Protein AF-A0A0F9G688-F1 (afdb_monomer_lite)

Structure (mmCIF, N/CA/C/O backbone):
data_AF-A0A0F9G688-F1
#
_entry.id   AF-A0A0F9G688-F1
#
loop_
_atom_site.group_PDB
_atom_site.id
_atom_site.type_symbol
_atom_site.label_atom_id
_atom_site.label_alt_id
_atom_site.label_comp_id
_atom_site.label_asym_id
_atom_site.label_entity_id
_atom_site.label_seq_id
_atom_site.pdbx_PDB_ins_code
_atom_site.Cartn_x
_atom_site.Cartn_y
_atom_site.Cartn_z
_atom_site.occupancy
_atom_site.B_iso_or_equiv
_atom_site.auth_seq_id
_atom_site.auth_comp_id
_atom_site.auth_asym_id
_atom_site.auth_atom_id
_atom_site.pdbx_PDB_model_num
ATOM 1 N N . MET A 1 1 ? 3.412 13.055 13.952 1.00 65.25 1 MET A N 1
ATOM 2 C CA . MET A 1 1 ? 3.641 11.614 14.042 1.00 65.25 1 MET A CA 1
ATOM 3 C C . MET A 1 1 ? 4.123 11.412 15.448 1.00 65.25 1 MET A C 1
ATOM 5 O O . MET A 1 1 ? 4.686 12.331 16.032 1.00 65.25 1 MET A O 1
ATOM 9 N N . ALA A 1 2 ? 3.732 10.293 16.026 1.00 78.25 2 ALA A N 1
ATOM 10 C CA . ALA A 1 2 ? 3.802 10.092 17.452 1.00 78.25 2 ALA A CA 1
ATOM 11 C C . ALA A 1 2 ? 4.754 8.945 17.740 1.00 78.25 2 ALA A C 1
ATOM 13 O O . ALA A 1 2 ? 4.549 7.833 17.261 1.00 78.25 2 ALA A O 1
ATOM 14 N N . ILE A 1 3 ? 5.749 9.188 18.586 1.00 88.88 3 ILE A N 1
ATOM 15 C CA . ILE A 1 3 ? 6.490 8.092 19.193 1.00 88.88 3 ILE A CA 1
ATOM 16 C C . ILE A 1 3 ? 5.594 7.548 20.292 1.00 88.88 3 ILE A C 1
ATOM 18 O O . ILE A 1 3 ? 5.407 8.182 21.325 1.00 88.88 3 ILE A O 1
ATOM 22 N N . ILE A 1 4 ? 4.985 6.396 20.063 1.00 91.12 4 ILE A N 1
ATOM 23 C CA . ILE A 1 4 ? 4.009 5.833 20.988 1.00 91.12 4 ILE A CA 1
ATOM 24 C C . ILE A 1 4 ? 4.718 5.512 22.310 1.00 91.12 4 ILE A C 1
ATOM 26 O O . ILE A 1 4 ? 5.752 4.830 22.342 1.00 91.12 4 ILE A O 1
ATOM 30 N N . HIS A 1 5 ? 4.172 6.020 23.413 1.00 93.19 5 HIS A N 1
ATOM 31 C CA . HIS A 1 5 ? 4.695 5.763 24.750 1.00 93.19 5 HIS A CA 1
ATOM 32 C C . HIS A 1 5 ? 4.563 4.261 25.082 1.00 93.19 5 HIS A C 1
ATOM 34 O O . HIS A 1 5 ? 3.568 3.622 24.743 1.00 93.19 5 HIS A O 1
ATOM 40 N N . GLU A 1 6 ? 5.544 3.672 25.777 1.00 88.44 6 GLU A N 1
ATOM 41 C CA . GLU A 1 6 ? 5.566 2.228 26.084 1.00 88.44 6 GLU A CA 1
ATOM 42 C C . GLU A 1 6 ? 4.294 1.753 26.815 1.00 88.44 6 GLU A C 1
ATOM 44 O O . GLU A 1 6 ? 3.725 0.715 26.484 1.00 88.44 6 GLU A O 1
ATOM 49 N N . GLY A 1 7 ? 3.812 2.546 27.777 1.00 88.12 7 GLY A N 1
ATOM 50 C CA . GLY A 1 7 ? 2.533 2.326 28.463 1.00 88.12 7 GLY A CA 1
ATOM 51 C C . GLY A 1 7 ? 1.334 2.212 27.512 1.00 88.12 7 GLY A C 1
ATOM 52 O O . GLY A 1 7 ? 0.555 1.269 27.631 1.00 88.12 7 GLY A O 1
ATOM 53 N N . PHE A 1 8 ? 1.227 3.097 26.516 1.00 92.81 8 PHE A N 1
ATOM 54 C CA . PHE A 1 8 ? 0.173 3.013 25.505 1.00 92.81 8 PHE A CA 1
ATOM 55 C C . PHE A 1 8 ? 0.357 1.802 24.584 1.00 92.81 8 PHE A C 1
ATOM 57 O O . PHE A 1 8 ? -0.611 1.154 24.194 1.00 92.81 8 PHE A O 1
ATOM 64 N N . PHE A 1 9 ? 1.600 1.423 24.283 1.00 90.25 9 PHE A N 1
ATOM 65 C CA . PHE A 1 9 ? 1.879 0.203 23.528 1.00 90.25 9 PHE A CA 1
ATOM 66 C C . PHE A 1 9 ? 1.431 -1.069 24.257 1.00 90.25 9 PHE A C 1
ATOM 68 O O . PHE A 1 9 ? 0.858 -1.961 23.629 1.00 90.25 9 PHE A O 1
ATOM 75 N N . LYS A 1 10 ? 1.642 -1.141 25.578 1.00 90.50 10 LYS A N 1
ATOM 76 C CA . LYS A 1 10 ? 1.158 -2.248 26.422 1.00 90.50 10 LYS A CA 1
ATOM 77 C C . LYS A 1 10 ? -0.367 -2.360 26.416 1.00 90.50 10 LYS A C 1
ATOM 79 O O . LYS A 1 10 ? -0.885 -3.463 26.541 1.00 90.50 10 LYS A O 1
ATOM 84 N N . TYR A 1 11 ? -1.067 -1.245 26.222 1.00 92.62 11 TYR A N 1
ATOM 85 C CA . TYR A 1 11 ? -2.509 -1.212 25.991 1.00 92.62 11 TYR A CA 1
ATOM 86 C C . TYR A 1 11 ? -2.883 -1.668 24.568 1.00 92.62 11 TYR A C 1
ATOM 88 O O . TYR A 1 11 ? -3.734 -2.538 24.396 1.00 92.62 11 TYR A O 1
ATOM 96 N N . LEU A 1 12 ? -2.222 -1.122 23.544 1.00 92.56 12 LEU A N 1
ATOM 97 C CA . LEU A 1 12 ? -2.627 -1.279 22.147 1.00 92.56 12 LEU A CA 1
ATOM 98 C C . LEU A 1 12 ? -2.328 -2.670 21.565 1.00 92.56 12 LEU A C 1
ATOM 100 O O . LEU A 1 12 ? -3.164 -3.240 20.865 1.00 92.56 12 LEU A O 1
ATOM 104 N N . ILE A 1 13 ? -1.138 -3.228 21.816 1.00 91.81 13 ILE A N 1
ATOM 105 C CA . ILE A 1 13 ? -0.713 -4.488 21.181 1.00 91.81 13 ILE A CA 1
ATOM 106 C C . ILE A 1 13 ? -1.645 -5.662 21.515 1.00 91.81 13 ILE A C 1
ATOM 108 O O . ILE A 1 13 ? -2.059 -6.345 20.574 1.00 91.81 13 ILE A O 1
ATOM 112 N N . PRO A 1 14 ? -2.041 -5.893 22.783 1.00 91.31 14 PRO A N 1
ATOM 113 C CA . PRO A 1 14 ? -2.973 -6.969 23.109 1.00 91.31 14 PRO A CA 1
ATOM 114 C C . PRO A 1 14 ? -4.311 -6.848 22.373 1.00 91.31 14 PRO A C 1
ATOM 116 O O . PRO A 1 14 ? -4.836 -7.858 21.912 1.00 91.31 14 PRO A O 1
ATOM 119 N N . ILE A 1 15 ? -4.835 -5.628 22.208 1.00 92.12 15 ILE A N 1
ATOM 120 C CA . ILE A 1 15 ? -6.090 -5.373 21.483 1.00 92.12 15 ILE A CA 1
ATOM 121 C C . ILE A 1 15 ? -5.952 -5.791 20.016 1.00 92.12 15 ILE A C 1
AT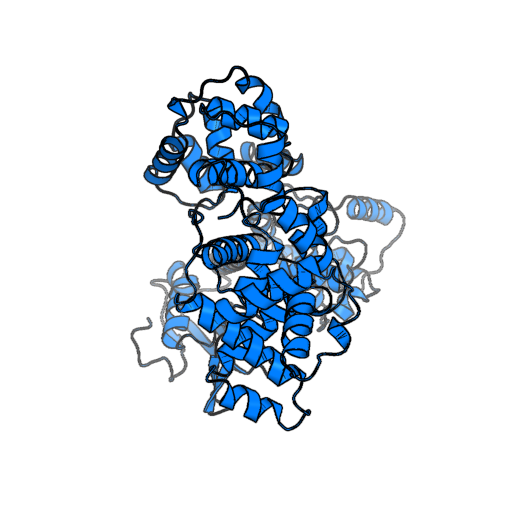OM 123 O O . ILE A 1 15 ? -6.807 -6.498 19.486 1.00 92.12 15 ILE A O 1
ATOM 127 N N . LEU A 1 16 ? -4.851 -5.406 19.365 1.00 90.69 16 LEU A N 1
ATOM 128 C CA . LEU A 1 16 ? -4.623 -5.694 17.946 1.00 90.69 16 LEU A CA 1
ATOM 129 C C . LEU A 1 16 ? -4.318 -7.173 17.660 1.00 90.69 16 LEU A C 1
ATOM 131 O O . LEU A 1 16 ? -4.560 -7.633 16.537 1.00 90.69 16 LEU A O 1
ATOM 135 N N . GLN A 1 17 ? -3.782 -7.905 18.643 1.00 90.06 17 GLN A N 1
ATOM 136 C CA . GLN A 1 17 ? -3.435 -9.327 18.532 1.00 90.06 17 GLN A CA 1
ATOM 137 C C . GLN A 1 17 ? -4.631 -10.269 18.706 1.00 90.06 17 GLN A C 1
ATOM 139 O O . GLN A 1 17 ? -4.600 -11.384 18.181 1.00 90.06 17 GLN A O 1
ATOM 144 N N . LYS A 1 18 ? -5.670 -9.864 19.445 1.00 86.25 18 LYS A N 1
ATOM 145 C CA . LYS A 1 18 ? -6.821 -10.732 19.720 1.00 86.25 18 LYS A CA 1
ATOM 146 C C . LYS A 1 18 ? -7.665 -10.963 18.451 1.00 86.25 18 LYS A C 1
ATOM 148 O O . LYS A 1 18 ? -7.836 -10.050 17.640 1.00 86.25 18 LYS A O 1
ATOM 153 N N . PRO A 1 19 ? -8.191 -12.184 18.243 1.00 80.19 19 PRO A N 1
ATOM 154 C CA . PRO A 1 19 ? -9.116 -12.456 17.148 1.00 80.19 19 PRO A CA 1
ATOM 155 C C . PRO A 1 19 ? -10.477 -11.801 17.426 1.00 80.19 19 PRO A C 1
ATOM 157 O O . PRO A 1 19 ? -10.942 -11.819 18.557 1.00 80.19 19 PRO A O 1
ATOM 160 N N . GLY A 1 20 ? -11.140 -11.260 16.401 1.00 85.94 20 GLY A N 1
ATOM 161 C CA . GLY A 1 20 ? -12.455 -10.619 16.537 1.00 85.94 20 GLY A CA 1
ATOM 162 C C . GLY A 1 20 ? -12.404 -9.092 16.454 1.00 85.94 20 GLY A C 1
ATOM 163 O O . GLY A 1 20 ? -11.527 -8.534 15.793 1.00 85.94 20 GLY A O 1
ATOM 164 N N . PHE A 1 21 ? -13.387 -8.420 17.061 1.00 91.38 21 PHE A N 1
ATOM 165 C CA . PHE A 1 21 ? -13.469 -6.958 17.062 1.00 91.38 21 PHE A CA 1
ATOM 166 C C . PHE A 1 21 ? -12.671 -6.363 18.224 1.00 91.38 21 PHE A C 1
ATOM 168 O O . PHE A 1 21 ? -12.852 -6.761 19.371 1.00 91.38 21 PHE A O 1
ATOM 175 N N . ALA A 1 22 ? -11.830 -5.375 17.926 1.00 92.31 22 ALA A N 1
ATOM 176 C CA . ALA A 1 22 ? -10.923 -4.738 18.876 1.00 92.31 22 ALA A CA 1
ATOM 177 C C . ALA A 1 22 ? -11.641 -4.160 20.106 1.00 92.31 22 ALA A C 1
ATOM 179 O O . ALA A 1 22 ? -11.153 -4.316 21.222 1.00 92.31 22 ALA A O 1
ATOM 180 N N . PHE A 1 23 ? -12.824 -3.562 19.920 1.00 92.38 23 PHE A N 1
ATOM 181 C CA . PHE A 1 23 ? -13.580 -2.955 21.018 1.00 92.38 23 PHE A CA 1
ATOM 182 C C . PHE A 1 23 ? -13.962 -3.948 22.128 1.00 92.38 23 PHE A C 1
ATOM 184 O O . PHE A 1 23 ? -14.080 -3.532 23.272 1.00 92.38 23 PHE A O 1
ATOM 191 N N . LEU A 1 24 ? -14.092 -5.249 21.826 1.00 90.38 24 LEU A N 1
ATOM 192 C CA . LEU A 1 24 ? -14.385 -6.293 22.823 1.00 90.38 24 LEU A CA 1
ATOM 193 C C . LEU A 1 24 ? -13.247 -6.475 23.836 1.00 90.38 24 LEU A C 1
ATOM 195 O O . LEU A 1 24 ? -13.454 -6.968 24.939 1.00 90.38 24 LEU A O 1
ATOM 199 N N . TYR A 1 25 ? -12.026 -6.104 23.454 1.00 91.06 25 TYR A N 1
ATOM 200 C CA . TYR A 1 25 ? -10.821 -6.305 24.254 1.00 91.06 25 TYR A CA 1
ATOM 201 C C . TYR A 1 25 ? -10.244 -4.996 24.792 1.00 91.06 25 TYR A C 1
ATOM 203 O O . TYR A 1 25 ? -9.143 -5.002 25.348 1.00 91.06 25 TYR A O 1
ATOM 211 N N . ASP A 1 26 ? -10.966 -3.889 24.643 1.00 93.81 26 ASP A N 1
ATOM 212 C CA . ASP A 1 26 ? -10.487 -2.558 24.981 1.00 93.81 26 ASP A CA 1
ATOM 213 C C . ASP A 1 26 ? -10.799 -2.208 26.453 1.00 93.81 26 ASP A C 1
ATOM 215 O O . ASP A 1 26 ? -11.964 -1.987 26.796 1.00 93.81 26 ASP A O 1
ATOM 219 N N . PRO A 1 27 ? -9.794 -2.157 27.355 1.00 92.56 27 PRO A N 1
ATOM 220 C CA . PRO A 1 27 ? -10.019 -1.825 28.763 1.00 92.56 27 PRO A CA 1
ATOM 221 C C . PRO A 1 27 ? -10.592 -0.428 28.979 1.00 92.56 27 PRO A C 1
ATOM 223 O O . PRO A 1 27 ? -11.272 -0.226 29.977 1.00 92.56 27 PRO A O 1
ATOM 226 N N . VAL A 1 28 ? -10.310 0.530 28.092 1.00 94.00 28 VAL A N 1
ATOM 227 C CA . VAL A 1 28 ? -10.783 1.908 28.268 1.00 94.00 28 VAL A CA 1
ATOM 228 C C . VAL A 1 28 ? -12.279 1.979 27.976 1.00 94.00 28 VAL A C 1
ATOM 230 O O . VAL A 1 28 ? -13.015 2.637 28.705 1.00 94.00 28 VAL A O 1
ATOM 233 N N . LEU A 1 29 ? -12.748 1.234 26.969 1.00 94.38 29 LEU A N 1
ATOM 234 C CA . LEU A 1 29 ? -14.180 1.107 26.690 1.00 94.38 29 LEU A CA 1
ATOM 235 C C . LEU A 1 29 ? -14.905 0.357 27.813 1.00 94.38 29 LEU A C 1
ATOM 237 O O . LEU A 1 29 ? -15.956 0.805 28.251 1.00 94.38 29 LEU A O 1
ATOM 241 N N . ALA A 1 30 ? -14.325 -0.731 28.327 1.00 92.69 30 ALA A N 1
ATOM 242 C CA . ALA A 1 30 ? -14.884 -1.446 29.477 1.00 92.69 30 ALA A CA 1
ATOM 243 C C . ALA A 1 30 ? -14.995 -0.550 30.726 1.00 92.69 30 ALA A C 1
ATOM 245 O O . ALA A 1 30 ? -16.002 -0.586 31.431 1.00 92.69 30 ALA A O 1
ATOM 246 N N . LEU A 1 31 ? -13.983 0.285 30.986 1.00 92.94 31 LEU A N 1
ATOM 247 C CA . LEU A 1 31 ? -14.006 1.255 32.080 1.00 92.94 31 LEU A CA 1
ATOM 248 C C . LEU A 1 31 ? -15.105 2.309 31.873 1.00 92.94 31 LEU A C 1
ATOM 250 O O . LEU A 1 31 ? -15.851 2.601 32.803 1.00 92.94 31 LEU A O 1
ATOM 254 N N . ALA A 1 32 ? -15.257 2.819 30.648 1.00 93.25 32 ALA A N 1
ATOM 255 C CA . ALA A 1 32 ? -16.307 3.777 30.312 1.00 93.25 32 ALA A CA 1
ATOM 256 C C . ALA A 1 32 ? -17.723 3.199 30.488 1.00 93.25 32 ALA A C 1
ATOM 258 O O . ALA A 1 32 ? -18.569 3.864 31.081 1.00 93.25 32 ALA A O 1
ATOM 259 N N . GLU A 1 33 ? -17.976 1.951 30.074 1.00 92.50 33 GLU A N 1
ATOM 260 C CA . GLU A 1 33 ? -19.273 1.294 30.312 1.00 92.50 33 GLU A CA 1
ATOM 261 C C . GLU A 1 33 ? -19.572 1.146 31.810 1.00 92.50 33 GLU A C 1
ATOM 263 O O . GLU A 1 33 ? -20.691 1.412 32.248 1.00 92.50 33 GLU A O 1
ATOM 268 N N . ASN A 1 34 ? -18.572 0.793 32.626 1.00 89.94 34 ASN A N 1
ATOM 269 C CA . ASN A 1 34 ? -18.746 0.733 34.080 1.00 89.94 34 ASN A CA 1
ATOM 270 C C . ASN A 1 34 ? -19.078 2.116 34.678 1.00 89.94 34 ASN A C 1
ATOM 272 O O . ASN A 1 34 ? -19.881 2.210 35.610 1.00 89.94 34 ASN A O 1
ATOM 276 N N . CYS A 1 35 ? -18.504 3.200 34.142 1.00 89.62 35 CYS A N 1
ATOM 277 C CA . CYS A 1 35 ? -18.865 4.564 34.536 1.00 89.62 35 CYS A CA 1
ATOM 278 C C . CYS A 1 35 ? -20.320 4.905 34.169 1.00 89.62 35 CYS A C 1
ATOM 280 O O . CYS A 1 35 ? -21.011 5.506 34.991 1.00 89.62 35 CYS A O 1
ATOM 282 N N . MET A 1 36 ? -20.802 4.495 32.990 1.00 87.88 36 MET A N 1
ATOM 283 C CA . MET A 1 36 ? -22.190 4.730 32.558 1.00 87.88 36 MET A CA 1
ATOM 284 C C . MET A 1 36 ? -23.210 3.951 33.401 1.00 87.88 36 MET A C 1
ATOM 286 O O . MET A 1 36 ? -24.248 4.494 33.773 1.00 87.88 36 MET A O 1
ATOM 290 N N . ILE A 1 37 ? -22.902 2.711 33.789 1.00 86.31 37 ILE A N 1
ATOM 291 C CA . ILE A 1 37 ? -23.779 1.910 34.663 1.00 86.31 37 ILE A CA 1
ATOM 292 C C . ILE A 1 37 ? -23.954 2.576 36.033 1.00 86.31 37 ILE A C 1
ATOM 294 O O . ILE A 1 37 ? -25.067 2.640 36.550 1.00 86.31 37 ILE A O 1
ATOM 298 N N . ARG A 1 38 ? -22.886 3.151 36.609 1.00 83.19 38 ARG A N 1
ATOM 299 C CA . ARG A 1 38 ? -22.985 3.933 37.860 1.00 83.19 38 ARG A CA 1
ATOM 300 C C . ARG A 1 38 ? -23.862 5.184 37.720 1.00 83.19 38 ARG A C 1
ATOM 302 O O . ARG A 1 38 ? -24.323 5.707 38.730 1.00 83.19 38 ARG A O 1
ATOM 309 N N . GLN A 1 39 ? -24.091 5.658 36.496 1.00 83.75 39 GLN A N 1
ATOM 310 C CA . GLN A 1 39 ? -25.009 6.759 36.186 1.00 83.75 39 GLN A CA 1
ATOM 311 C C . GLN A 1 39 ? -26.437 6.279 35.862 1.00 83.75 39 GLN A C 1
ATOM 313 O O . GLN A 1 39 ? -27.303 7.105 35.591 1.00 83.75 39 GLN A O 1
ATOM 318 N N . GLY A 1 40 ? -26.705 4.970 35.936 1.00 81.38 40 GLY A N 1
ATOM 319 C CA . GLY A 1 40 ? -28.029 4.380 35.725 1.00 81.38 40 GLY A CA 1
ATOM 320 C C . GLY A 1 40 ? -28.332 3.967 34.282 1.00 81.38 40 GLY A C 1
ATOM 321 O O . GLY A 1 40 ? -29.493 3.721 33.962 1.00 81.38 40 GLY A O 1
ATOM 322 N N . GLU A 1 41 ? -27.329 3.891 33.402 1.00 84.00 41 GLU A N 1
ATOM 323 C CA . GLU A 1 41 ? -27.537 3.465 32.015 1.00 84.00 41 GLU A CA 1
ATOM 324 C C . GLU A 1 41 ? -27.468 1.940 31.805 1.00 84.00 41 GLU A C 1
ATOM 326 O O . GLU A 1 41 ? -26.843 1.207 32.570 1.00 84.00 41 GLU A O 1
ATOM 331 N N . ASN A 1 42 ? -28.074 1.466 30.707 1.00 82.56 42 ASN A N 1
ATOM 332 C CA . ASN A 1 42 ? -28.057 0.056 30.304 1.00 82.56 42 ASN A CA 1
ATOM 333 C C . ASN A 1 42 ? -26.635 -0.455 30.010 1.00 82.56 42 ASN A C 1
ATOM 335 O O . ASN A 1 42 ? -25.817 0.242 29.413 1.00 82.56 42 ASN A O 1
ATOM 339 N N . ALA A 1 43 ? -26.354 -1.706 30.363 1.00 76.06 43 ALA A N 1
ATOM 340 C CA . ALA A 1 43 ? -25.042 -2.311 30.169 1.00 76.06 43 ALA A CA 1
ATOM 341 C C . ALA A 1 43 ? -24.829 -2.886 28.757 1.00 76.06 43 ALA A C 1
ATOM 343 O O . ALA A 1 43 ? -25.736 -3.464 28.155 1.00 76.06 43 ALA A O 1
ATOM 344 N N . LEU A 1 44 ? -23.591 -2.804 28.258 1.00 82.81 44 LEU A N 1
ATOM 345 C CA . LEU A 1 44 ? -23.081 -3.709 27.225 1.00 82.81 44 LEU A CA 1
ATOM 346 C C . LEU A 1 44 ? -22.408 -4.914 27.899 1.00 82.81 44 LEU A C 1
ATOM 348 O O . LEU A 1 44 ? -21.206 -4.887 28.160 1.00 82.81 44 LEU A O 1
ATOM 352 N N . ASP A 1 45 ? -23.178 -5.975 28.152 1.00 74.44 45 ASP A N 1
ATOM 353 C CA . ASP A 1 45 ? -22.766 -7.130 28.973 1.00 74.44 45 ASP A CA 1
ATOM 354 C C . ASP A 1 45 ? -21.405 -7.733 28.585 1.00 74.44 45 ASP A C 1
ATOM 356 O O . ASP A 1 45 ? -20.610 -8.103 29.443 1.00 74.44 45 ASP A O 1
ATOM 360 N N . PHE A 1 46 ? -21.078 -7.771 27.291 1.00 78.88 46 PHE A N 1
ATOM 361 C CA . PHE A 1 46 ? -19.829 -8.359 26.789 1.00 78.88 46 PHE A CA 1
ATOM 362 C C . PHE A 1 46 ? -18.564 -7.519 27.061 1.00 78.88 46 PHE A C 1
ATOM 364 O O . PHE A 1 46 ? -17.463 -7.978 26.758 1.00 78.88 46 PHE A O 1
ATOM 371 N N . LEU A 1 47 ? -18.691 -6.287 27.570 1.00 79.94 47 LEU A N 1
ATOM 372 C CA . LEU A 1 47 ? -17.556 -5.444 27.979 1.00 79.94 47 LEU A CA 1
ATOM 373 C C . LEU A 1 47 ? -17.296 -5.486 29.492 1.00 79.94 47 LEU A C 1
ATOM 375 O O . LEU A 1 47 ? -16.309 -4.906 29.945 1.00 79.94 47 LEU A O 1
ATOM 379 N N . LEU A 1 48 ? -18.141 -6.174 30.268 1.00 73.06 48 LEU A N 1
ATOM 380 C CA . LEU A 1 48 ? -18.116 -6.140 31.734 1.00 73.06 48 LEU A CA 1
ATOM 381 C C . LEU A 1 48 ? -17.221 -7.189 32.398 1.00 73.06 48 LEU A C 1
ATOM 383 O O . LEU A 1 48 ? -17.038 -7.140 33.610 1.00 73.06 48 LEU A O 1
ATOM 387 N N . ASP A 1 49 ? -16.581 -8.076 31.637 1.00 72.94 49 ASP A N 1
ATOM 388 C CA . ASP A 1 49 ? -15.710 -9.135 32.179 1.00 72.94 49 ASP A CA 1
ATOM 389 C C . ASP A 1 49 ? -14.411 -8.609 32.842 1.00 72.94 49 ASP A C 1
ATOM 391 O O . ASP A 1 49 ? -13.494 -9.378 33.142 1.00 72.94 49 ASP A O 1
ATOM 395 N N . ARG A 1 50 ? -14.280 -7.292 33.061 1.00 80.44 50 ARG A N 1
ATOM 396 C CA . ARG A 1 50 ? -13.107 -6.652 33.669 1.00 80.44 50 ARG A CA 1
ATOM 397 C C . ARG A 1 50 ? -13.454 -5.961 34.978 1.00 80.44 50 ARG A C 1
ATOM 399 O O . ARG A 1 50 ? -14.323 -5.100 35.032 1.00 80.44 50 ARG A O 1
ATOM 406 N N . THR A 1 51 ? -12.677 -6.279 36.005 1.00 80.31 51 THR A N 1
ATOM 407 C CA . THR A 1 51 ? -12.720 -5.624 37.313 1.00 80.31 51 THR A CA 1
ATOM 408 C C . THR A 1 51 ? -11.710 -4.478 37.375 1.00 80.31 51 THR A C 1
ATOM 410 O O . THR A 1 51 ? -10.546 -4.661 37.010 1.00 80.31 51 THR A O 1
ATOM 413 N N . PHE A 1 52 ? -12.136 -3.327 37.888 1.00 87.62 52 PHE A N 1
ATOM 414 C CA . PHE A 1 52 ? -11.302 -2.143 38.123 1.00 87.62 52 PHE A CA 1
ATOM 415 C C . PHE A 1 52 ? -11.284 -1.816 39.620 1.00 87.62 52 PHE A C 1
ATOM 417 O O . PHE A 1 52 ? -12.235 -2.153 40.325 1.00 87.62 52 PHE A O 1
ATOM 424 N N . SER A 1 53 ? -10.216 -1.185 40.120 1.00 88.94 53 SER A N 1
ATOM 425 C CA . SER A 1 53 ? -10.188 -0.749 41.524 1.00 88.94 53 SER A CA 1
ATOM 426 C C . SER A 1 53 ? -11.150 0.419 41.762 1.00 88.94 53 SER A C 1
ATOM 428 O O . SER A 1 53 ? -11.444 1.184 40.840 1.00 88.94 53 SER A O 1
ATOM 430 N N . ASP A 1 54 ? -11.608 0.600 43.003 1.00 86.75 54 ASP A N 1
ATOM 431 C CA . ASP A 1 54 ? -12.511 1.706 43.346 1.00 86.75 54 ASP A CA 1
ATOM 432 C C . ASP A 1 54 ? -11.900 3.078 43.035 1.00 86.75 54 ASP A C 1
ATOM 434 O O . ASP A 1 54 ? -12.575 3.931 42.465 1.00 86.75 54 ASP A O 1
ATOM 438 N N . GLU A 1 55 ? -10.599 3.248 43.287 1.00 89.19 55 GLU A N 1
ATOM 439 C CA . GLU A 1 55 ? -9.852 4.466 42.948 1.00 89.19 55 GLU A CA 1
ATOM 440 C C . GLU A 1 55 ? -9.841 4.736 41.430 1.00 89.19 55 GLU A C 1
ATOM 442 O O . GLU A 1 55 ? -10.046 5.868 40.986 1.00 89.19 55 GLU A O 1
ATOM 447 N N . GLN A 1 56 ? -9.645 3.695 40.608 1.00 87.50 56 GLN A N 1
ATOM 448 C CA . GLN A 1 56 ? -9.703 3.817 39.146 1.00 87.50 56 GLN A CA 1
ATOM 449 C C . GLN A 1 56 ? -11.109 4.191 38.677 1.00 87.50 56 GLN A C 1
ATOM 451 O O . GLN A 1 56 ? -11.260 5.037 37.798 1.00 87.50 56 GLN A O 1
ATOM 456 N N . MET A 1 57 ? -12.130 3.578 39.273 1.00 90.19 57 MET A N 1
ATOM 457 C CA . MET A 1 57 ? -13.530 3.824 38.946 1.00 90.19 57 MET A CA 1
ATOM 458 C C . MET A 1 57 ? -13.990 5.232 39.330 1.00 90.19 57 MET A C 1
ATOM 460 O O . MET A 1 57 ? -14.744 5.851 38.581 1.00 90.19 57 MET A O 1
ATOM 464 N N . GLU A 1 58 ? -13.555 5.746 40.479 1.00 90.06 58 GLU A N 1
ATOM 465 C CA . GLU A 1 58 ? -13.882 7.097 40.936 1.00 90.06 58 GLU A CA 1
ATOM 466 C C . GLU A 1 58 ? -13.200 8.155 40.061 1.00 90.06 58 GLU A C 1
ATOM 468 O O . GLU A 1 58 ? -13.871 9.043 39.527 1.00 90.06 58 GLU A O 1
ATOM 473 N N . SER A 1 59 ? -11.894 7.999 39.812 1.00 92.25 59 SER A N 1
ATOM 474 C CA . SER A 1 59 ? -11.139 8.903 38.938 1.00 92.25 59 SER A CA 1
ATOM 475 C C . SER A 1 59 ? -11.696 8.924 37.511 1.00 92.25 59 SER A C 1
ATOM 477 O O . SER A 1 59 ? -11.920 10.000 36.951 1.00 92.25 59 SER A O 1
ATOM 479 N N . ALA A 1 60 ? -11.968 7.753 36.927 1.00 92.38 60 ALA A N 1
ATOM 480 C CA . ALA A 1 60 ? -12.531 7.660 35.585 1.00 92.38 60 ALA A CA 1
ATOM 481 C C . ALA A 1 60 ? -13.978 8.161 35.527 1.00 92.38 60 ALA A C 1
ATOM 483 O O . ALA A 1 60 ? -14.352 8.808 34.556 1.00 92.38 60 ALA A O 1
ATOM 484 N N . GLY A 1 61 ? -14.782 7.919 36.567 1.00 92.12 61 GLY A N 1
ATOM 485 C CA . GLY A 1 61 ? -16.163 8.394 36.645 1.00 92.12 61 GLY A CA 1
ATOM 486 C C . GLY A 1 61 ? -16.264 9.918 36.667 1.00 92.12 61 GLY A C 1
ATOM 487 O O . GLY A 1 61 ? -17.120 10.479 35.982 1.00 92.12 61 GLY A O 1
ATOM 488 N N . GLN A 1 62 ? -15.371 10.591 37.399 1.00 91.69 62 GLN A N 1
ATOM 489 C CA . GLN A 1 62 ? -15.301 12.052 37.394 1.00 91.69 62 GLN A CA 1
ATOM 490 C C . GLN A 1 62 ? -14.839 12.584 36.030 1.00 91.69 62 GLN A C 1
ATOM 492 O O . GLN A 1 62 ? -15.471 13.484 35.481 1.00 91.69 62 GLN A O 1
ATOM 497 N N . ALA A 1 63 ? -13.799 11.985 35.444 1.00 92.19 63 ALA A N 1
ATOM 498 C CA . ALA A 1 63 ? -13.297 12.386 34.130 1.00 92.19 63 ALA A CA 1
ATOM 499 C C . ALA A 1 63 ? -14.314 12.126 33.000 1.00 92.19 63 ALA A C 1
ATOM 501 O O . ALA A 1 63 ? -14.401 12.901 32.050 1.00 92.19 63 ALA A O 1
ATOM 502 N N . PHE A 1 64 ? -15.119 11.064 33.109 1.00 93.19 64 PHE A N 1
ATOM 503 C CA . PHE A 1 64 ? -16.187 10.758 32.159 1.00 93.19 64 PHE A CA 1
ATOM 504 C C . PHE A 1 64 ? -17.295 11.813 32.173 1.00 93.19 64 PHE A C 1
ATOM 506 O O . PHE A 1 64 ? -17.787 12.183 31.114 1.00 93.19 64 PHE A O 1
ATOM 513 N N . LYS A 1 65 ? -17.680 12.319 33.352 1.00 90.00 65 LYS A N 1
ATOM 514 C CA . LYS A 1 65 ? -18.686 13.391 33.458 1.00 90.00 65 LYS A CA 1
ATOM 515 C C . LYS A 1 65 ? -18.223 14.692 32.810 1.00 90.00 65 LYS A C 1
ATOM 517 O O . LYS A 1 65 ? -19.042 15.405 32.251 1.00 90.00 65 LYS A O 1
ATOM 522 N N . ASP A 1 66 ? -16.932 14.978 32.912 1.00 89.44 66 ASP A N 1
ATOM 523 C CA . ASP A 1 66 ? -16.338 16.211 32.403 1.00 89.44 66 ASP A CA 1
ATOM 524 C C . ASP A 1 66 ? -16.085 16.146 30.885 1.00 89.44 66 ASP A C 1
ATOM 526 O O . ASP A 1 66 ? -16.419 17.060 30.141 1.00 89.44 66 ASP A O 1
ATOM 530 N N . ARG A 1 67 ? -15.506 15.037 30.397 1.00 90.81 67 ARG A N 1
ATOM 531 C CA . ARG A 1 67 ? -14.952 14.945 29.027 1.00 90.81 67 ARG A CA 1
ATOM 532 C C . ARG A 1 67 ? -15.334 13.663 28.284 1.00 90.81 67 ARG A C 1
ATOM 534 O O . ARG A 1 67 ? -14.688 13.278 27.301 1.00 90.81 67 ARG A O 1
ATOM 541 N N . GLY A 1 68 ? -16.348 12.952 28.770 1.00 92.50 68 GLY A N 1
ATOM 542 C CA . GLY A 1 68 ? -16.846 11.717 28.176 1.00 92.50 68 GLY A CA 1
ATOM 543 C C . GLY A 1 68 ? -15.762 10.649 28.025 1.00 92.50 68 GLY A C 1
ATOM 544 O O . GLY A 1 68 ? -14.917 10.426 28.895 1.00 92.50 68 GLY A O 1
ATOM 545 N N . ILE A 1 69 ? -15.759 9.983 26.869 1.00 94.44 69 ILE A N 1
ATOM 546 C CA . ILE A 1 69 ? -14.829 8.877 26.595 1.00 94.44 69 ILE A CA 1
ATOM 547 C C . ILE A 1 69 ? -13.357 9.324 26.550 1.00 94.44 69 ILE A C 1
ATOM 549 O O . ILE A 1 69 ? -12.465 8.547 26.892 1.00 94.44 69 ILE A O 1
ATOM 553 N N . ILE A 1 70 ? -13.092 10.578 26.166 1.00 94.94 70 ILE A N 1
ATOM 554 C CA . ILE A 1 70 ? -11.735 11.138 26.160 1.00 94.94 70 ILE A CA 1
ATOM 555 C C . ILE A 1 70 ? -11.242 11.369 27.588 1.00 94.94 70 ILE A C 1
ATOM 557 O O . ILE A 1 70 ? -10.080 11.086 27.862 1.00 94.94 70 ILE A O 1
ATOM 561 N N . GLY A 1 71 ? -12.114 11.793 28.506 1.00 93.75 71 GLY A N 1
ATOM 562 C CA . GLY A 1 71 ? -11.770 11.912 29.925 1.00 93.75 71 GLY A CA 1
ATOM 563 C C . GLY A 1 71 ? -11.372 10.574 30.547 1.00 93.75 71 GLY A C 1
ATOM 564 O O . GLY A 1 71 ? -10.380 10.491 31.268 1.00 93.75 71 GLY A O 1
ATOM 565 N N . VAL A 1 72 ? -12.078 9.492 30.204 1.00 94.56 72 VAL A N 1
ATOM 566 C CA . VAL A 1 72 ? -11.708 8.139 30.660 1.00 94.56 72 VAL A CA 1
ATOM 567 C C . VAL A 1 72 ? -10.362 7.713 30.080 1.00 94.56 72 VAL A C 1
ATOM 569 O O . VAL A 1 72 ? -9.534 7.160 30.803 1.00 94.56 72 VAL A O 1
ATOM 572 N N . ALA A 1 73 ? -10.104 8.006 28.803 1.00 94.25 73 ALA A N 1
ATOM 573 C CA . ALA A 1 73 ? -8.802 7.756 28.194 1.00 94.25 73 ALA A CA 1
ATOM 574 C C . ALA A 1 73 ? -7.681 8.555 28.885 1.00 94.25 73 ALA A C 1
ATOM 576 O O . ALA A 1 73 ? -6.635 7.987 29.198 1.00 94.25 73 ALA A O 1
ATOM 577 N N . ASP A 1 74 ? -7.898 9.840 29.168 1.00 92.94 74 ASP A N 1
ATOM 578 C CA . ASP A 1 74 ? -6.926 10.691 29.856 1.00 92.94 74 ASP A CA 1
ATOM 579 C C . ASP A 1 74 ? -6.628 10.185 31.277 1.00 92.94 74 ASP A C 1
ATOM 581 O O . ASP A 1 74 ? -5.467 9.961 31.623 1.00 92.94 74 ASP A O 1
ATOM 585 N N . SER A 1 75 ? -7.663 9.865 32.062 1.00 92.75 75 SER A N 1
ATOM 586 C CA . SER A 1 75 ? -7.513 9.265 33.398 1.00 92.75 75 SER A CA 1
ATOM 587 C C . SER A 1 75 ? -6.753 7.931 33.352 1.00 92.75 75 SER A C 1
ATOM 589 O O . SER A 1 75 ? -5.881 7.671 34.191 1.00 92.75 75 SER A O 1
ATOM 591 N N . TYR A 1 76 ? -7.021 7.100 32.338 1.00 92.56 76 TYR A N 1
ATOM 592 C CA . TYR A 1 76 ? -6.381 5.795 32.179 1.00 92.56 76 TYR A CA 1
ATOM 593 C C . TYR A 1 76 ? -4.899 5.905 31.788 1.00 92.56 76 TYR A C 1
ATOM 595 O O . TYR A 1 76 ? -4.057 5.183 32.328 1.00 92.56 76 TYR A O 1
ATOM 603 N N . PHE A 1 77 ? -4.554 6.804 30.860 1.00 91.38 77 PHE A N 1
ATOM 604 C CA . PHE A 1 77 ? -3.184 6.935 30.353 1.00 91.38 77 PHE A CA 1
ATOM 605 C C . PHE A 1 77 ? -2.330 7.946 31.126 1.00 91.38 77 PHE A C 1
ATOM 607 O O . PHE A 1 77 ? -1.105 7.827 31.094 1.00 91.38 77 PHE A O 1
ATOM 614 N N . LYS A 1 78 ? -2.919 8.919 31.830 1.00 87.38 78 LYS A N 1
ATOM 615 C CA . LYS A 1 78 ? -2.230 9.958 32.620 1.00 87.38 78 LYS A CA 1
ATOM 616 C C . LYS A 1 78 ? -1.093 10.634 31.838 1.00 87.38 78 LYS A C 1
ATOM 618 O O . LYS A 1 78 ? 0.058 10.618 32.279 1.00 87.38 78 LYS A O 1
ATOM 623 N N . ASN A 1 79 ? -1.394 11.166 30.649 1.00 78.75 79 ASN A N 1
ATOM 624 C CA . ASN A 1 79 ? -0.429 11.760 29.704 1.00 78.75 79 ASN A CA 1
ATOM 625 C C . ASN A 1 79 ? 0.640 10.809 29.123 1.00 78.75 79 ASN A C 1
ATOM 627 O O . ASN A 1 79 ? 1.630 11.260 28.549 1.00 78.75 79 ASN A O 1
ATOM 631 N N . LYS A 1 80 ? 0.461 9.486 29.226 1.00 88.06 80 LYS A N 1
ATOM 632 C CA . LYS A 1 80 ? 1.402 8.481 28.696 1.00 88.06 80 LYS A CA 1
ATOM 633 C C . LYS A 1 80 ? 0.935 7.877 27.371 1.00 88.06 80 LYS A C 1
ATOM 635 O O . LYS A 1 80 ? 0.959 6.654 27.214 1.00 88.06 80 LYS A O 1
ATOM 640 N N . VAL A 1 81 ? 0.507 8.721 26.429 1.00 90.12 81 VAL A N 1
ATOM 641 C CA . VAL A 1 81 ? 0.075 8.304 25.081 1.00 90.12 81 VAL A CA 1
ATOM 642 C C . VAL A 1 81 ? 1.232 8.424 24.081 1.00 90.12 81 VAL A C 1
ATOM 644 O O . VAL A 1 81 ? 1.581 7.442 23.420 1.00 90.12 81 VAL A O 1
ATOM 647 N N . VAL A 1 82 ? 1.890 9.587 24.025 1.00 91.12 82 VAL A N 1
ATOM 648 C CA . VAL A 1 82 ? 3.015 9.872 23.113 1.00 91.12 82 VAL A CA 1
ATOM 649 C C . VAL A 1 82 ? 4.246 10.369 23.871 1.00 91.12 82 VAL A C 1
ATOM 651 O O . VAL A 1 82 ? 4.146 11.061 24.878 1.00 91.12 82 VAL A O 1
ATOM 654 N N . ASN A 1 83 ? 5.423 10.026 23.355 1.00 88.75 83 ASN A N 1
ATOM 655 C CA . ASN A 1 83 ? 6.726 10.527 23.762 1.00 88.75 83 ASN A CA 1
ATOM 656 C C . ASN A 1 83 ? 7.237 11.574 22.762 1.00 88.75 83 ASN A C 1
ATOM 658 O O . ASN A 1 83 ? 7.320 11.302 21.570 1.00 88.75 83 ASN A O 1
ATOM 662 N N . ASN A 1 84 ? 7.685 12.730 23.254 1.00 84.69 84 ASN A N 1
ATOM 663 C CA . ASN A 1 84 ? 8.211 13.823 22.422 1.00 84.69 84 ASN A CA 1
ATOM 664 C C . ASN A 1 84 ? 9.697 14.101 22.707 1.00 84.69 84 ASN A C 1
ATOM 666 O O . ASN A 1 84 ? 10.098 15.244 22.893 1.00 84.69 84 ASN A O 1
ATOM 670 N N . PHE A 1 85 ? 10.526 13.054 22.789 1.00 88.12 85 PHE A N 1
ATOM 671 C CA . PHE A 1 85 ? 11.965 13.214 23.059 1.00 88.12 85 PHE A CA 1
ATOM 672 C C . PHE A 1 85 ? 12.797 13.551 21.807 1.00 88.12 85 PHE A C 1
ATOM 674 O O . PHE A 1 85 ? 13.989 13.822 21.926 1.00 88.12 85 PHE A O 1
ATOM 681 N N . VAL A 1 86 ? 12.193 13.528 20.614 1.00 86.94 86 VAL A N 1
ATOM 682 C CA . VAL A 1 86 ? 12.791 14.034 19.370 1.00 86.94 86 VAL A CA 1
ATOM 683 C C . VAL A 1 86 ? 11.789 14.866 18.590 1.00 86.94 86 VAL A C 1
ATOM 685 O O . VAL A 1 86 ? 10.580 14.677 18.712 1.00 86.94 86 VAL A O 1
ATOM 688 N N . ASP A 1 87 ? 12.309 15.757 17.752 1.00 87.44 87 ASP A N 1
ATOM 689 C CA . ASP A 1 87 ? 11.503 16.453 16.762 1.00 87.44 87 ASP A CA 1
ATOM 690 C C . ASP A 1 87 ? 11.109 15.542 15.578 1.00 87.44 87 ASP A C 1
ATOM 692 O O . ASP A 1 87 ? 11.651 14.453 15.347 1.00 87.44 87 ASP A O 1
ATOM 696 N N . ILE A 1 88 ? 10.165 16.041 14.780 1.00 86.19 88 ILE A N 1
ATOM 697 C CA . ILE A 1 88 ? 9.625 15.363 13.593 1.00 86.19 88 ILE A CA 1
ATOM 698 C C . ILE A 1 88 ? 10.708 15.133 12.519 1.00 86.19 88 ILE A C 1
ATOM 700 O O . ILE A 1 88 ? 10.614 14.192 11.727 1.00 86.19 88 ILE A O 1
ATOM 704 N N . SER A 1 89 ? 11.738 15.983 12.455 1.00 87.81 89 SER A N 1
ATOM 705 C CA . SER A 1 89 ? 12.825 15.862 11.476 1.00 87.81 89 SER A CA 1
ATOM 706 C C . SER A 1 89 ? 13.673 14.624 11.764 1.00 87.81 89 SER A C 1
ATOM 708 O O . SER A 1 89 ? 13.921 13.813 10.867 1.00 87.81 89 SER A O 1
ATOM 710 N N . VAL A 1 90 ? 14.054 14.427 13.025 1.00 90.06 90 VAL A N 1
ATOM 711 C CA . VAL A 1 90 ? 14.836 13.276 13.488 1.00 90.06 90 VAL A CA 1
ATOM 712 C C . VAL A 1 90 ? 14.031 11.985 13.383 1.00 90.06 90 VAL A C 1
ATOM 714 O O . VAL A 1 90 ? 14.536 10.989 12.854 1.00 90.06 90 VAL A O 1
ATOM 717 N N . GLU A 1 91 ? 12.762 12.009 13.803 1.00 90.25 91 GLU A N 1
ATOM 718 C CA . GLU A 1 91 ? 11.829 10.888 13.643 1.00 90.25 91 GLU A CA 1
ATOM 719 C C . GLU A 1 91 ? 11.749 10.453 12.168 1.00 90.25 91 GLU A C 1
ATOM 721 O O . GLU A 1 91 ? 11.933 9.275 11.837 1.00 90.25 91 GLU A O 1
ATOM 726 N N . ARG A 1 92 ? 11.593 11.418 11.251 1.00 90.00 92 ARG A N 1
ATOM 727 C CA . ARG A 1 92 ? 11.583 11.169 9.806 1.00 90.00 92 ARG A CA 1
ATOM 728 C C . ARG A 1 92 ? 12.901 10.582 9.313 1.00 90.00 92 ARG A C 1
ATOM 730 O O . ARG A 1 92 ? 12.864 9.643 8.514 1.00 90.00 92 ARG A O 1
ATOM 737 N N . LYS A 1 93 ? 14.056 11.125 9.720 1.00 91.69 93 LYS A N 1
ATOM 738 C CA . LYS A 1 93 ? 15.378 10.613 9.307 1.00 91.69 93 LYS A CA 1
ATOM 739 C C . LYS A 1 93 ? 15.511 9.136 9.708 1.00 91.69 93 LYS A C 1
ATOM 741 O O . LYS A 1 93 ? 15.825 8.301 8.860 1.00 91.69 93 LYS A O 1
ATOM 746 N N . LEU A 1 94 ? 15.155 8.777 10.942 1.00 92.12 94 LEU A N 1
ATOM 747 C CA . LEU A 1 94 ? 15.172 7.388 11.424 1.00 92.12 94 LEU A CA 1
ATOM 748 C C . LEU A 1 94 ? 14.210 6.466 10.671 1.00 92.12 94 LEU A C 1
ATOM 750 O O . LEU A 1 94 ? 14.606 5.374 10.253 1.00 92.12 94 LEU A O 1
ATOM 754 N N . TYR A 1 95 ? 12.971 6.911 10.462 1.00 90.75 95 TYR A N 1
ATOM 755 C CA . TYR A 1 95 ? 11.987 6.168 9.679 1.00 90.75 95 TYR A CA 1
ATOM 756 C C . TYR A 1 95 ? 12.486 5.926 8.245 1.00 90.75 95 TYR A C 1
ATOM 758 O O . TYR A 1 95 ? 12.430 4.807 7.735 1.00 90.75 95 TYR A O 1
ATOM 766 N N . THR A 1 96 ? 13.072 6.953 7.624 1.00 91.38 96 THR A N 1
ATOM 767 C CA . THR A 1 96 ? 13.649 6.890 6.274 1.00 91.38 96 THR A CA 1
ATOM 768 C C . THR A 1 96 ? 14.804 5.888 6.213 1.00 91.38 96 THR A C 1
ATOM 770 O O . THR A 1 96 ? 14.790 5.013 5.349 1.00 91.38 96 THR A O 1
ATOM 773 N N . LEU A 1 97 ? 15.751 5.926 7.164 1.00 91.69 97 LEU A N 1
ATOM 774 C CA . LEU A 1 97 ? 16.854 4.953 7.241 1.00 91.69 97 LEU A CA 1
ATOM 775 C C . LEU A 1 97 ? 16.346 3.513 7.337 1.00 91.69 97 LEU A C 1
ATOM 777 O O . LEU A 1 97 ? 16.842 2.632 6.637 1.00 91.69 97 LEU A O 1
ATOM 781 N N . LYS A 1 98 ? 15.351 3.263 8.191 1.00 90.75 98 LYS A N 1
ATOM 782 C CA . LYS A 1 98 ? 14.810 1.917 8.398 1.00 90.75 98 LYS A CA 1
ATOM 783 C C . LYS A 1 98 ? 14.053 1.395 7.177 1.00 90.75 98 LYS A C 1
ATOM 785 O O . LYS A 1 98 ? 14.125 0.203 6.904 1.00 90.75 98 LYS A O 1
ATOM 790 N N . ARG A 1 99 ? 13.383 2.277 6.425 1.00 88.25 99 ARG A N 1
ATOM 791 C CA . ARG A 1 99 ? 12.743 1.953 5.137 1.00 88.25 99 ARG A CA 1
ATOM 792 C C . ARG A 1 99 ? 13.767 1.702 4.027 1.00 88.25 99 ARG A C 1
ATOM 794 O O . ARG A 1 99 ? 13.555 0.818 3.211 1.00 88.25 99 ARG A O 1
ATOM 801 N N . GLY A 1 100 ? 14.878 2.442 4.020 1.00 86.19 100 GLY A N 1
ATOM 802 C CA . GLY A 1 100 ? 16.025 2.211 3.133 1.00 86.19 100 GLY A CA 1
ATOM 803 C C . GLY A 1 100 ? 16.730 0.883 3.372 1.00 86.19 100 GLY A C 1
ATOM 804 O O . GLY A 1 100 ? 17.176 0.224 2.437 1.00 86.19 100 GLY A O 1
ATOM 805 N N . PHE A 1 101 ? 16.826 0.500 4.643 1.00 86.88 101 PHE A N 1
ATOM 806 C CA . PHE A 1 101 ? 17.588 -0.647 5.105 1.00 86.88 101 PHE A CA 1
ATOM 807 C C . PHE A 1 101 ? 16.752 -1.435 6.119 1.00 86.88 101 PHE A C 1
ATOM 809 O O . PHE A 1 101 ? 16.910 -1.284 7.331 1.00 86.88 101 PHE A O 1
ATOM 816 N N . ASN A 1 102 ? 15.876 -2.319 5.631 1.00 81.88 102 ASN A N 1
ATOM 817 C CA . ASN A 1 102 ? 14.936 -3.080 6.471 1.00 81.88 102 ASN A CA 1
ATOM 818 C C . ASN A 1 102 ? 15.622 -3.819 7.639 1.00 81.88 102 ASN A C 1
ATOM 820 O O . ASN A 1 102 ? 15.106 -3.863 8.758 1.00 81.88 102 ASN A O 1
ATOM 824 N N . ASN A 1 103 ? 16.837 -4.327 7.418 1.00 82.75 103 ASN A N 1
ATOM 825 C CA . ASN A 1 103 ? 17.628 -5.041 8.424 1.00 82.75 103 ASN A CA 1
ATOM 826 C C . ASN A 1 103 ? 18.519 -4.133 9.291 1.00 82.75 103 ASN A C 1
ATOM 828 O O . ASN A 1 103 ? 19.353 -4.642 10.036 1.00 82.75 103 ASN A O 1
ATOM 832 N N . LEU A 1 104 ? 18.365 -2.805 9.226 1.00 86.69 104 LEU A N 1
ATOM 833 C CA . LEU A 1 104 ? 19.151 -1.862 10.022 1.00 86.69 104 LEU A CA 1
ATOM 834 C C . LEU A 1 104 ? 18.844 -2.030 11.522 1.00 86.69 104 LEU A C 1
ATOM 836 O O . LEU A 1 104 ? 17.699 -1.805 11.938 1.00 86.69 104 LEU A O 1
ATOM 840 N N . PRO A 1 105 ? 19.832 -2.420 12.352 1.00 88.12 105 PRO A N 1
ATOM 841 C CA . PRO A 1 105 ? 19.653 -2.514 13.797 1.00 88.12 105 PRO A CA 1
ATOM 842 C C . PRO A 1 105 ? 19.563 -1.126 14.441 1.00 88.12 105 PRO A C 1
ATOM 844 O O . PRO A 1 105 ? 20.268 -0.205 14.020 1.00 88.12 105 PRO A O 1
ATOM 847 N N . ALA A 1 106 ? 18.779 -0.997 15.517 1.00 90.06 106 ALA A N 1
ATOM 848 C CA . ALA A 1 106 ? 18.624 0.258 16.263 1.00 90.06 106 ALA A CA 1
ATOM 849 C C . ALA A 1 106 ? 19.967 0.829 16.758 1.00 90.06 106 ALA A C 1
ATOM 851 O O . ALA A 1 106 ? 20.194 2.030 16.679 1.00 90.06 106 ALA A O 1
ATOM 852 N N . THR A 1 107 ? 20.906 -0.034 17.166 1.00 89.00 107 THR A N 1
ATOM 853 C CA . THR A 1 107 ? 22.265 0.370 17.577 1.00 89.00 107 THR A CA 1
ATOM 854 C C . THR A 1 107 ? 23.033 1.091 16.474 1.00 89.00 107 THR A C 1
ATOM 856 O O . THR A 1 107 ? 23.767 2.035 16.749 1.00 89.00 107 THR A O 1
ATOM 859 N N . LYS A 1 108 ? 22.888 0.652 15.220 1.00 87.81 108 LYS A N 1
ATOM 860 C CA . LYS A 1 108 ? 23.548 1.290 14.077 1.00 87.81 108 LYS A CA 1
ATOM 861 C C . LYS A 1 108 ? 22.818 2.552 13.648 1.00 87.81 108 LYS A C 1
ATOM 863 O O . LYS A 1 108 ? 23.473 3.545 13.367 1.00 87.81 108 LYS A O 1
ATOM 868 N N . ALA A 1 109 ? 21.488 2.519 13.625 1.00 90.75 109 ALA A N 1
ATOM 869 C CA . ALA A 1 109 ? 20.681 3.696 13.328 1.00 90.75 109 ALA A CA 1
ATOM 870 C C . ALA 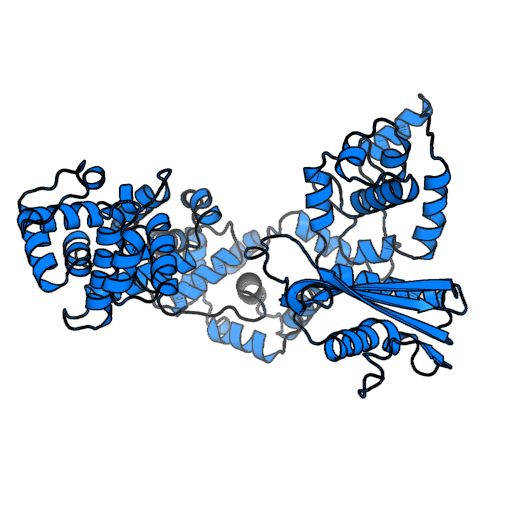A 1 109 ? 20.968 4.844 14.313 1.00 90.75 109 ALA A C 1
ATOM 872 O O . ALA A 1 109 ? 21.170 5.967 13.865 1.00 90.75 109 ALA A O 1
ATOM 873 N N . ALA A 1 110 ? 21.107 4.549 15.613 1.00 91.25 110 ALA A N 1
ATOM 874 C CA . ALA A 1 110 ? 21.551 5.518 16.617 1.00 91.25 110 ALA A CA 1
ATOM 875 C C . ALA A 1 110 ? 22.929 6.101 16.270 1.00 91.25 110 ALA A C 1
ATOM 877 O O . ALA A 1 110 ? 23.077 7.309 16.182 1.00 91.25 110 ALA A O 1
ATOM 878 N N . LYS A 1 111 ? 23.926 5.259 15.959 1.00 88.38 111 LYS A N 1
ATOM 879 C CA . LYS A 1 111 ? 25.265 5.735 15.556 1.00 88.38 111 LYS A CA 1
ATOM 880 C C . LYS A 1 111 ? 25.251 6.628 14.310 1.00 88.38 111 LYS A C 1
ATOM 882 O O . LYS A 1 111 ? 26.003 7.595 14.268 1.00 88.38 111 LYS A O 1
ATOM 887 N N . ILE A 1 112 ? 24.433 6.298 13.306 1.00 89.69 112 ILE A N 1
ATOM 888 C CA . ILE A 1 112 ? 24.293 7.101 12.080 1.00 89.69 112 ILE A CA 1
ATOM 889 C C . ILE A 1 112 ? 23.683 8.456 12.421 1.00 89.69 112 ILE A C 1
ATOM 891 O O . ILE A 1 112 ? 24.236 9.488 12.070 1.00 89.69 112 ILE A O 1
ATOM 895 N N . ILE A 1 113 ? 22.559 8.462 13.134 1.00 90.94 113 ILE A N 1
ATOM 896 C CA . ILE A 1 113 ? 21.874 9.700 13.507 1.00 90.94 113 ILE A CA 1
ATOM 897 C C . ILE A 1 113 ? 22.751 10.564 14.413 1.00 90.94 113 ILE A C 1
ATOM 899 O O . ILE A 1 113 ? 22.816 11.771 14.208 1.00 90.94 113 ILE A O 1
ATOM 903 N N . ASN A 1 114 ? 23.546 9.959 15.294 1.00 89.88 114 ASN A N 1
ATOM 904 C CA . ASN A 1 114 ? 24.490 10.709 16.113 1.00 89.88 114 ASN A CA 1
ATOM 905 C C . ASN A 1 114 ? 25.648 11.320 15.313 1.00 89.88 114 ASN A C 1
ATOM 907 O O . ASN A 1 114 ? 26.196 12.343 15.712 1.00 89.88 114 ASN A O 1
ATOM 911 N N . GLY A 1 115 ? 25.965 10.770 14.137 1.00 87.94 115 GLY A N 1
ATOM 912 C CA . GLY A 1 115 ? 26.879 11.402 13.185 1.00 87.94 115 GLY A CA 1
ATOM 913 C C . GLY A 1 115 ? 26.358 12.724 12.613 1.00 87.94 115 GLY A C 1
ATOM 914 O O . GLY A 1 115 ? 27.157 13.544 12.178 1.00 87.94 115 GLY A O 1
ATOM 915 N N . PHE A 1 116 ? 25.048 12.970 12.660 1.00 88.81 116 PHE A N 1
ATOM 916 C CA . PHE A 1 116 ? 24.436 14.260 12.320 1.00 88.81 116 PHE A CA 1
ATOM 917 C C . PHE A 1 116 ? 24.285 15.194 13.536 1.00 88.81 116 PHE A C 1
ATOM 919 O O . PHE A 1 116 ? 23.546 16.168 13.470 1.00 88.81 116 PHE A O 1
ATOM 926 N N . GLY A 1 117 ? 24.940 14.896 14.665 1.00 86.88 117 GLY A N 1
ATOM 927 C CA . GLY A 1 117 ? 24.905 15.739 15.866 1.00 86.88 117 GLY A CA 1
ATOM 928 C C . GLY A 1 117 ? 23.701 15.519 16.787 1.00 86.88 117 GLY A C 1
ATOM 929 O O . GLY A 1 117 ? 23.543 16.243 17.766 1.00 86.88 117 GLY A O 1
ATOM 930 N N . TYR A 1 118 ? 22.863 14.516 16.518 1.00 88.00 118 TYR A N 1
ATOM 931 C CA . TYR A 1 118 ? 21.777 14.133 17.424 1.00 88.00 118 TYR A CA 1
ATOM 932 C C . TYR A 1 118 ? 22.305 13.210 18.540 1.00 88.00 118 TYR A C 1
ATOM 934 O O . TYR A 1 118 ? 23.195 12.408 18.312 1.00 88.00 118 TYR A O 1
ATOM 942 N N . ASN A 1 119 ? 21.775 13.281 19.760 1.00 89.00 119 ASN A N 1
ATOM 943 C CA . ASN A 1 119 ? 22.231 12.428 20.868 1.00 89.00 119 ASN A CA 1
ATOM 944 C C . ASN A 1 119 ? 21.159 11.396 21.225 1.00 89.00 119 ASN A C 1
ATOM 946 O O . ASN A 1 119 ? 20.437 11.568 22.204 1.00 89.00 119 ASN A O 1
ATOM 950 N N . LEU A 1 120 ? 21.042 10.334 20.420 1.00 92.06 120 LEU A N 1
ATOM 951 C CA . LEU A 1 120 ? 20.067 9.266 20.649 1.00 92.06 120 LEU A CA 1
ATOM 952 C C . LEU A 1 120 ? 20.696 7.970 21.143 1.00 92.06 120 LEU A C 1
ATOM 954 O O . LEU A 1 120 ? 21.723 7.505 20.635 1.00 92.06 120 LEU A O 1
ATOM 958 N N . THR A 1 121 ? 20.019 7.349 22.106 1.00 93.12 121 THR A N 1
ATOM 959 C CA . THR A 1 121 ? 20.333 6.005 22.591 1.00 93.12 121 THR A CA 1
ATOM 960 C C . THR A 1 121 ? 19.711 4.930 21.697 1.00 93.12 121 THR A C 1
ATOM 962 O O . THR A 1 121 ? 18.818 5.176 20.880 1.00 93.12 121 THR A O 1
ATOM 965 N N . LYS A 1 122 ? 20.175 3.686 21.856 1.00 92.69 122 LYS A N 1
ATOM 966 C CA . LYS A 1 122 ? 19.604 2.522 21.162 1.00 92.69 122 LYS A CA 1
ATOM 967 C C . LYS A 1 122 ? 18.124 2.346 21.517 1.00 92.69 122 LYS A C 1
ATOM 969 O O . LYS A 1 122 ? 17.333 1.995 20.645 1.00 92.69 122 LYS A O 1
ATOM 974 N N . GLU A 1 123 ? 17.773 2.558 22.778 1.00 92.00 123 GLU A N 1
ATOM 975 C CA . GLU A 1 123 ? 16.437 2.365 23.339 1.00 92.00 123 GLU A CA 1
ATOM 976 C C . GLU A 1 123 ? 15.451 3.372 22.736 1.00 92.00 123 GLU A C 1
ATOM 978 O O . GLU A 1 123 ? 14.380 2.982 22.276 1.00 92.00 123 GLU A O 1
ATOM 983 N N . GLN A 1 124 ? 15.862 4.638 22.621 1.00 92.75 124 GLN A N 1
ATOM 984 C CA . GLN A 1 124 ? 15.088 5.694 21.963 1.00 92.75 124 GLN A CA 1
ATOM 985 C C . GLN A 1 124 ? 14.822 5.377 20.484 1.00 92.75 124 GLN A C 1
ATOM 987 O O . GLN A 1 124 ? 13.691 5.480 20.007 1.00 92.75 124 GLN A O 1
ATOM 992 N N . VAL A 1 125 ? 15.841 4.915 19.752 1.00 93.19 125 VAL A N 1
ATOM 993 C CA . VAL A 1 125 ? 15.674 4.507 18.347 1.00 93.19 125 VAL A CA 1
ATOM 994 C C . VAL A 1 125 ? 14.775 3.278 18.215 1.00 93.19 125 VAL A C 1
ATOM 996 O O . VAL A 1 125 ? 13.951 3.207 17.300 1.00 93.19 125 VAL A O 1
ATOM 999 N N . LEU A 1 126 ? 14.910 2.307 19.121 1.00 91.62 126 LEU A N 1
ATOM 1000 C CA . LEU A 1 126 ? 14.047 1.132 19.136 1.00 91.62 126 LEU A CA 1
ATOM 1001 C C . LEU A 1 126 ? 12.589 1.532 19.370 1.00 91.62 126 LEU A C 1
ATOM 1003 O O . LEU A 1 126 ? 11.723 1.025 18.668 1.00 91.62 126 LEU A O 1
ATOM 1007 N N . GLN A 1 127 ? 12.320 2.471 20.280 1.00 90.62 127 GLN A N 1
ATOM 1008 C CA . GLN A 1 127 ? 10.969 2.968 20.528 1.00 90.62 127 GLN A CA 1
ATOM 1009 C C . GLN A 1 127 ? 10.348 3.607 19.277 1.00 90.62 127 GLN A C 1
ATOM 1011 O O . GLN A 1 127 ? 9.185 3.343 18.963 1.00 90.62 127 GLN A O 1
ATOM 1016 N N . ILE A 1 128 ? 11.128 4.379 18.516 1.00 92.38 128 ILE A N 1
ATOM 1017 C CA . ILE A 1 128 ? 10.689 4.936 17.229 1.00 92.38 128 ILE A CA 1
ATOM 1018 C C . ILE A 1 128 ? 10.365 3.800 16.256 1.00 92.38 128 ILE A C 1
ATOM 1020 O O . ILE A 1 128 ? 9.272 3.753 15.701 1.00 92.38 128 ILE A O 1
ATOM 1024 N N . PHE A 1 129 ? 11.257 2.821 16.085 1.00 92.56 129 PHE A N 1
ATOM 1025 C CA . PHE A 1 129 ? 10.988 1.685 15.195 1.00 92.56 129 PHE A CA 1
ATOM 1026 C C . PHE A 1 129 ? 9.741 0.896 15.602 1.00 92.56 129 PHE A C 1
ATOM 1028 O O . PHE A 1 129 ? 8.958 0.519 14.731 1.00 92.56 129 PHE A O 1
ATOM 1035 N N . THR A 1 130 ? 9.536 0.675 16.901 1.00 91.06 130 THR A N 1
ATOM 1036 C CA . THR A 1 130 ? 8.349 0.001 17.436 1.00 91.06 130 THR A CA 1
ATOM 1037 C C . THR A 1 130 ? 7.089 0.799 17.114 1.00 91.06 130 THR A C 1
ATOM 1039 O O . THR A 1 130 ? 6.140 0.215 16.601 1.00 91.06 130 THR A O 1
ATOM 1042 N N . SER A 1 131 ? 7.111 2.127 17.301 1.00 91.19 131 SER A N 1
ATOM 1043 C CA . SER A 1 131 ? 5.999 3.048 16.980 1.00 91.19 131 SER A CA 1
ATOM 1044 C C . SER A 1 131 ? 5.497 2.873 15.551 1.00 91.19 131 SER A C 1
ATOM 1046 O O . SER A 1 131 ? 4.299 2.915 15.300 1.00 91.19 131 SER A O 1
ATOM 1048 N N . TYR A 1 132 ? 6.395 2.568 14.618 1.00 89.44 132 TYR A N 1
ATOM 1049 C CA . TYR A 1 132 ? 6.072 2.354 13.209 1.00 89.44 132 TYR A CA 1
ATOM 1050 C C . TYR A 1 132 ? 5.890 0.887 12.791 1.00 89.44 132 TYR A C 1
ATOM 1052 O O . TYR A 1 132 ? 5.803 0.610 11.595 1.00 89.44 132 TYR A O 1
ATOM 1060 N N . GLY A 1 133 ? 5.865 -0.061 13.731 1.00 89.25 133 GLY A N 1
ATOM 1061 C CA . GLY A 1 133 ? 5.748 -1.488 13.414 1.00 89.25 133 GLY A CA 1
ATOM 1062 C C . GLY A 1 133 ? 6.960 -2.052 12.658 1.00 89.25 133 GLY A C 1
ATOM 1063 O O . GLY A 1 133 ? 6.845 -3.054 11.959 1.00 89.25 133 GLY A O 1
ATOM 1064 N N . LEU A 1 134 ? 8.129 -1.407 12.765 1.00 88.50 134 LEU A N 1
ATOM 1065 C CA . LEU A 1 134 ? 9.358 -1.767 12.036 1.00 88.50 134 LEU A CA 1
ATOM 1066 C C . LEU A 1 134 ? 10.273 -2.723 12.819 1.00 88.50 134 LEU A C 1
ATOM 1068 O O . LEU A 1 134 ? 11.384 -3.039 12.372 1.00 88.50 134 LEU A O 1
ATOM 1072 N N . THR A 1 135 ? 9.845 -3.163 14.001 1.00 86.44 135 THR A N 1
ATOM 1073 C CA . THR A 1 135 ? 10.527 -4.190 14.794 1.00 86.44 135 THR A CA 1
ATOM 1074 C C . THR A 1 135 ? 10.079 -5.588 14.382 1.00 86.44 135 THR A C 1
ATOM 1076 O O . THR A 1 135 ? 8.985 -5.793 13.862 1.00 86.44 135 THR A O 1
ATOM 1079 N N . ARG A 1 136 ? 10.950 -6.580 14.603 1.00 82.81 136 ARG A N 1
ATOM 1080 C CA . ARG A 1 136 ? 10.703 -7.969 14.189 1.00 82.81 136 ARG A CA 1
ATOM 1081 C C . ARG A 1 136 ? 9.435 -8.544 14.828 1.00 82.81 136 ARG A C 1
ATOM 1083 O O . ARG A 1 136 ? 8.684 -9.228 14.141 1.00 82.81 136 ARG A O 1
ATOM 1090 N N . ASP A 1 137 ? 9.194 -8.220 16.094 1.00 83.50 137 ASP A N 1
ATOM 1091 C CA . ASP A 1 137 ? 8.080 -8.763 16.881 1.00 83.50 137 ASP A CA 1
ATOM 1092 C C . ASP A 1 137 ? 6.719 -8.212 16.433 1.00 83.50 137 ASP A C 1
ATOM 1094 O O . ASP A 1 137 ? 5.694 -8.868 16.589 1.00 83.50 137 ASP A O 1
ATOM 1098 N N . LEU A 1 138 ? 6.708 -7.027 15.812 1.00 87.50 138 LEU A N 1
ATOM 1099 C CA . LEU A 1 138 ? 5.499 -6.395 15.287 1.00 87.50 138 LEU A CA 1
ATOM 1100 C C . LEU A 1 138 ? 5.240 -6.709 13.813 1.00 87.50 138 LEU A C 1
ATOM 1102 O O . LEU A 1 138 ? 4.201 -6.312 13.295 1.00 87.50 138 LEU A O 1
ATOM 1106 N N . LYS A 1 139 ? 6.125 -7.453 13.137 1.00 84.44 139 LYS A N 1
ATOM 1107 C CA . LYS A 1 139 ? 5.975 -7.772 11.711 1.00 84.44 139 LYS A CA 1
ATOM 1108 C C . LYS A 1 139 ? 4.622 -8.428 11.366 1.00 84.44 139 LYS A C 1
ATOM 1110 O O . LYS A 1 139 ? 3.995 -7.950 10.424 1.00 84.44 139 LYS A O 1
ATOM 1115 N N . PRO A 1 140 ? 4.107 -9.419 12.128 1.00 86.62 140 PRO A N 1
ATOM 1116 C CA . PRO A 1 140 ? 2.788 -9.999 11.846 1.00 86.62 140 PRO A CA 1
ATOM 1117 C C . PRO A 1 140 ? 1.647 -8.978 11.958 1.00 86.62 140 PRO A C 1
ATOM 1119 O O . PRO A 1 140 ? 0.674 -9.033 11.212 1.00 86.62 140 PRO A O 1
ATOM 1122 N N . LEU A 1 141 ? 1.768 -8.016 12.879 1.00 87.06 141 LEU A N 1
ATOM 1123 C CA . LEU A 1 141 ? 0.788 -6.942 13.030 1.00 87.06 141 LEU A CA 1
ATOM 1124 C C . LEU A 1 141 ? 0.923 -5.902 11.918 1.00 87.06 141 LEU A C 1
ATOM 1126 O O . LEU A 1 141 ? -0.091 -5.417 11.434 1.00 87.06 141 LEU A O 1
ATOM 1130 N N . ALA A 1 142 ? 2.143 -5.581 11.487 1.00 86.25 142 ALA A N 1
ATOM 1131 C CA . ALA A 1 142 ? 2.403 -4.628 10.409 1.00 86.25 142 ALA A CA 1
ATOM 1132 C C . ALA A 1 142 ? 1.955 -5.141 9.028 1.00 86.25 142 ALA A C 1
ATOM 1134 O O . ALA A 1 142 ? 1.694 -4.343 8.133 1.00 86.25 142 ALA A O 1
ATOM 1135 N N . GLU A 1 143 ? 1.828 -6.461 8.852 1.00 86.12 143 GLU A N 1
ATOM 1136 C CA . GLU A 1 143 ? 1.208 -7.068 7.665 1.00 86.12 143 GLU A CA 1
ATOM 1137 C C . GLU A 1 143 ? -0.323 -6.896 7.655 1.00 86.12 143 GLU A C 1
ATOM 1139 O O . GLU A 1 143 ? -0.932 -6.842 6.586 1.00 86.12 143 GLU A O 1
ATOM 1144 N N . LYS A 1 144 ? -0.948 -6.773 8.835 1.00 87.94 144 LYS A N 1
ATOM 1145 C CA . LYS A 1 144 ? -2.405 -6.639 8.996 1.00 87.94 144 LYS A CA 1
ATOM 1146 C C . LYS A 1 144 ? -2.874 -5.187 9.140 1.00 87.94 144 LYS A C 1
ATOM 1148 O O . LYS A 1 144 ? -3.949 -4.847 8.650 1.00 87.94 144 LYS A O 1
ATOM 1153 N N . TYR A 1 145 ? -2.104 -4.343 9.821 1.00 89.31 145 TYR A N 1
ATOM 1154 C CA . TYR A 1 145 ? -2.496 -2.986 10.197 1.00 89.31 145 TYR A CA 1
ATOM 1155 C C . TYR A 1 145 ? -1.528 -1.936 9.653 1.00 89.31 145 TYR A C 1
ATOM 1157 O O . TYR A 1 145 ? -0.310 -2.100 9.678 1.00 89.31 145 TYR A O 1
ATOM 1165 N N . ASP A 1 146 ? -2.083 -0.799 9.236 1.00 89.19 146 ASP A N 1
ATOM 1166 C CA . ASP A 1 146 ? -1.306 0.372 8.839 1.00 89.19 146 ASP A CA 1
ATOM 1167 C C . ASP A 1 146 ? -0.824 1.149 10.077 1.00 89.19 146 ASP A C 1
ATOM 1169 O O . ASP A 1 146 ? -1.559 1.949 10.662 1.00 89.19 146 ASP A O 1
ATOM 1173 N N . PHE A 1 147 ? 0.432 0.931 10.475 1.00 90.56 147 PHE A N 1
ATOM 1174 C CA . PHE A 1 147 ? 1.045 1.645 11.600 1.00 90.56 147 PHE A CA 1
ATOM 1175 C C . PHE A 1 147 ? 1.199 3.154 11.354 1.00 90.56 147 PHE A C 1
ATOM 1177 O O . PHE A 1 147 ? 1.288 3.917 12.314 1.00 90.56 147 PHE A O 1
ATOM 1184 N N . ILE A 1 148 ? 1.190 3.629 10.103 1.00 88.31 148 ILE A N 1
ATOM 1185 C CA . ILE A 1 148 ? 1.147 5.072 9.826 1.00 88.31 148 ILE A CA 1
ATOM 1186 C C . ILE A 1 148 ? -0.221 5.622 10.234 1.00 88.31 148 ILE A C 1
ATOM 1188 O O . ILE A 1 148 ? -0.297 6.686 10.849 1.00 88.31 148 ILE A O 1
ATOM 1192 N N . ASP A 1 149 ? -1.298 4.895 9.928 1.00 88.38 149 ASP A N 1
ATOM 1193 C CA . ASP A 1 149 ? -2.650 5.269 10.346 1.00 88.38 149 ASP A CA 1
ATOM 1194 C C . ASP A 1 149 ? -2.802 5.249 11.867 1.00 88.38 149 ASP A C 1
ATOM 1196 O O . ASP A 1 149 ? -3.333 6.201 12.440 1.00 88.38 149 ASP A O 1
ATOM 1200 N N . ILE A 1 150 ? -2.275 4.205 12.517 1.00 91.88 150 ILE A N 1
ATOM 1201 C CA . ILE A 1 150 ? -2.259 4.082 13.980 1.00 91.88 150 ILE A CA 1
ATOM 1202 C C . ILE A 1 150 ? -1.557 5.293 14.594 1.00 91.88 150 ILE A C 1
ATOM 1204 O O . ILE A 1 150 ? -2.164 5.983 15.405 1.00 91.88 150 ILE A O 1
ATOM 1208 N N . ASN A 1 151 ? -0.335 5.622 14.164 1.00 90.75 151 ASN A N 1
ATOM 1209 C CA . ASN A 1 151 ? 0.399 6.770 14.708 1.00 90.75 151 ASN A CA 1
ATOM 1210 C C . ASN A 1 151 ? -0.367 8.087 14.567 1.00 90.75 151 ASN A C 1
ATOM 1212 O O . ASN A 1 151 ? -0.364 8.900 15.485 1.00 90.75 151 ASN A O 1
ATOM 1216 N N . ARG A 1 152 ? -1.056 8.299 13.440 1.00 90.00 152 ARG A N 1
ATOM 1217 C CA . ARG A 1 152 ? -1.866 9.508 13.220 1.00 90.00 152 ARG A CA 1
ATOM 1218 C C . ARG A 1 152 ? -3.070 9.589 14.155 1.00 90.00 152 ARG A C 1
ATOM 1220 O O . ARG A 1 152 ? -3.477 10.688 14.516 1.00 90.00 152 ARG A O 1
ATOM 1227 N N . ARG A 1 153 ? -3.669 8.451 14.505 1.00 92.56 153 ARG A N 1
ATOM 1228 C CA . ARG A 1 153 ? -4.778 8.383 15.469 1.00 92.56 153 ARG A CA 1
ATOM 1229 C C . ARG A 1 153 ? -4.278 8.539 16.901 1.00 92.56 153 ARG A C 1
ATOM 1231 O O . ARG A 1 153 ? -4.922 9.230 17.675 1.00 92.56 153 ARG A O 1
ATOM 1238 N N . VAL A 1 154 ? -3.124 7.957 17.229 1.00 93.06 154 VAL A N 1
ATOM 1239 C CA . VAL A 1 154 ? -2.487 8.085 18.549 1.00 93.06 154 VAL A CA 1
ATOM 1240 C C . VAL A 1 154 ? -2.055 9.528 18.816 1.00 93.06 154 VAL A C 1
ATOM 1242 O O . VAL A 1 154 ? -2.346 10.054 19.881 1.00 93.06 154 VAL A O 1
ATOM 1245 N N . GLU A 1 155 ? -1.438 10.197 17.840 1.00 90.44 155 GLU A N 1
ATOM 1246 C CA . GLU A 1 155 ? -1.100 11.625 17.927 1.00 90.44 155 GLU A CA 1
ATOM 1247 C C . GLU A 1 155 ? -2.340 12.491 18.168 1.00 90.44 155 GLU A C 1
ATOM 1249 O O . GLU A 1 155 ? -2.329 13.390 19.004 1.00 90.44 155 GLU A O 1
ATOM 1254 N N . GLN A 1 156 ? -3.429 12.204 17.450 1.00 91.50 156 GLN A N 1
ATOM 1255 C CA . GLN A 1 156 ? -4.676 12.931 17.643 1.00 91.50 156 GLN A CA 1
ATOM 1256 C C . GLN A 1 156 ? -5.299 12.630 19.012 1.00 91.50 156 GLN A C 1
ATOM 1258 O O . GLN A 1 156 ? -5.807 13.550 19.640 1.00 91.50 156 GLN A O 1
ATOM 1263 N N . LEU A 1 157 ? -5.247 11.383 19.489 1.00 93.31 157 LEU A N 1
ATOM 1264 C CA . LEU A 1 157 ? -5.735 11.016 20.817 1.00 93.31 157 LEU A CA 1
ATOM 1265 C C . LEU A 1 157 ? -4.953 11.745 21.915 1.00 93.31 157 LEU A C 1
ATOM 1267 O O . LEU A 1 157 ? -5.575 12.323 22.793 1.00 93.31 157 LEU A O 1
ATOM 1271 N N . ASP A 1 158 ? -3.621 11.772 21.835 1.00 92.12 158 ASP A N 1
ATOM 1272 C CA . ASP A 1 158 ? -2.758 12.486 22.789 1.00 92.12 158 ASP A CA 1
ATOM 1273 C C . ASP A 1 158 ? -3.056 13.985 22.832 1.00 92.12 158 ASP A C 1
ATOM 1275 O O . ASP A 1 158 ? -3.102 14.590 23.905 1.00 92.12 158 ASP A O 1
ATOM 1279 N N . ARG A 1 159 ? -3.321 14.580 21.665 1.00 89.88 159 ARG A N 1
ATOM 1280 C CA . ARG A 1 159 ? -3.796 15.957 21.594 1.00 89.88 159 ARG A CA 1
ATOM 1281 C C . ARG A 1 159 ? -5.144 16.099 22.293 1.00 89.88 159 ARG A C 1
ATOM 1283 O O . ARG A 1 159 ? -5.266 16.940 23.171 1.00 89.88 159 ARG A O 1
ATOM 1290 N N . LEU A 1 160 ? -6.127 15.266 21.947 1.00 91.06 160 LEU A N 1
ATOM 1291 C CA . LEU A 1 160 ? -7.457 15.326 22.554 1.00 91.06 160 LEU A CA 1
ATOM 1292 C C . LEU A 1 160 ? -7.392 15.169 24.072 1.00 91.06 160 LEU A C 1
ATOM 1294 O O . LEU A 1 160 ? -8.069 15.916 24.754 1.00 91.06 160 LEU A O 1
ATOM 1298 N N . THR A 1 161 ? -6.548 14.292 24.622 1.00 90.69 161 THR A N 1
ATOM 1299 C CA . THR A 1 161 ? -6.413 14.144 26.082 1.00 90.69 161 THR A CA 1
ATOM 1300 C C . THR A 1 161 ? -5.899 15.410 26.776 1.00 90.69 161 THR A C 1
ATOM 1302 O O . THR A 1 161 ? -6.228 15.622 27.935 1.00 90.69 161 THR A O 1
ATOM 1305 N N . LYS A 1 162 ? -5.181 16.294 26.069 1.00 88.25 162 LYS A N 1
ATOM 1306 C CA . LYS A 1 162 ? -4.579 17.523 26.622 1.00 88.25 162 LYS A CA 1
ATOM 1307 C C . LYS A 1 162 ? -5.395 18.800 26.396 1.00 88.25 162 LYS A C 1
ATOM 1309 O O . LYS A 1 162 ? -5.108 19.802 27.039 1.00 88.25 162 LYS A O 1
ATOM 1314 N N . GLU A 1 163 ? -6.338 18.787 25.458 1.00 85.38 163 GLU A N 1
ATOM 1315 C CA . GLU A 1 163 ? -7.226 19.929 25.182 1.00 85.38 163 GLU A CA 1
ATOM 1316 C C . GLU A 1 163 ? -8.314 20.050 26.270 1.00 85.38 163 GLU A C 1
ATOM 1318 O O . GLU A 1 163 ? -8.516 19.130 27.060 1.00 85.38 163 GLU A O 1
ATOM 1323 N N . GLU A 1 164 ? -9.035 21.169 26.318 1.00 76.62 164 GLU A N 1
ATOM 1324 C CA . GLU A 1 164 ? -10.136 21.383 27.273 1.00 76.62 164 GLU A CA 1
ATOM 1325 C C . GLU A 1 164 ? -11.410 20.590 26.896 1.00 76.62 164 GLU A C 1
ATOM 1327 O O . GLU A 1 164 ? -11.505 20.013 25.807 1.00 76.62 164 GLU A O 1
ATOM 1332 N N . SER A 1 165 ? -12.385 20.516 27.812 1.00 67.50 165 SER A N 1
ATOM 1333 C CA . SER A 1 165 ? -13.686 19.845 27.611 1.00 67.50 165 SER A CA 1
ATOM 1334 C C . SER A 1 165 ? -14.468 20.414 26.425 1.00 67.50 165 SER A C 1
ATOM 1336 O O . SER A 1 165 ? -15.030 19.650 25.644 1.00 67.50 165 SER A O 1
ATOM 1338 N N . ASP A 1 166 ? -14.414 21.734 26.243 1.00 69.44 166 ASP A N 1
ATOM 1339 C CA . ASP A 1 166 ? -15.184 22.482 25.239 1.00 69.44 166 ASP A CA 1
ATOM 1340 C C . ASP A 1 166 ? -14.568 22.409 23.830 1.00 69.44 166 ASP A C 1
ATOM 1342 O O . ASP A 1 166 ? -15.046 23.030 22.876 1.00 69.44 166 ASP A O 1
ATOM 1346 N N . TYR A 1 167 ? -13.477 21.654 23.665 1.00 81.88 167 TYR A N 1
ATOM 1347 C CA . TYR A 1 167 ? -12.897 21.421 22.354 1.00 81.88 167 TYR A CA 1
ATOM 1348 C C . TYR A 1 167 ? -13.836 20.541 21.520 1.00 81.88 167 TYR A C 1
ATOM 1350 O O . TYR A 1 167 ? -14.011 19.361 21.809 1.00 81.88 167 TYR A O 1
ATOM 1358 N N . GLU A 1 168 ? -14.380 21.092 20.434 1.00 87.19 168 GLU A N 1
ATOM 1359 C CA . GLU A 1 168 ? -15.400 20.473 19.565 1.00 87.19 168 GLU A CA 1
ATOM 1360 C C . GLU A 1 168 ? -15.124 18.996 19.199 1.00 87.19 168 GLU A C 1
ATOM 1362 O O . GLU A 1 168 ? -16.036 18.177 19.095 1.00 87.19 168 GLU A O 1
ATOM 1367 N N . GLU A 1 169 ? -13.860 18.603 19.004 1.00 89.50 169 GLU A N 1
ATOM 1368 C CA . GLU A 1 169 ? -13.526 17.210 18.677 1.00 89.50 169 GLU A CA 1
ATOM 1369 C C . GLU A 1 169 ? -13.535 16.250 19.879 1.00 89.50 169 GLU A C 1
ATOM 1371 O O . GLU A 1 169 ? -13.673 15.041 19.669 1.00 89.50 169 GLU A O 1
ATOM 1376 N N . VAL A 1 170 ? -13.404 16.741 21.116 1.00 90.50 170 VAL A N 1
ATOM 1377 C CA . VAL A 1 170 ? -13.612 15.943 22.340 1.00 90.50 170 VAL A CA 1
ATOM 1378 C C . VAL A 1 170 ? -15.079 15.528 22.415 1.00 90.50 170 VAL A C 1
ATOM 1380 O O . VAL A 1 170 ? -15.366 14.328 22.467 1.00 90.50 170 VAL A O 1
ATOM 1383 N N . GLU A 1 171 ? -15.988 16.498 22.297 1.00 90.25 171 GLU A N 1
ATOM 1384 C CA . GLU A 1 171 ? -17.437 16.279 22.287 1.00 90.25 171 GLU A CA 1
ATOM 1385 C C . GLU A 1 171 ? -17.843 15.338 21.148 1.00 90.25 171 GLU A C 1
ATOM 1387 O O . GLU A 1 171 ? -18.389 14.262 21.393 1.00 90.25 171 GLU A O 1
ATOM 1392 N N . LYS A 1 172 ? -17.438 15.634 19.907 1.00 92.31 172 LYS A N 1
ATOM 1393 C CA . LYS A 1 172 ? -17.720 14.762 18.754 1.00 92.31 172 LYS A CA 1
ATOM 1394 C C . LYS A 1 172 ? -17.190 13.344 18.925 1.00 92.31 172 LYS A C 1
ATOM 1396 O O . LYS A 1 172 ? -17.780 12.395 18.409 1.00 92.31 172 LYS A O 1
ATOM 1401 N N . THR A 1 173 ? -16.048 13.156 19.590 1.00 93.94 173 THR A N 1
ATOM 1402 C CA . THR A 1 173 ? -15.520 11.804 19.836 1.00 93.94 173 THR A CA 1
ATOM 1403 C C . THR A 1 173 ? -16.382 11.047 20.840 1.00 93.94 173 THR A C 1
ATOM 1405 O O . THR A 1 173 ? -16.620 9.849 20.661 1.00 93.94 173 THR A O 1
ATOM 1408 N N . HIS A 1 174 ? -16.912 11.743 21.843 1.00 93.62 174 HIS A N 1
ATOM 1409 C CA . HIS A 1 174 ? -17.891 11.181 22.760 1.00 93.62 174 HIS A CA 1
ATOM 1410 C C . HIS A 1 174 ? -19.228 10.873 22.067 1.00 93.62 174 HIS A C 1
ATOM 1412 O O . HIS A 1 174 ? -19.723 9.754 22.192 1.00 93.62 174 HIS A O 1
ATOM 1418 N N . GLU A 1 175 ? -19.754 11.772 21.236 1.00 93.19 175 GLU A N 1
ATOM 1419 C CA . GLU A 1 175 ? -20.961 11.523 20.433 1.00 93.19 175 GLU A CA 1
ATOM 1420 C C . GLU A 1 175 ? -20.804 10.301 19.515 1.00 93.19 175 GLU A C 1
ATOM 1422 O O . GLU A 1 175 ? -21.711 9.475 19.402 1.00 93.19 175 GLU A O 1
ATOM 1427 N N . ARG A 1 176 ? -19.626 10.126 18.892 1.00 95.12 176 ARG A N 1
ATOM 1428 C CA . ARG A 1 176 ? -19.315 8.933 18.080 1.00 95.12 176 ARG A CA 1
ATOM 1429 C C . ARG A 1 176 ? -19.403 7.651 18.899 1.00 95.12 176 ARG A C 1
ATOM 1431 O O . ARG A 1 176 ? -19.932 6.652 18.407 1.00 95.12 176 ARG A O 1
ATOM 1438 N N . TYR A 1 177 ? -18.882 7.674 20.124 1.00 95.31 177 TYR A N 1
ATOM 1439 C CA . TYR A 1 177 ? -18.981 6.551 21.048 1.00 95.31 177 TYR A CA 1
ATOM 1440 C C . TYR A 1 177 ? -20.443 6.249 21.396 1.00 95.31 177 TYR A C 1
ATOM 1442 O O . TYR A 1 177 ? -20.877 5.112 21.210 1.00 95.31 177 TYR A O 1
ATOM 1450 N N . LEU A 1 178 ? -21.224 7.261 21.792 1.00 93.94 178 LEU A N 1
ATOM 1451 C CA . LEU A 1 178 ? -22.641 7.101 22.131 1.00 93.94 178 LEU A CA 1
ATOM 1452 C C . LEU A 1 178 ? -23.465 6.568 20.951 1.00 93.94 178 LEU A C 1
ATOM 1454 O O . LEU A 1 178 ? -24.273 5.656 21.121 1.00 93.94 178 LEU A O 1
ATOM 1458 N N . ALA A 1 179 ? -23.225 7.068 19.737 1.00 94.19 179 ALA A N 1
ATOM 1459 C CA . ALA A 1 179 ? -23.901 6.600 18.529 1.00 94.19 179 ALA A CA 1
ATOM 1460 C C . ALA A 1 179 ? -23.650 5.104 18.274 1.00 94.19 179 ALA A C 1
ATOM 1462 O O . ALA A 1 179 ? -24.580 4.343 17.994 1.00 94.19 179 ALA A O 1
ATOM 1463 N N . ILE A 1 180 ? -22.392 4.664 18.386 1.00 94.75 180 ILE A N 1
ATOM 1464 C CA . ILE A 1 180 ? -22.014 3.258 18.196 1.00 94.75 180 ILE A CA 1
ATOM 1465 C C . ILE A 1 180 ? -22.556 2.386 19.332 1.00 94.75 180 ILE A C 1
ATOM 1467 O O . ILE A 1 180 ? -23.060 1.293 19.069 1.00 94.75 180 ILE A O 1
ATOM 1471 N N . ARG A 1 181 ? -22.510 2.867 20.577 1.00 92.69 181 ARG A N 1
ATOM 1472 C CA . ARG A 1 181 ? -23.077 2.173 21.736 1.00 92.69 181 ARG A CA 1
ATOM 1473 C C . ARG A 1 181 ? -24.580 1.956 21.579 1.00 92.69 181 ARG A C 1
ATOM 1475 O O . ARG A 1 181 ? -25.052 0.826 21.679 1.00 92.69 181 ARG A O 1
ATOM 1482 N N . ASN A 1 182 ? -25.324 3.000 21.226 1.00 91.88 182 ASN A N 1
ATOM 1483 C CA . ASN A 1 182 ? -26.761 2.897 20.989 1.00 91.88 182 ASN A CA 1
ATOM 1484 C C . ASN A 1 182 ? -27.069 1.934 19.834 1.00 91.88 182 ASN A C 1
ATOM 1486 O O . ASN A 1 182 ? -28.026 1.169 19.904 1.00 91.88 182 ASN A O 1
ATOM 1490 N N . TYR A 1 183 ? -26.244 1.919 18.781 1.00 92.75 183 TYR A N 1
ATOM 1491 C CA . TYR A 1 183 ? -26.378 0.957 17.684 1.00 92.75 183 TYR A CA 1
ATOM 1492 C C . TYR A 1 183 ? -26.167 -0.498 18.139 1.00 92.75 183 TYR A C 1
ATOM 1494 O O . TYR A 1 183 ? -26.836 -1.407 17.635 1.00 92.75 183 TYR A O 1
ATOM 1502 N N . LEU A 1 184 ? -25.251 -0.730 19.085 1.00 91.62 184 LEU A N 1
ATOM 1503 C CA . LEU A 1 184 ? -24.997 -2.047 19.673 1.00 91.62 184 LEU A CA 1
ATOM 1504 C C . LEU A 1 184 ? -26.154 -2.512 20.568 1.00 91.62 184 LEU A C 1
ATOM 1506 O O . LEU A 1 184 ? -26.528 -3.681 20.486 1.00 91.62 184 LEU A O 1
ATOM 1510 N N . LEU A 1 185 ? -26.747 -1.601 21.346 1.00 90.31 185 LEU A N 1
ATOM 1511 C CA . LEU A 1 185 ? -27.909 -1.864 22.208 1.00 90.31 185 LEU A CA 1
ATOM 1512 C C . LEU A 1 185 ? -29.226 -2.008 21.425 1.00 90.31 185 LEU A C 1
ATOM 1514 O O . LEU A 1 185 ? -30.173 -2.642 21.890 1.00 90.31 185 LEU A O 1
ATOM 1518 N N . ALA A 1 186 ? -29.306 -1.429 20.228 1.00 88.62 186 ALA A N 1
ATOM 1519 C CA . ALA A 1 186 ? -30.510 -1.451 19.413 1.00 88.62 186 ALA A CA 1
ATOM 1520 C C . ALA A 1 186 ? -30.874 -2.861 18.919 1.00 88.62 186 ALA A C 1
ATOM 1522 O O . ALA A 1 186 ? -30.048 -3.597 18.359 1.00 88.62 186 ALA A O 1
ATOM 1523 N N . GLN A 1 187 ? -32.165 -3.189 19.015 1.00 85.75 187 GLN A N 1
ATOM 1524 C CA . GLN A 1 187 ? -32.743 -4.365 18.368 1.00 85.75 187 GLN A CA 1
ATOM 1525 C C . GLN A 1 187 ? -32.516 -4.315 16.846 1.00 85.75 187 GLN A C 1
ATOM 1527 O O . GLN A 1 187 ? -32.442 -3.243 16.242 1.00 85.75 187 GLN A O 1
ATOM 1532 N N . ARG A 1 188 ? -32.425 -5.484 16.190 1.00 74.06 188 ARG A N 1
ATOM 1533 C CA . ARG A 1 188 ? -32.047 -5.601 14.762 1.00 74.06 188 ARG A CA 1
ATOM 1534 C C . ARG A 1 188 ? -32.871 -4.722 13.800 1.00 74.06 188 ARG A C 1
ATOM 1536 O O . ARG A 1 188 ? -32.342 -4.375 12.751 1.00 74.06 188 ARG A O 1
ATOM 1543 N N . GLY A 1 189 ? -34.101 -4.334 14.153 1.00 77.81 189 GLY A N 1
ATOM 1544 C CA . GLY A 1 189 ? -34.963 -3.457 13.346 1.00 77.81 189 GLY A CA 1
ATOM 1545 C C . GLY A 1 189 ? -34.879 -1.951 13.647 1.00 77.81 189 GLY A C 1
ATOM 1546 O O . GLY A 1 189 ? -35.310 -1.160 12.816 1.00 77.81 189 GLY A O 1
ATOM 1547 N N . SER A 1 190 ? -34.318 -1.525 14.786 1.00 85.44 190 SER A N 1
ATOM 1548 C CA . SER A 1 190 ? -34.289 -0.106 15.202 1.00 85.44 190 SER A CA 1
ATOM 1549 C C . SER A 1 190 ? -32.949 0.595 14.958 1.00 85.44 190 SER A C 1
ATOM 1551 O O . SER A 1 190 ? -32.829 1.803 15.156 1.00 85.44 190 SER A O 1
ATOM 1553 N N . ARG A 1 191 ? -31.940 -0.142 14.482 1.00 87.94 191 ARG A N 1
ATOM 1554 C CA . ARG A 1 191 ? -30.577 0.361 14.242 1.00 87.94 191 ARG A CA 1
ATOM 1555 C C . ARG A 1 191 ? -30.514 1.554 13.292 1.00 87.94 191 ARG A C 1
ATOM 1557 O O . ARG A 1 191 ? -29.738 2.471 13.530 1.00 87.94 191 ARG A O 1
ATOM 1564 N N . GLU A 1 192 ? -31.343 1.559 12.254 1.00 86.38 192 GLU A N 1
ATOM 1565 C CA . GLU A 1 192 ? -31.395 2.662 11.288 1.00 86.38 192 GLU A CA 1
ATOM 1566 C C . GLU A 1 192 ? -31.919 3.953 11.934 1.00 86.38 192 GLU A C 1
ATOM 1568 O O . GLU A 1 192 ? -31.375 5.036 11.723 1.00 86.38 192 GLU A O 1
ATOM 1573 N N . THR A 1 193 ? -32.943 3.833 12.781 1.00 88.44 193 THR A N 1
ATOM 1574 C CA . THR A 1 193 ? -33.495 4.951 13.555 1.00 88.44 193 THR A CA 1
ATOM 1575 C C . THR A 1 193 ? -32.466 5.496 14.538 1.00 88.44 193 THR A C 1
ATOM 1577 O O . THR A 1 193 ? -32.322 6.706 14.664 1.00 88.44 193 THR A O 1
ATOM 1580 N N . VAL A 1 194 ? -31.694 4.619 15.185 1.00 90.06 194 VAL A N 1
ATOM 1581 C CA . VAL A 1 194 ? -30.627 5.028 16.107 1.00 90.06 194 VAL A CA 1
ATOM 1582 C C . VAL A 1 194 ? -29.518 5.803 15.396 1.00 90.06 194 VAL A C 1
ATOM 1584 O O . VAL A 1 194 ? -29.076 6.828 15.911 1.00 90.06 194 VAL A O 1
ATOM 1587 N N . ILE A 1 195 ? -29.106 5.375 14.198 1.00 89.69 195 ILE A N 1
ATOM 1588 C CA . ILE A 1 195 ? -28.119 6.124 13.405 1.00 89.69 195 ILE A CA 1
ATOM 1589 C C . ILE A 1 195 ? -28.674 7.510 13.058 1.00 89.69 195 ILE A C 1
ATOM 1591 O O . ILE A 1 195 ? -27.989 8.506 13.275 1.00 89.69 195 ILE A O 1
ATOM 1595 N N . LYS A 1 196 ? -29.926 7.602 12.590 1.00 87.50 196 LYS A N 1
ATOM 1596 C CA . LYS A 1 196 ? -30.563 8.892 12.265 1.00 87.50 196 LYS A CA 1
ATOM 1597 C C . LYS A 1 196 ? -30.667 9.822 13.477 1.00 87.50 196 LYS A C 1
ATOM 1599 O O . LYS A 1 196 ? -30.363 11.004 13.355 1.00 87.50 196 LYS A O 1
ATOM 1604 N N . ASN A 1 197 ? -31.038 9.285 14.638 1.00 89.44 197 ASN A N 1
ATOM 1605 C CA . ASN A 1 197 ? -31.197 10.058 15.870 1.00 89.44 197 ASN A CA 1
ATOM 1606 C C . ASN A 1 197 ? -29.861 10.516 16.473 1.00 89.44 197 ASN A C 1
ATOM 1608 O O . ASN A 1 197 ? -29.853 11.438 17.278 1.00 89.44 197 ASN A O 1
ATOM 1612 N N . SER A 1 198 ? -28.737 9.908 16.082 1.00 88.06 198 SER A N 1
ATOM 1613 C CA . SER A 1 198 ? -27.407 10.308 16.560 1.00 88.06 198 SER A CA 1
ATOM 1614 C C . SER A 1 198 ? -26.893 11.629 15.974 1.00 88.06 198 SER A C 1
ATOM 1616 O O . SER A 1 198 ? -25.823 12.080 16.362 1.00 88.06 198 SER A O 1
ATOM 1618 N N . GLY A 1 199 ? -27.576 12.208 14.977 1.00 85.19 199 GLY A N 1
ATOM 1619 C CA . GLY A 1 199 ? -27.098 13.394 14.252 1.00 85.19 199 GLY A CA 1
ATOM 1620 C C . GLY A 1 199 ? -25.926 13.123 13.294 1.00 85.19 199 GLY A C 1
ATOM 1621 O O . GLY A 1 199 ? -25.545 13.996 12.514 1.00 85.19 199 GLY A O 1
ATOM 1622 N N . MET A 1 200 ? -25.374 11.903 13.281 1.00 90.06 200 MET A N 1
ATOM 1623 C CA . MET A 1 200 ? -24.264 11.527 12.413 1.00 90.06 200 MET A CA 1
ATOM 1624 C C . MET A 1 200 ? -24.743 11.061 11.034 1.00 90.06 200 MET A C 1
ATOM 1626 O O . MET A 1 200 ? -25.603 10.191 10.902 1.00 90.06 200 MET A O 1
ATOM 1630 N N . GLY A 1 201 ? -24.118 11.575 9.972 1.00 87.56 201 GLY A N 1
ATOM 1631 C CA . GLY A 1 201 ? -24.380 11.100 8.613 1.00 87.56 201 GLY A CA 1
ATOM 1632 C C . GLY A 1 201 ? -24.081 9.602 8.457 1.00 87.56 201 GLY A C 1
ATOM 1633 O O . GLY A 1 201 ? -23.027 9.126 8.879 1.00 87.56 201 GLY A O 1
ATOM 1634 N N . HIS A 1 202 ? -24.966 8.864 7.780 1.00 87.19 202 HIS A N 1
ATOM 1635 C CA . HIS A 1 202 ? -24.888 7.402 7.630 1.00 87.19 202 HIS A CA 1
ATOM 1636 C C . HIS A 1 202 ? -23.508 6.905 7.145 1.00 87.19 202 HIS A C 1
ATOM 1638 O O . HIS A 1 202 ? -22.933 5.974 7.706 1.00 87.19 202 HIS A O 1
ATOM 1644 N N . GLY A 1 203 ? -22.919 7.551 6.132 1.00 89.12 203 GLY A N 1
ATOM 1645 C CA . GLY A 1 203 ? -21.583 7.184 5.641 1.00 89.12 203 GLY A CA 1
ATOM 1646 C C . GLY A 1 203 ? -20.465 7.399 6.671 1.00 89.12 203 GLY A C 1
ATOM 1647 O O . GLY A 1 203 ? -19.541 6.590 6.758 1.00 89.12 203 GLY A O 1
ATOM 1648 N N . LEU A 1 204 ? -20.568 8.461 7.475 1.00 89.25 204 LEU A N 1
ATOM 1649 C CA . LEU A 1 204 ? -19.604 8.780 8.526 1.00 89.25 204 LEU A CA 1
ATOM 1650 C C . LEU A 1 204 ? -19.710 7.788 9.693 1.00 89.25 204 LEU A C 1
ATOM 1652 O O . LEU A 1 204 ? -18.685 7.323 10.191 1.00 89.25 204 LEU A O 1
ATOM 1656 N N . PHE A 1 205 ? -20.931 7.378 10.048 1.00 93.88 205 PHE A N 1
ATOM 1657 C CA . PHE A 1 205 ? -21.162 6.328 11.038 1.00 93.88 205 PHE A CA 1
ATOM 1658 C C . PHE A 1 205 ? -20.463 5.026 10.644 1.00 93.88 205 PHE A C 1
ATOM 1660 O O . PHE A 1 205 ? -19.656 4.500 11.408 1.00 93.88 205 PHE A O 1
ATOM 1667 N N . PHE A 1 206 ? -20.686 4.528 9.423 1.00 93.12 206 PHE A N 1
ATOM 1668 C CA . PHE A 1 206 ? -20.064 3.273 8.986 1.00 93.12 206 PHE A CA 1
ATOM 1669 C C . PHE A 1 206 ? -18.540 3.367 8.827 1.00 93.12 206 PHE A C 1
ATOM 1671 O O . PHE A 1 206 ? -17.841 2.364 9.009 1.00 93.12 206 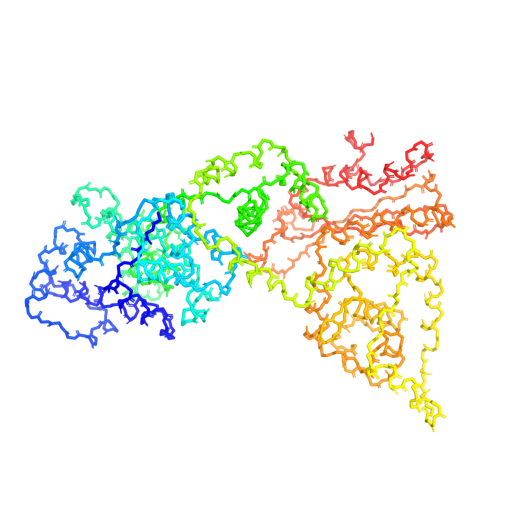PHE A O 1
ATOM 1678 N N . TYR A 1 207 ? -18.007 4.560 8.551 1.00 91.81 207 TYR A N 1
ATOM 1679 C CA . TYR A 1 207 ? -16.568 4.822 8.581 1.00 91.81 207 TYR A CA 1
ATOM 1680 C C 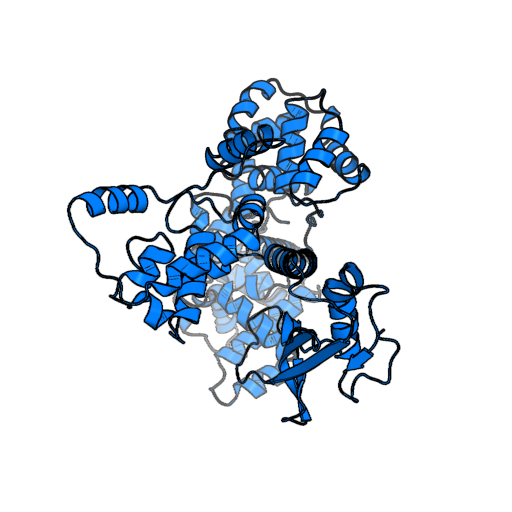. TYR A 1 207 ? -15.975 4.630 9.988 1.00 91.81 207 TYR A C 1
ATOM 1682 O O . TYR A 1 207 ? -14.969 3.924 10.148 1.00 91.81 207 TYR A O 1
ATOM 1690 N N . PHE A 1 208 ? -16.605 5.211 11.013 1.00 93.06 208 PHE A N 1
ATOM 1691 C CA . PHE A 1 208 ? -16.159 5.062 12.398 1.00 93.06 208 PHE A CA 1
ATOM 1692 C C . PHE A 1 208 ? -16.453 3.670 12.946 1.00 93.06 208 PHE A C 1
ATOM 1694 O O . PHE A 1 208 ? -15.577 3.087 13.566 1.00 93.06 208 PHE A O 1
ATOM 1701 N N . TRP A 1 209 ? -17.600 3.069 12.627 1.00 93.38 209 TRP A N 1
ATOM 1702 C CA . TRP A 1 209 ? -17.928 1.691 13.002 1.00 93.38 209 TRP A CA 1
ATOM 1703 C C . TRP A 1 209 ? -16.888 0.689 12.494 1.00 93.38 209 TRP A C 1
ATOM 1705 O O . TRP A 1 209 ? -16.445 -0.195 13.229 1.00 93.38 209 TRP A O 1
ATOM 1715 N N . LYS A 1 210 ? -16.452 0.828 11.235 1.00 93.25 210 LYS A N 1
ATOM 1716 C CA . LYS A 1 210 ? -15.371 -0.002 10.695 1.00 93.25 210 LYS A CA 1
ATOM 1717 C C . LYS A 1 210 ? -14.072 0.205 11.478 1.00 93.25 210 LYS A C 1
ATOM 1719 O O . LYS A 1 210 ? -13.466 -0.774 11.901 1.00 93.25 210 LYS A O 1
ATOM 1724 N N . SER A 1 211 ? -13.685 1.461 11.694 1.00 91.94 211 SER A N 1
ATOM 1725 C CA . SER A 1 211 ? -12.460 1.802 12.427 1.00 91.94 211 SER A CA 1
ATOM 1726 C C . SER A 1 211 ? -12.506 1.310 13.881 1.00 91.94 211 SER A C 1
ATOM 1728 O O . SER A 1 211 ? -11.512 0.814 14.391 1.00 91.94 211 SER A O 1
ATOM 1730 N N . PHE A 1 212 ? -13.659 1.400 14.540 1.00 94.25 212 PHE A N 1
ATOM 1731 C CA . PHE A 1 212 ? -13.902 0.965 15.916 1.00 94.25 212 PHE A CA 1
ATOM 1732 C C . PHE A 1 212 ? -13.788 -0.554 16.070 1.00 94.25 212 PHE A C 1
ATOM 1734 O O . PHE A 1 212 ? -13.158 -1.049 17.001 1.00 94.25 212 PHE A O 1
ATOM 1741 N N . LYS A 1 213 ? -14.312 -1.313 15.099 1.00 93.19 213 LYS A N 1
ATOM 1742 C CA . LYS A 1 213 ? -14.102 -2.766 15.023 1.00 93.19 213 LYS A CA 1
ATOM 1743 C C . LYS A 1 213 ? -12.633 -3.152 14.884 1.00 93.19 213 LYS A C 1
ATOM 1745 O O . LYS A 1 213 ? -12.247 -4.199 15.393 1.00 93.19 213 LYS A O 1
ATOM 1750 N N . GLU A 1 214 ? -11.842 -2.354 14.175 1.00 91.31 214 GLU A N 1
ATOM 1751 C CA . GLU A 1 214 ? -10.435 -2.654 13.885 1.00 91.31 214 GLU A CA 1
ATOM 1752 C C . GLU A 1 214 ? -9.476 -2.160 14.981 1.00 91.31 214 GLU A C 1
ATOM 1754 O O . GLU A 1 214 ? -8.478 -2.826 15.243 1.00 91.31 214 GLU A O 1
ATOM 1759 N N . TYR A 1 215 ? -9.776 -1.030 15.631 1.00 92.88 215 TYR A N 1
ATOM 1760 C CA . TYR A 1 215 ? -8.844 -0.320 16.517 1.00 92.88 215 TYR A CA 1
ATOM 1761 C C . TYR A 1 215 ? -9.388 0.009 17.919 1.00 92.88 215 TYR A C 1
ATOM 1763 O O . TYR A 1 215 ? -8.669 0.627 18.701 1.00 92.88 215 TYR A O 1
ATOM 1771 N N . GLY A 1 216 ? -10.633 -0.350 18.252 1.00 93.75 216 GLY A N 1
ATOM 1772 C CA . GLY A 1 216 ? -11.248 -0.002 19.540 1.00 93.75 216 GLY A CA 1
ATOM 1773 C C . GLY A 1 216 ? -11.429 1.510 19.683 1.00 93.75 216 GLY A C 1
ATOM 1774 O O . GLY A 1 216 ? -11.831 2.174 18.723 1.00 93.75 216 GLY A O 1
ATOM 1775 N N . LEU A 1 217 ? -11.084 2.066 20.845 1.00 95.06 217 LEU A N 1
ATOM 1776 C CA . LEU A 1 217 ? -11.108 3.500 21.155 1.00 95.06 217 LEU A CA 1
ATOM 1777 C C . LEU A 1 217 ? -10.435 4.353 20.068 1.00 95.06 217 LEU A C 1
ATOM 1779 O O . LEU A 1 217 ? -11.000 5.352 19.623 1.00 95.06 217 LEU A O 1
ATOM 1783 N N . LEU A 1 218 ? -9.262 3.936 19.573 1.00 94.50 218 LEU A N 1
ATOM 1784 C CA . LEU A 1 218 ? -8.541 4.654 18.508 1.00 94.50 218 LEU A CA 1
ATOM 1785 C C . LEU A 1 218 ? -9.353 4.766 17.211 1.00 94.50 218 LEU A C 1
ATOM 1787 O O . LEU A 1 218 ? -9.127 5.665 16.396 1.00 94.50 218 LEU A O 1
ATOM 1791 N N . GLY A 1 219 ? -10.305 3.857 17.010 1.00 94.06 219 GLY A N 1
ATOM 1792 C CA . GLY A 1 219 ? -11.213 3.869 15.879 1.00 94.06 219 GLY A CA 1
ATOM 1793 C C . GLY A 1 219 ? -12.174 5.057 15.875 1.00 94.06 219 GLY A C 1
ATOM 1794 O O . GLY A 1 219 ? -12.582 5.463 14.789 1.00 94.06 219 GLY A O 1
ATOM 1795 N N . LEU A 1 220 ? -12.481 5.637 17.042 1.00 94.38 220 LEU A N 1
ATOM 1796 C CA . LEU A 1 220 ? -13.369 6.800 17.210 1.00 94.38 220 LEU A CA 1
ATOM 1797 C C . LEU A 1 220 ? -12.678 8.136 16.911 1.00 94.38 220 LEU A C 1
ATOM 1799 O O . LEU A 1 220 ? -13.331 9.140 16.615 1.00 94.38 220 LEU A O 1
ATOM 1803 N N . VAL A 1 221 ? -11.349 8.142 16.984 1.00 93.25 221 VAL A N 1
ATOM 1804 C CA . VAL A 1 221 ? -10.523 9.333 16.804 1.00 93.25 221 VAL A CA 1
ATOM 1805 C C . VAL A 1 221 ? -10.281 9.568 15.315 1.00 93.25 221 VAL A C 1
ATOM 1807 O O . VAL A 1 221 ? -9.916 8.647 14.576 1.00 93.25 221 VAL A O 1
ATOM 1810 N N . ILE A 1 222 ? -10.469 10.805 14.849 1.00 89.75 222 ILE A N 1
ATOM 1811 C CA . ILE A 1 222 ? -10.129 11.175 13.470 1.00 89.75 222 ILE A CA 1
ATOM 1812 C C . ILE A 1 222 ? -8.628 11.031 13.212 1.00 89.75 222 ILE A C 1
ATOM 1814 O O . ILE A 1 222 ? -7.785 11.148 14.097 1.00 89.75 222 ILE A O 1
ATOM 1818 N N . LYS A 1 223 ? -8.271 10.790 11.953 1.00 86.31 223 LYS A N 1
ATOM 1819 C CA . LYS A 1 223 ? -6.867 10.667 11.560 1.00 86.31 223 LYS A CA 1
ATOM 1820 C C . LYS A 1 223 ? -6.188 12.036 11.643 1.00 86.31 223 LYS A C 1
ATOM 1822 O O . LYS A 1 223 ? -6.556 12.932 10.883 1.00 86.31 223 LYS A O 1
ATOM 1827 N N . GLY A 1 224 ? -5.148 12.164 12.468 1.00 78.38 224 GLY A N 1
ATOM 1828 C CA . GLY A 1 224 ? -4.296 13.356 12.525 1.00 78.38 224 GLY A CA 1
ATOM 1829 C C . GLY A 1 224 ? -3.617 13.680 11.186 1.00 78.38 224 GLY A C 1
ATOM 1830 O O . GLY A 1 224 ? -3.677 12.907 10.222 1.00 78.38 224 GLY A O 1
ATOM 1831 N N . LYS A 1 225 ? -2.951 14.834 11.078 1.00 77.44 225 LYS A N 1
ATOM 1832 C CA . LYS A 1 225 ? -2.224 15.213 9.851 1.00 77.44 225 LYS A CA 1
ATOM 1833 C C . LYS A 1 225 ? -1.025 14.285 9.628 1.00 77.44 225 LYS A C 1
ATOM 1835 O O . LYS A 1 225 ? -0.336 13.902 10.562 1.00 77.44 225 LYS A O 1
ATOM 1840 N N . GLN A 1 226 ? -0.749 13.929 8.374 1.00 75.12 226 GLN A N 1
ATOM 1841 C CA . GLN A 1 226 ? 0.483 13.207 8.050 1.00 75.12 226 GLN A CA 1
ATOM 1842 C C . GLN A 1 226 ? 1.670 14.175 8.145 1.00 75.12 226 GLN A C 1
ATOM 1844 O O . GLN A 1 226 ? 1.727 15.147 7.393 1.00 75.12 226 GLN A O 1
ATOM 1849 N N . SER A 1 227 ? 2.605 13.911 9.057 1.00 64.94 227 SER A N 1
ATOM 1850 C CA . SER A 1 227 ? 3.677 14.860 9.402 1.00 64.94 227 SER A CA 1
ATOM 1851 C C . SER A 1 227 ? 4.757 15.006 8.343 1.00 64.94 227 SER A C 1
ATOM 1853 O O . SER A 1 227 ? 5.356 16.069 8.226 1.00 64.94 227 SER A O 1
ATOM 1855 N N . PHE A 1 228 ? 4.981 13.981 7.521 1.00 73.75 228 PHE A N 1
ATOM 1856 C CA . PHE A 1 228 ? 5.855 14.096 6.360 1.00 73.75 228 PHE A CA 1
ATOM 1857 C C . PHE A 1 228 ? 5.309 13.308 5.168 1.00 73.75 228 PHE A C 1
ATOM 1859 O O . PHE A 1 228 ? 4.860 12.169 5.296 1.00 73.75 228 PHE A O 1
ATOM 1866 N N . ARG A 1 229 ? 5.338 13.942 3.988 1.00 67.75 229 ARG A N 1
ATOM 1867 C CA . ARG A 1 229 ? 4.957 13.330 2.708 1.00 67.75 229 ARG A CA 1
ATOM 1868 C C . ARG A 1 229 ? 6.159 12.651 2.066 1.00 67.75 229 ARG A C 1
ATOM 1870 O O . ARG A 1 229 ? 7.277 13.170 2.115 1.00 67.75 229 ARG A O 1
ATOM 1877 N N . GLU A 1 230 ? 5.912 11.520 1.419 1.00 73.06 230 GLU A N 1
ATOM 1878 C CA . GLU A 1 230 ? 6.916 10.874 0.581 1.00 73.06 230 GLU A CA 1
ATOM 1879 C C . GLU A 1 230 ? 7.162 11.711 -0.681 1.00 73.06 230 GLU A C 1
ATOM 1881 O O . GLU A 1 230 ? 6.243 12.255 -1.298 1.00 73.06 230 GLU A O 1
ATOM 1886 N N . SER A 1 231 ? 8.431 11.854 -1.047 1.00 72.94 231 SER A N 1
ATOM 1887 C CA . SER A 1 231 ? 8.848 12.481 -2.299 1.00 72.94 231 SER A CA 1
ATOM 1888 C C . SER A 1 231 ? 8.710 11.482 -3.459 1.00 72.94 231 SER A C 1
ATOM 1890 O O . SER A 1 231 ? 8.615 10.277 -3.241 1.00 72.94 231 SER A O 1
ATOM 1892 N N . LYS A 1 232 ? 8.753 11.957 -4.715 1.00 73.88 232 LYS A N 1
ATOM 1893 C CA . LYS A 1 232 ? 8.652 11.096 -5.920 1.00 73.88 232 LYS A CA 1
ATOM 1894 C C . LYS A 1 232 ? 9.697 9.970 -5.989 1.00 73.88 232 LYS A C 1
ATOM 1896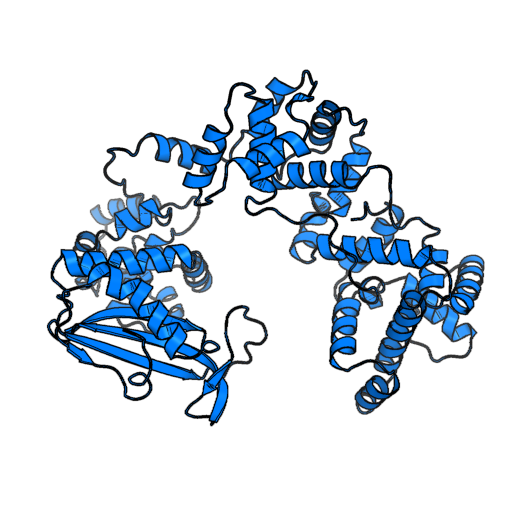 O O . LYS A 1 232 ? 9.502 9.007 -6.717 1.00 73.88 232 LYS A O 1
ATOM 1901 N N . ILE A 1 233 ? 10.807 10.114 -5.273 1.00 80.44 233 ILE A N 1
ATOM 1902 C CA . ILE A 1 233 ? 11.883 9.117 -5.184 1.00 80.44 233 ILE A CA 1
ATOM 1903 C C . ILE A 1 233 ? 11.587 8.000 -4.175 1.00 80.44 233 ILE A C 1
ATOM 1905 O O . ILE A 1 233 ? 12.208 6.945 -4.260 1.00 80.44 233 ILE A O 1
ATOM 1909 N N . GLY A 1 234 ? 10.655 8.213 -3.242 1.00 85.50 234 GLY A N 1
ATOM 1910 C CA . GLY A 1 234 ? 10.405 7.316 -2.117 1.00 85.50 234 GLY A CA 1
ATOM 1911 C C . GLY A 1 234 ? 11.473 7.405 -1.019 1.00 85.50 234 GLY A C 1
ATOM 1912 O O . GLY A 1 234 ? 12.627 7.768 -1.258 1.00 85.50 234 GLY A O 1
ATOM 1913 N N . LEU A 1 235 ? 11.079 7.052 0.207 1.00 87.50 235 LEU A N 1
ATOM 1914 C CA . LEU A 1 235 ? 11.954 7.096 1.388 1.00 87.50 235 LEU A CA 1
ATOM 1915 C C . LEU A 1 235 ? 13.121 6.103 1.299 1.00 87.50 235 LEU A C 1
ATOM 1917 O O . LEU A 1 235 ? 14.210 6.378 1.792 1.00 87.50 235 LEU A O 1
ATOM 1921 N N . GLU A 1 236 ? 12.916 4.970 0.629 1.00 87.56 236 GLU A N 1
ATOM 1922 C CA . GLU A 1 236 ? 13.954 3.954 0.462 1.00 87.56 236 GLU A CA 1
ATOM 1923 C C . GLU A 1 236 ? 15.144 4.487 -0.349 1.00 87.56 236 GLU A C 1
ATOM 1925 O O . GLU A 1 236 ? 16.288 4.434 0.104 1.00 87.56 236 GLU A O 1
ATOM 1930 N N . ASN A 1 237 ? 14.877 5.068 -1.523 1.00 87.12 237 ASN A N 1
ATOM 1931 C CA . ASN A 1 237 ? 15.931 5.657 -2.345 1.00 87.12 237 ASN A CA 1
ATOM 1932 C C . ASN A 1 237 ? 16.541 6.891 -1.676 1.00 87.12 237 ASN A C 1
ATOM 1934 O O . ASN A 1 237 ? 17.739 7.115 -1.819 1.00 87.12 237 ASN A O 1
ATOM 1938 N N . GLU A 1 238 ? 15.751 7.671 -0.929 1.00 90.69 238 GLU A N 1
ATOM 1939 C CA . GLU A 1 238 ? 16.270 8.800 -0.152 1.00 90.69 238 GLU A CA 1
ATOM 1940 C C . GLU A 1 238 ? 17.345 8.343 0.845 1.00 90.69 238 GLU A C 1
ATOM 1942 O O . GLU A 1 238 ? 18.453 8.876 0.832 1.00 90.69 238 GLU A O 1
ATOM 1947 N N . ALA A 1 239 ? 17.064 7.308 1.643 1.00 90.94 239 ALA A N 1
ATOM 1948 C CA . ALA A 1 239 ? 18.036 6.739 2.575 1.00 90.94 239 ALA A CA 1
ATOM 1949 C C . ALA A 1 239 ? 19.275 6.180 1.866 1.00 90.94 239 ALA A C 1
ATOM 1951 O O . ALA A 1 239 ? 20.393 6.425 2.317 1.00 90.94 239 ALA A O 1
ATOM 1952 N N . ARG A 1 240 ? 19.092 5.455 0.753 1.00 88.88 240 ARG A N 1
ATOM 1953 C CA . ARG A 1 240 ? 20.215 4.902 -0.018 1.00 88.88 240 ARG A CA 1
ATOM 1954 C C . ARG A 1 240 ? 21.127 6.012 -0.550 1.00 88.88 240 ARG A C 1
ATOM 1956 O O . ARG A 1 240 ? 22.335 5.888 -0.428 1.00 88.88 240 ARG A O 1
ATOM 1963 N N . ILE A 1 241 ? 20.571 7.104 -1.084 1.00 90.06 241 ILE A N 1
ATOM 1964 C CA . ILE A 1 241 ? 21.348 8.255 -1.583 1.00 90.06 241 ILE A CA 1
ATOM 1965 C C . ILE A 1 241 ? 22.129 8.926 -0.455 1.00 90.06 241 ILE A C 1
ATOM 1967 O O . ILE A 1 241 ? 23.300 9.240 -0.634 1.00 90.06 241 ILE A O 1
ATOM 1971 N N . VAL A 1 242 ? 21.491 9.144 0.697 1.00 91.06 242 VAL A N 1
ATOM 1972 C CA . VAL A 1 242 ? 22.136 9.799 1.840 1.00 91.06 242 VAL A CA 1
ATOM 1973 C C . VAL A 1 242 ? 23.298 8.961 2.366 1.00 91.06 242 VAL A C 1
ATOM 1975 O O . VAL A 1 242 ? 24.394 9.488 2.522 1.00 91.06 242 VAL A O 1
ATOM 1978 N N . ILE A 1 243 ? 23.086 7.662 2.595 1.00 89.81 243 ILE A N 1
ATOM 1979 C CA . ILE A 1 243 ? 24.146 6.769 3.083 1.00 89.81 243 ILE A CA 1
ATOM 1980 C C . ILE A 1 243 ? 25.292 6.665 2.071 1.00 89.81 243 ILE A C 1
ATOM 1982 O O . ILE A 1 243 ? 26.448 6.830 2.448 1.00 89.81 243 ILE A O 1
ATOM 1986 N N . ASP A 1 244 ? 24.973 6.503 0.789 1.00 87.31 244 ASP A N 1
ATOM 1987 C CA . ASP A 1 244 ? 25.959 6.440 -0.292 1.00 87.31 244 ASP A CA 1
ATOM 1988 C C . ASP A 1 244 ? 26.795 7.728 -0.386 1.00 87.31 244 ASP A C 1
ATOM 1990 O O . ASP A 1 244 ? 28.010 7.667 -0.543 1.00 87.31 244 ASP A O 1
ATOM 1994 N N . LYS A 1 245 ? 26.169 8.900 -0.214 1.00 89.81 245 LYS A N 1
ATOM 1995 C CA . LYS A 1 245 ? 26.861 10.197 -0.232 1.00 89.81 245 LYS A CA 1
ATOM 1996 C C . LYS A 1 245 ? 27.766 10.410 0.985 1.00 89.81 245 LYS A C 1
ATOM 1998 O O . LYS A 1 245 ? 28.800 11.056 0.848 1.00 89.81 245 LYS A O 1
ATOM 2003 N N . ILE A 1 246 ? 27.398 9.872 2.149 1.00 88.81 246 ILE A N 1
ATOM 2004 C CA . ILE A 1 246 ? 28.245 9.878 3.354 1.00 88.81 246 ILE A CA 1
ATOM 2005 C C . ILE A 1 246 ? 29.474 8.984 3.157 1.00 88.81 246 ILE A C 1
ATOM 2007 O O . ILE A 1 246 ? 30.567 9.341 3.587 1.00 88.81 246 ILE A O 1
ATOM 2011 N N . GLN A 1 247 ? 29.297 7.824 2.519 1.00 84.50 247 GLN A N 1
ATOM 2012 C CA . GLN A 1 247 ? 30.383 6.882 2.233 1.00 84.50 247 GLN A CA 1
ATOM 2013 C C . GLN A 1 247 ? 31.318 7.373 1.128 1.00 84.50 247 GLN A C 1
ATOM 2015 O O . GLN A 1 247 ? 32.521 7.141 1.196 1.00 84.50 247 GLN A O 1
ATOM 2020 N N . HIS A 1 248 ? 30.763 8.078 0.143 1.00 86.06 248 HIS A N 1
ATOM 2021 C CA . HIS A 1 248 ? 31.467 8.559 -1.040 1.00 86.06 248 HIS A CA 1
ATOM 2022 C C . HIS A 1 248 ? 31.239 10.066 -1.253 1.00 86.06 248 HIS A C 1
ATOM 2024 O O . HIS A 1 248 ? 30.481 10.469 -2.152 1.00 86.06 248 HIS A O 1
ATOM 2030 N N . PRO A 1 249 ? 31.875 10.933 -0.438 1.00 85.12 249 PRO A N 1
ATOM 2031 C CA . PRO A 1 249 ? 31.696 12.383 -0.510 1.00 85.12 249 PRO A CA 1
ATOM 2032 C C . PRO A 1 249 ? 32.016 12.985 -1.886 1.00 85.12 249 PRO A C 1
ATOM 2034 O O . PRO A 1 249 ? 31.455 14.019 -2.254 1.00 85.12 249 PRO A O 1
ATOM 2037 N N . GLU A 1 250 ? 32.852 12.332 -2.690 1.00 83.81 250 GLU A N 1
ATOM 2038 C CA . GLU A 1 250 ? 33.241 12.735 -4.041 1.00 83.81 250 GLU A CA 1
ATOM 2039 C C . GLU A 1 250 ? 32.114 12.610 -5.084 1.00 83.81 250 GLU A C 1
ATOM 2041 O O . GLU A 1 250 ? 32.137 13.292 -6.115 1.00 83.81 250 GLU A O 1
ATOM 2046 N N . ARG A 1 251 ? 31.090 11.776 -4.836 1.00 85.00 251 ARG A N 1
ATOM 2047 C CA . ARG A 1 251 ? 30.019 11.515 -5.812 1.00 85.00 251 ARG A CA 1
ATOM 2048 C C . ARG A 1 251 ? 29.151 12.751 -6.033 1.00 85.00 251 ARG A C 1
ATOM 2050 O O . ARG A 1 251 ? 28.528 13.285 -5.114 1.00 85.00 251 ARG A O 1
ATOM 2057 N N . LYS A 1 252 ? 29.084 13.224 -7.279 1.00 86.44 252 LYS A N 1
ATOM 2058 C CA . LYS A 1 252 ? 28.292 14.407 -7.662 1.00 86.44 252 LYS A CA 1
ATOM 2059 C C . LYS A 1 252 ? 26.805 14.068 -7.781 1.00 86.44 252 LYS A C 1
ATOM 2061 O O . LYS A 1 252 ? 26.444 12.941 -8.088 1.00 86.44 252 LYS A O 1
ATOM 2066 N N . GLU A 1 253 ? 25.930 15.064 -7.656 1.00 85.38 253 GLU A N 1
ATOM 2067 C CA . GLU A 1 253 ? 24.470 14.889 -7.804 1.00 85.38 253 GLU A CA 1
ATOM 2068 C C . GLU A 1 253 ? 24.070 14.205 -9.126 1.00 85.38 253 GLU A C 1
ATOM 2070 O O . GLU A 1 253 ? 23.125 13.418 -9.159 1.00 85.38 253 GLU A O 1
ATOM 2075 N N . ALA A 1 254 ? 24.824 14.459 -10.203 1.00 81.12 254 ALA A N 1
ATOM 2076 C CA . ALA A 1 254 ? 24.630 13.832 -11.511 1.00 81.12 254 ALA A CA 1
ATOM 2077 C C . ALA A 1 254 ? 24.674 12.294 -11.454 1.00 81.12 254 ALA A C 1
ATOM 2079 O O . ALA A 1 254 ? 23.891 11.646 -12.145 1.00 81.12 254 ALA A O 1
ATOM 2080 N N . TYR A 1 255 ? 25.519 11.721 -10.590 1.00 85.19 255 TYR A N 1
ATOM 2081 C CA . TYR A 1 255 ? 25.614 10.275 -10.381 1.00 85.19 255 TYR A CA 1
ATOM 2082 C C . TYR A 1 255 ? 24.278 9.693 -9.893 1.00 85.19 255 TYR A C 1
ATOM 2084 O O . TYR A 1 255 ? 23.751 8.746 -10.478 1.00 85.19 255 TYR A O 1
ATOM 2092 N N . TYR A 1 256 ? 23.666 10.313 -8.879 1.00 84.50 256 TYR A N 1
ATOM 2093 C CA . TYR A 1 256 ? 22.389 9.860 -8.317 1.00 84.50 256 TYR A CA 1
ATOM 2094 C C . TYR A 1 256 ? 21.221 10.029 -9.288 1.00 84.50 256 TYR A C 1
ATOM 2096 O O . TYR A 1 256 ? 20.344 9.167 -9.355 1.00 84.50 256 TYR A O 1
ATOM 2104 N N . ILE A 1 257 ? 21.217 11.110 -10.072 1.00 82.12 257 ILE A N 1
ATOM 2105 C CA . ILE A 1 257 ? 20.209 11.327 -11.119 1.00 82.12 257 ILE A CA 1
ATOM 2106 C C . ILE A 1 257 ? 20.300 10.224 -12.168 1.00 82.12 257 ILE A C 1
ATOM 2108 O O . ILE A 1 257 ? 19.276 9.674 -12.567 1.00 82.12 257 ILE A O 1
ATOM 2112 N N . GLN A 1 258 ? 21.515 9.884 -12.604 1.00 75.50 258 GLN A N 1
ATOM 2113 C CA . GLN A 1 258 ? 21.724 8.833 -13.590 1.00 75.50 258 GLN A CA 1
ATOM 2114 C C . GLN A 1 258 ? 21.262 7.477 -13.038 1.00 75.50 258 GLN A C 1
ATOM 2116 O O . GLN A 1 258 ? 20.453 6.810 -13.680 1.00 75.50 258 GLN A O 1
ATOM 2121 N N . ARG A 1 259 ? 21.657 7.139 -11.802 1.00 78.69 259 ARG A N 1
ATOM 2122 C CA . ARG A 1 259 ? 21.224 5.923 -11.090 1.00 78.69 259 ARG A CA 1
ATOM 2123 C C . ARG A 1 259 ? 19.698 5.808 -10.998 1.00 78.69 259 ARG A C 1
ATOM 2125 O O . ARG A 1 259 ? 19.137 4.755 -11.281 1.00 78.69 259 ARG A O 1
ATOM 2132 N N . LEU A 1 260 ? 19.001 6.888 -10.643 1.00 76.38 260 LEU A N 1
ATOM 2133 C CA . LEU A 1 260 ? 17.536 6.884 -10.535 1.00 76.38 260 LEU A CA 1
ATOM 2134 C C . LEU A 1 260 ? 16.829 6.880 -11.894 1.00 76.38 260 LEU A C 1
ATOM 2136 O O . LEU A 1 260 ? 15.786 6.238 -12.033 1.00 76.38 260 LEU A O 1
ATOM 2140 N N . LYS A 1 261 ? 17.410 7.532 -12.909 1.00 73.75 261 LYS A N 1
ATOM 2141 C CA . LYS A 1 261 ? 16.914 7.485 -14.290 1.00 73.75 261 LYS A CA 1
ATOM 2142 C C . LYS A 1 261 ? 16.919 6.053 -14.824 1.00 73.75 261 LYS A C 1
ATOM 2144 O O . LYS A 1 261 ? 15.955 5.673 -15.486 1.00 73.75 261 LYS A O 1
ATOM 2149 N N . TYR A 1 262 ? 17.948 5.267 -14.502 1.00 62.94 262 TYR A N 1
ATOM 2150 C CA . TYR A 1 262 ? 18.018 3.848 -14.862 1.00 62.94 262 TYR A CA 1
ATOM 2151 C C . TYR A 1 262 ? 16.949 3.008 -14.161 1.00 62.94 262 TYR A C 1
ATOM 2153 O O . TYR A 1 262 ? 16.279 2.222 -14.820 1.00 62.94 262 TYR A O 1
ATOM 2161 N N . LYS A 1 263 ? 16.643 3.296 -12.889 1.00 65.31 263 LYS A N 1
ATOM 2162 C CA . LYS A 1 263 ? 15.491 2.709 -12.173 1.00 65.31 263 LYS A CA 1
ATOM 2163 C C . LYS A 1 263 ? 14.116 3.181 -12.686 1.00 65.31 263 LYS A C 1
ATOM 2165 O O . LYS A 1 263 ? 13.087 2.905 -12.074 1.00 65.31 263 LYS A O 1
ATOM 2170 N N . GLY A 1 264 ? 14.069 3.922 -13.796 1.00 66.56 264 GLY A N 1
ATOM 2171 C CA . GLY A 1 264 ? 12.839 4.420 -14.409 1.00 66.56 264 GLY A CA 1
ATOM 2172 C C . GLY A 1 264 ? 12.252 5.672 -13.748 1.00 66.56 264 GLY A C 1
ATOM 2173 O O . GLY A 1 264 ? 11.158 6.091 -14.137 1.00 66.56 264 GLY A O 1
ATOM 2174 N N . THR A 1 265 ? 12.971 6.292 -12.807 1.00 71.50 265 THR A N 1
ATOM 2175 C CA . THR A 1 265 ? 12.529 7.467 -12.046 1.00 71.50 265 THR A CA 1
ATOM 2176 C C . THR A 1 265 ? 13.244 8.716 -12.559 1.00 71.50 265 THR A C 1
ATOM 2178 O O . THR A 1 265 ? 14.399 8.984 -12.234 1.00 71.50 265 THR A O 1
ATOM 2181 N N . ARG A 1 266 ? 12.556 9.515 -13.384 1.00 74.31 266 ARG A N 1
ATOM 2182 C CA . ARG A 1 266 ? 13.090 10.798 -13.870 1.00 74.31 266 ARG A CA 1
ATOM 2183 C C . ARG A 1 266 ? 12.917 11.871 -12.800 1.00 74.31 266 ARG A C 1
ATOM 2185 O O . ARG A 1 266 ? 11.789 12.182 -12.420 1.00 74.31 266 ARG A O 1
ATOM 2192 N N . ILE A 1 267 ? 14.025 12.450 -12.351 1.00 78.38 267 ILE A N 1
ATOM 2193 C CA . ILE A 1 267 ? 14.032 13.526 -11.359 1.00 78.38 267 ILE A CA 1
ATOM 2194 C C . ILE A 1 267 ? 14.947 14.669 -11.774 1.00 78.38 267 ILE A C 1
ATOM 2196 O O . ILE A 1 267 ? 15.959 14.474 -12.445 1.00 78.38 267 ILE A O 1
ATOM 2200 N N . GLU A 1 268 ? 14.578 15.867 -11.342 1.00 78.88 268 GLU A N 1
ATOM 2201 C CA . GLU A 1 268 ? 15.406 17.054 -11.481 1.00 78.88 268 GLU A CA 1
ATOM 2202 C C . GLU A 1 268 ? 16.532 17.063 -10.447 1.00 78.88 268 GLU A C 1
ATOM 2204 O O . GLU A 1 268 ? 16.390 16.563 -9.327 1.00 78.88 268 GLU A O 1
ATOM 2209 N N . ARG A 1 269 ? 17.637 17.721 -10.800 1.00 80.88 269 ARG A N 1
ATOM 2210 C CA . ARG A 1 269 ? 18.796 17.915 -9.921 1.00 80.88 269 ARG A CA 1
ATOM 2211 C C . ARG A 1 269 ? 18.441 18.604 -8.601 1.00 80.88 269 ARG A C 1
ATOM 2213 O O . ARG A 1 269 ? 18.953 18.223 -7.552 1.00 80.88 269 ARG A O 1
ATOM 2220 N N . SER A 1 270 ? 17.500 19.547 -8.652 1.00 84.62 270 SER A N 1
ATOM 2221 C CA . SER A 1 270 ? 16.976 20.279 -7.494 1.00 84.62 270 SER A CA 1
ATOM 2222 C C . SER A 1 270 ? 16.437 19.355 -6.392 1.00 84.62 270 SER A C 1
ATOM 2224 O O . SER A 1 270 ? 16.493 19.700 -5.214 1.00 84.62 270 SER A O 1
ATOM 2226 N N . VAL A 1 271 ? 15.941 18.164 -6.750 1.00 84.81 271 VAL A N 1
ATOM 2227 C CA . VAL A 1 271 ? 15.395 17.188 -5.799 1.00 84.81 271 VAL A CA 1
ATOM 2228 C C . VAL A 1 271 ? 16.505 16.537 -4.980 1.00 84.81 271 VAL A C 1
ATOM 2230 O O . VAL A 1 271 ? 16.359 16.435 -3.765 1.00 84.81 271 VAL A O 1
ATOM 2233 N N . ILE A 1 272 ? 17.613 16.138 -5.616 1.00 87.88 272 ILE A N 1
ATOM 2234 C CA . ILE A 1 272 ? 18.764 15.545 -4.918 1.00 87.88 272 ILE A CA 1
ATOM 2235 C C . ILE A 1 272 ? 19.393 16.564 -3.975 1.00 87.88 272 ILE A C 1
ATOM 2237 O O . ILE A 1 272 ? 19.595 16.257 -2.804 1.00 87.88 272 ILE A O 1
ATOM 2241 N N . SER A 1 273 ? 19.601 17.791 -4.455 1.00 87.88 273 SER A N 1
ATOM 2242 C CA . SER A 1 273 ? 20.140 18.880 -3.640 1.00 87.88 273 SER A CA 1
ATOM 2243 C C . SER A 1 273 ? 19.299 19.104 -2.376 1.00 87.88 273 SER A C 1
ATOM 2245 O O . SER A 1 273 ? 19.814 19.039 -1.265 1.00 87.88 273 SER A O 1
ATOM 2247 N N . LYS A 1 274 ? 17.966 19.197 -2.516 1.00 89.06 274 LYS A N 1
ATOM 2248 C CA . LYS A 1 274 ? 17.037 19.338 -1.378 1.00 89.06 274 LYS A CA 1
ATOM 2249 C C . LYS A 1 274 ? 17.119 18.195 -0.365 1.00 89.06 274 LYS A C 1
ATOM 2251 O O . LYS A 1 274 ? 16.889 18.437 0.816 1.00 89.06 274 LYS A O 1
ATOM 2256 N N . ILE A 1 275 ? 17.386 16.961 -0.796 1.00 89.88 275 ILE A N 1
ATOM 2257 C CA . ILE A 1 275 ? 17.574 15.830 0.129 1.00 89.88 275 ILE A CA 1
ATOM 2258 C C . ILE A 1 275 ? 18.858 16.027 0.914 1.00 89.88 275 ILE A C 1
ATOM 2260 O O . ILE A 1 275 ? 18.825 15.971 2.137 1.00 89.88 275 ILE A O 1
ATOM 2264 N N . LEU A 1 276 ? 19.970 16.262 0.216 1.00 90.50 276 LEU A N 1
ATOM 2265 C CA . LEU A 1 276 ? 21.279 16.382 0.846 1.00 90.50 276 LEU A CA 1
ATOM 2266 C C . LEU A 1 276 ? 21.309 17.556 1.832 1.00 90.50 276 LEU A C 1
ATOM 2268 O O . LEU A 1 276 ? 21.789 17.387 2.947 1.00 90.50 276 LEU A O 1
ATOM 2272 N N . THR A 1 277 ? 20.696 18.689 1.473 1.00 89.94 277 THR A N 1
ATOM 2273 C CA . THR A 1 277 ? 20.531 19.840 2.370 1.00 89.94 277 THR A CA 1
ATOM 2274 C C . THR A 1 277 ? 19.622 19.523 3.555 1.00 89.94 277 THR A C 1
ATOM 2276 O O . THR A 1 277 ? 19.976 19.836 4.680 1.00 89.94 277 THR A O 1
ATOM 2279 N N . ARG A 1 278 ? 18.472 18.859 3.353 1.00 89.62 278 ARG A N 1
ATOM 2280 C CA . ARG A 1 278 ? 17.566 18.484 4.462 1.00 89.62 278 ARG A CA 1
ATOM 2281 C C . ARG A 1 278 ? 18.241 17.554 5.471 1.00 89.62 278 ARG A C 1
ATOM 2283 O O . ARG A 1 278 ? 17.914 17.568 6.655 1.00 89.62 278 ARG A O 1
ATOM 2290 N N . TRP A 1 279 ? 19.111 16.681 4.983 1.00 90.31 279 TRP A N 1
ATOM 2291 C CA . TRP A 1 279 ? 19.851 15.760 5.830 1.00 90.31 279 TRP A CA 1
ATOM 2292 C C . TRP A 1 279 ? 21.097 16.379 6.450 1.00 90.31 279 TRP A C 1
ATOM 2294 O O . TRP A 1 279 ? 21.590 15.778 7.395 1.00 90.31 279 TRP A O 1
ATOM 2304 N N . GLU A 1 280 ? 21.547 17.546 5.978 1.00 90.81 280 GLU A N 1
ATOM 2305 C CA . GLU A 1 280 ? 22.795 18.199 6.407 1.00 90.81 280 GLU A CA 1
ATOM 2306 C C . GLU A 1 280 ? 23.987 17.245 6.231 1.00 90.81 280 GLU A C 1
ATOM 2308 O O . GLU A 1 280 ? 24.805 17.033 7.123 1.00 90.81 280 GLU A O 1
ATOM 2313 N N . VAL A 1 281 ? 24.042 16.586 5.065 1.00 88.75 281 VAL A N 1
ATOM 2314 C CA . VAL A 1 281 ? 25.045 15.544 4.768 1.00 88.75 281 VAL A CA 1
ATOM 2315 C C . VAL A 1 281 ? 26.474 16.086 4.816 1.00 88.75 281 VAL A C 1
ATOM 2317 O O . VAL A 1 281 ? 27.396 15.363 5.178 1.00 88.75 281 VAL A O 1
ATOM 2320 N N . ASP A 1 282 ? 26.652 17.361 4.491 1.00 84.00 282 ASP A N 1
ATOM 2321 C CA . ASP A 1 282 ? 27.906 18.104 4.612 1.00 84.00 282 ASP A CA 1
ATOM 2322 C C . ASP A 1 282 ? 28.376 18.281 6.065 1.00 84.00 282 ASP A C 1
ATOM 2324 O O . ASP A 1 282 ? 29.573 18.419 6.312 1.00 84.00 282 ASP A O 1
ATOM 2328 N N . GLN A 1 283 ? 27.459 18.232 7.032 1.00 86.19 283 GLN A N 1
ATOM 2329 C CA . GLN A 1 283 ? 27.752 18.373 8.459 1.00 86.19 283 GLN A CA 1
ATOM 2330 C C . GLN A 1 283 ? 27.947 17.030 9.174 1.00 86.19 283 GLN A C 1
ATOM 2332 O O . GLN A 1 283 ? 28.179 17.010 10.384 1.00 86.19 283 GLN A O 1
ATOM 2337 N N . TYR A 1 284 ? 27.883 15.905 8.454 1.00 87.12 284 TYR A N 1
ATOM 2338 C CA . TYR A 1 284 ? 28.037 14.577 9.040 1.00 87.12 284 TYR A CA 1
ATOM 2339 C C . TYR A 1 284 ? 29.457 14.358 9.589 1.00 87.12 284 TYR A C 1
ATOM 2341 O O . TYR A 1 284 ? 30.443 14.363 8.852 1.00 87.12 284 TYR A O 1
ATOM 2349 N N . ARG A 1 285 ? 29.570 14.122 10.900 1.00 79.75 285 ARG A N 1
ATOM 2350 C CA . ARG A 1 285 ? 30.830 13.940 11.635 1.00 79.75 285 ARG A CA 1
ATOM 2351 C C . ARG A 1 285 ? 30.796 12.618 12.395 1.00 79.75 285 ARG A C 1
ATOM 2353 O O . ARG A 1 285 ? 30.308 12.541 13.518 1.00 79.75 285 ARG A O 1
ATOM 2360 N N . SER A 1 286 ? 31.301 11.546 11.784 1.00 75.06 286 SER A N 1
ATOM 2361 C CA . SER A 1 286 ? 31.383 10.236 12.443 1.00 75.06 286 SER A CA 1
ATOM 2362 C C . SER A 1 286 ? 32.546 9.396 11.930 1.00 75.06 286 SER A C 1
ATOM 2364 O O . SER A 1 286 ? 32.735 9.259 10.727 1.00 75.06 286 SER A O 1
ATOM 2366 N N . ASN A 1 287 ? 33.247 8.718 12.842 1.00 62.47 287 ASN A N 1
ATOM 2367 C CA . ASN A 1 287 ? 34.296 7.740 12.516 1.00 62.47 287 ASN A CA 1
ATOM 2368 C C . ASN A 1 287 ? 33.728 6.412 11.969 1.00 62.47 287 ASN A C 1
ATOM 2370 O O . ASN A 1 287 ? 34.466 5.458 11.738 1.00 62.47 287 ASN A O 1
ATOM 2374 N N . PHE A 1 288 ? 32.404 6.306 11.806 1.00 64.81 288 PHE A N 1
ATOM 2375 C CA . PHE A 1 288 ? 31.713 5.068 11.439 1.00 64.81 288 PHE A CA 1
ATOM 2376 C C . PHE A 1 288 ? 31.525 4.877 9.922 1.00 64.81 288 PHE A C 1
ATOM 2378 O O . PHE A 1 288 ? 30.899 3.897 9.524 1.00 64.81 288 PHE A O 1
ATOM 2385 N N . VAL A 1 289 ? 32.062 5.770 9.078 1.00 64.81 289 VAL A N 1
ATOM 2386 C CA . VAL A 1 289 ? 31.862 5.752 7.612 1.00 64.81 289 VAL A CA 1
ATOM 2387 C C . VAL A 1 289 ? 32.234 4.396 6.990 1.00 64.81 289 VAL A C 1
ATOM 2389 O O . VAL A 1 289 ? 31.427 3.828 6.258 1.00 64.81 289 VAL A O 1
ATOM 2392 N N . SER A 1 290 ? 33.371 3.802 7.370 1.00 60.50 290 SER A N 1
ATOM 2393 C CA . SER A 1 290 ? 33.827 2.497 6.850 1.00 60.50 290 SER A CA 1
ATOM 2394 C C . SER A 1 290 ? 32.936 1.313 7.259 1.00 60.50 290 SER A C 1
ATOM 2396 O O . SER A 1 290 ? 32.799 0.331 6.537 1.00 60.50 290 SER A O 1
ATOM 2398 N N . ASN A 1 291 ? 32.247 1.390 8.403 1.00 60.69 291 ASN A N 1
ATOM 2399 C CA . ASN A 1 291 ? 31.350 0.322 8.859 1.00 60.69 291 ASN A CA 1
ATOM 2400 C C . ASN A 1 291 ? 29.976 0.335 8.165 1.00 60.69 291 ASN A C 1
ATOM 2402 O O . ASN A 1 291 ? 29.197 -0.619 8.329 1.00 60.69 291 ASN A O 1
ATOM 2406 N N . LEU A 1 292 ? 29.663 1.395 7.410 1.00 67.06 292 LEU A N 1
ATOM 2407 C CA . LEU A 1 292 ? 28.447 1.495 6.602 1.00 67.06 292 LEU A CA 1
ATOM 2408 C C . LEU A 1 292 ? 28.515 0.621 5.345 1.00 67.06 292 LEU A C 1
ATOM 2410 O O . LEU A 1 292 ? 27.463 0.212 4.869 1.00 67.06 292 LEU A O 1
ATOM 2414 N N . GLU A 1 293 ? 29.707 0.210 4.892 1.00 63.38 293 GLU A N 1
ATOM 2415 C CA . GLU A 1 293 ? 29.892 -0.695 3.737 1.00 63.38 293 GLU A CA 1
ATOM 2416 C C . GLU A 1 293 ? 29.128 -2.018 3.911 1.00 63.38 293 GLU A C 1
ATOM 2418 O O . GLU A 1 293 ? 28.638 -2.626 2.966 1.00 63.38 293 GLU A O 1
ATOM 2423 N N . ARG A 1 294 ? 28.909 -2.458 5.158 1.00 60.72 294 ARG A N 1
ATOM 2424 C CA . ARG A 1 294 ? 28.100 -3.654 5.452 1.00 60.72 294 ARG A CA 1
ATOM 2425 C C . ARG A 1 294 ? 26.603 -3.477 5.163 1.00 60.72 294 ARG A C 1
ATOM 2427 O O . ARG A 1 294 ? 25.898 -4.484 5.099 1.00 60.72 294 ARG A O 1
ATOM 2434 N N . LEU A 1 295 ? 26.108 -2.242 5.056 1.00 61.84 295 LEU A N 1
ATOM 2435 C CA . LEU A 1 295 ? 24.739 -1.932 4.621 1.00 61.84 295 LEU A CA 1
ATOM 2436 C C . LEU A 1 295 ? 24.586 -2.084 3.100 1.00 61.84 295 LEU A C 1
ATOM 2438 O O . LEU A 1 295 ? 23.475 -2.315 2.638 1.00 61.84 295 LEU A O 1
ATOM 2442 N N . GLU A 1 296 ? 25.697 -2.076 2.355 1.00 54.91 296 GLU A N 1
ATOM 2443 C CA . GLU A 1 296 ? 25.774 -2.454 0.937 1.00 54.91 296 GLU A CA 1
ATOM 2444 C C . GLU A 1 296 ? 25.802 -3.975 0.723 1.00 54.91 296 GLU A C 1
ATOM 2446 O O . GLU A 1 296 ? 26.048 -4.450 -0.387 1.00 54.91 296 GLU A O 1
ATOM 2451 N N . LYS A 1 297 ? 25.483 -4.792 1.742 1.00 48.25 297 LYS A N 1
ATOM 2452 C CA . LYS A 1 297 ? 24.974 -6.153 1.496 1.00 48.25 297 LYS A CA 1
ATOM 2453 C C . LYS A 1 297 ? 23.559 -6.076 0.909 1.00 48.25 297 LYS A C 1
ATOM 2455 O O . LYS A 1 297 ? 22.595 -6.591 1.466 1.00 48.25 297 LYS A O 1
ATOM 2460 N N . VAL A 1 298 ? 23.480 -5.394 -0.226 1.00 45.78 298 VAL A N 1
ATOM 2461 C CA . VAL A 1 298 ? 22.686 -5.707 -1.397 1.00 45.78 298 VAL A CA 1
ATOM 2462 C C . VAL A 1 298 ? 22.441 -7.225 -1.390 1.00 45.78 298 VAL A C 1
ATOM 2464 O O . VAL A 1 298 ? 23.423 -7.982 -1.395 1.00 45.78 298 VAL A O 1
ATOM 2467 N N . PRO A 1 299 ? 21.184 -7.695 -1.255 1.00 42.97 299 PRO A N 1
ATOM 2468 C CA . PRO A 1 299 ? 20.866 -9.113 -1.398 1.00 42.97 299 PRO A CA 1
ATOM 2469 C C . PRO A 1 299 ? 21.550 -9.629 -2.667 1.00 42.97 299 PRO A C 1
ATOM 2471 O O . PRO A 1 299 ? 21.605 -8.892 -3.646 1.00 42.97 299 PRO A O 1
ATOM 2474 N N . GLU A 1 300 ? 22.080 -10.854 -2.685 1.00 40.72 300 GLU A N 1
ATOM 2475 C CA . GLU A 1 300 ? 22.804 -11.400 -3.856 1.00 40.72 300 GLU A CA 1
ATOM 2476 C C . GLU A 1 300 ? 22.033 -11.234 -5.186 1.00 40.72 300 GLU A C 1
ATOM 2478 O O . GLU A 1 300 ? 22.650 -11.122 -6.240 1.00 40.72 300 GLU A O 1
ATOM 2483 N N . LEU A 1 301 ? 20.705 -11.099 -5.107 1.00 40.75 301 LEU A N 1
ATOM 2484 C CA . LEU A 1 301 ? 19.786 -10.640 -6.154 1.00 40.75 301 LEU A CA 1
ATOM 2485 C C . LEU A 1 301 ? 20.162 -9.300 -6.824 1.00 40.75 301 LEU A C 1
ATOM 2487 O O . LEU A 1 301 ? 20.275 -9.248 -8.041 1.00 40.75 301 LEU A O 1
ATOM 2491 N N . GLU A 1 302 ? 20.395 -8.229 -6.064 1.00 41.31 302 GLU A N 1
ATOM 2492 C CA . GLU A 1 302 ? 20.692 -6.894 -6.615 1.00 41.31 302 GLU A CA 1
ATOM 2493 C C . GLU A 1 302 ? 22.171 -6.804 -7.096 1.00 41.31 302 GLU A C 1
ATOM 2495 O O . GLU A 1 302 ? 22.482 -6.039 -8.006 1.00 41.31 302 GLU A O 1
ATOM 2500 N N . LYS A 1 303 ? 23.096 -7.631 -6.564 1.00 36.38 303 LYS A N 1
ATOM 2501 C CA . LYS A 1 303 ? 24.471 -7.760 -7.108 1.00 36.38 303 LYS A CA 1
ATOM 2502 C C . LYS A 1 303 ? 24.497 -8.514 -8.434 1.00 36.38 303 LYS A C 1
ATOM 2504 O O . LYS A 1 303 ? 25.340 -8.220 -9.279 1.00 36.38 303 LYS A O 1
ATOM 2509 N N . GLN A 1 304 ? 23.591 -9.476 -8.613 1.00 38.28 304 GLN A N 1
ATOM 2510 C CA . GLN A 1 304 ? 23.366 -10.101 -9.912 1.00 38.28 304 GLN A CA 1
ATOM 2511 C C . GLN A 1 304 ? 22.783 -9.083 -10.897 1.00 38.28 304 GLN A C 1
ATOM 2513 O O . GLN A 1 304 ? 23.269 -9.025 -12.016 1.00 38.28 304 GLN A O 1
ATOM 2518 N N . GLU A 1 305 ? 21.863 -8.209 -10.480 1.00 39.19 305 GLU A N 1
ATOM 2519 C CA . GLU A 1 305 ? 21.354 -7.119 -11.331 1.00 39.19 305 GLU A CA 1
ATOM 2520 C C . GLU A 1 305 ? 22.456 -6.110 -11.728 1.00 39.19 305 GLU A C 1
ATOM 2522 O O . GLU A 1 305 ? 22.629 -5.852 -12.915 1.00 39.19 305 GLU A O 1
ATOM 2527 N N . GLU A 1 306 ? 23.302 -5.630 -10.803 1.00 38.06 306 GLU A N 1
ATOM 2528 C CA . GLU A 1 306 ? 24.397 -4.686 -11.130 1.00 38.06 306 GLU A CA 1
ATOM 2529 C C . GLU A 1 306 ? 25.542 -5.319 -11.965 1.00 38.06 306 GLU A C 1
ATOM 2531 O O . GLU A 1 306 ? 26.162 -4.653 -12.806 1.00 38.06 306 GLU A O 1
ATOM 2536 N N . GLN A 1 307 ? 25.832 -6.618 -11.790 1.00 35.72 307 GLN A N 1
ATOM 2537 C CA . GLN A 1 307 ? 26.812 -7.342 -12.621 1.00 35.72 307 GLN A CA 1
ATOM 2538 C C . GLN A 1 307 ? 26.261 -7.767 -13.991 1.00 35.72 307 GLN A C 1
ATOM 2540 O O . GLN A 1 307 ? 27.042 -7.926 -14.933 1.00 35.72 307 GLN A O 1
ATOM 2545 N N . ILE A 1 308 ? 24.941 -7.927 -14.123 1.00 40.31 308 ILE A N 1
ATOM 2546 C CA . ILE A 1 308 ? 24.270 -8.129 -15.414 1.00 40.31 308 ILE A CA 1
ATOM 2547 C C . ILE A 1 308 ? 24.205 -6.793 -16.176 1.00 40.31 308 ILE A C 1
ATOM 2549 O O . ILE A 1 308 ? 24.492 -6.754 -17.371 1.00 40.31 308 ILE A O 1
ATOM 2553 N N . GLU A 1 309 ? 23.946 -5.676 -15.490 1.00 45.00 309 GLU A N 1
ATOM 2554 C CA . GLU A 1 309 ? 23.767 -4.358 -16.119 1.00 45.00 309 GLU A CA 1
ATOM 2555 C C . GLU A 1 309 ? 25.074 -3.681 -16.572 1.00 45.00 309 GLU A C 1
ATOM 2557 O O . GLU A 1 309 ? 25.060 -2.887 -17.512 1.00 45.00 309 GLU A O 1
ATOM 2562 N N . SER A 1 310 ? 26.224 -4.015 -15.974 1.00 38.22 310 SER A N 1
ATOM 2563 C CA . SER A 1 310 ? 27.535 -3.479 -16.395 1.00 38.22 310 SER A CA 1
ATOM 2564 C C . SER A 1 310 ? 28.152 -4.196 -17.607 1.00 38.22 310 SER A C 1
ATOM 2566 O O . SER A 1 310 ? 29.109 -3.687 -18.196 1.00 38.22 310 SER A O 1
ATOM 2568 N N . LYS A 1 311 ? 27.605 -5.347 -18.026 1.00 37.09 311 LYS A N 1
ATOM 2569 C CA . LYS A 1 311 ? 28.088 -6.118 -19.188 1.00 37.09 311 LYS A CA 1
ATOM 2570 C C . LYS A 1 311 ? 27.296 -5.905 -20.477 1.00 37.09 311 LYS A C 1
ATOM 2572 O O . LYS A 1 311 ? 27.787 -6.282 -21.544 1.00 37.09 311 LYS A O 1
ATOM 2577 N N . ASP A 1 312 ? 26.136 -5.259 -20.429 1.00 40.59 312 ASP A N 1
ATOM 2578 C CA . ASP A 1 312 ? 25.268 -5.144 -21.599 1.00 40.59 312 ASP A CA 1
ATOM 2579 C C . ASP A 1 312 ? 25.373 -3.803 -22.324 1.00 40.59 312 ASP A C 1
ATOM 2581 O O . ASP A 1 312 ? 24.480 -2.959 -22.321 1.00 40.59 312 ASP A O 1
ATOM 2585 N N . LEU A 1 313 ? 26.475 -3.666 -23.064 1.00 41.06 313 LEU A N 1
ATOM 2586 C CA . LEU A 1 313 ? 26.444 -2.944 -24.338 1.00 41.06 313 LEU A CA 1
ATOM 2587 C C . LEU A 1 313 ? 26.641 -3.847 -25.561 1.00 41.06 313 LEU A C 1
ATOM 2589 O O . LEU A 1 313 ? 26.462 -3.355 -26.671 1.00 41.06 313 LEU A O 1
ATOM 2593 N N . LYS A 1 314 ? 26.944 -5.149 -25.405 1.00 40.12 314 LYS A N 1
ATOM 2594 C CA . LYS A 1 314 ? 27.067 -6.096 -26.536 1.00 40.12 314 LYS A CA 1
ATOM 2595 C C . LYS A 1 314 ? 26.817 -7.581 -26.199 1.00 40.12 314 LYS A C 1
ATOM 2597 O O . LYS A 1 314 ? 27.169 -8.416 -27.035 1.00 40.12 314 LYS A O 1
ATOM 2602 N N . ALA A 1 315 ? 26.266 -7.976 -25.042 1.00 43.53 315 ALA A N 1
ATOM 2603 C CA . ALA A 1 315 ? 25.998 -9.402 -24.841 1.00 43.53 315 ALA A CA 1
ATOM 2604 C C . ALA A 1 315 ? 24.701 -9.791 -25.568 1.00 43.53 315 ALA A C 1
ATOM 2606 O O . ALA A 1 315 ? 23.671 -9.121 -25.500 1.00 43.53 315 ALA A O 1
ATOM 2607 N N . LYS A 1 316 ? 24.759 -10.885 -26.333 1.00 46.16 316 LYS A N 1
ATOM 2608 C CA . LYS A 1 316 ? 23.546 -11.536 -26.833 1.00 46.16 316 LYS A CA 1
ATOM 2609 C C . LYS A 1 316 ? 22.712 -11.933 -25.606 1.00 46.16 316 LYS A C 1
ATOM 2611 O O . LYS A 1 316 ? 23.299 -12.478 -24.670 1.00 46.16 316 LYS A O 1
ATOM 2616 N N . PRO A 1 317 ? 21.391 -11.691 -25.592 1.00 51.47 317 PRO A N 1
ATOM 2617 C CA . PRO A 1 317 ? 20.567 -11.984 -24.426 1.00 51.47 317 PRO A CA 1
ATOM 2618 C C . PRO A 1 317 ? 20.711 -13.466 -24.056 1.00 51.47 317 PRO A C 1
ATOM 2620 O O . PRO A 1 317 ? 20.443 -14.349 -24.874 1.00 51.47 317 PRO A O 1
ATOM 2623 N N . VAL A 1 318 ? 21.189 -13.741 -22.839 1.00 53.62 318 VAL A N 1
ATOM 2624 C CA . VAL A 1 318 ? 21.401 -15.109 -22.356 1.00 53.62 318 VAL A CA 1
ATOM 2625 C C . VAL A 1 318 ? 20.071 -15.645 -21.836 1.00 53.62 318 VAL A C 1
ATOM 2627 O O . VAL A 1 318 ? 19.479 -15.103 -20.905 1.00 53.62 318 VAL A O 1
ATOM 2630 N N . ARG A 1 319 ? 19.579 -16.721 -22.454 1.00 56.75 319 ARG A N 1
ATOM 2631 C CA . ARG A 1 319 ? 18.354 -17.404 -22.025 1.00 56.75 319 ARG A CA 1
ATOM 2632 C C . ARG A 1 319 ? 18.617 -18.229 -20.774 1.00 56.75 319 ARG A C 1
ATOM 2634 O O . ARG A 1 319 ? 19.243 -19.285 -20.843 1.00 56.75 319 ARG A O 1
ATOM 2641 N N . HIS A 1 320 ? 18.104 -17.759 -19.640 1.00 55.50 320 HIS A N 1
ATOM 2642 C CA . HIS A 1 320 ? 18.050 -18.544 -18.414 1.00 55.50 320 HIS A CA 1
ATOM 2643 C C . HIS A 1 320 ? 16.895 -19.541 -18.507 1.00 55.50 320 HIS A C 1
ATOM 2645 O O . HIS A 1 320 ? 15.741 -19.159 -18.671 1.00 55.50 320 HIS A O 1
ATOM 2651 N N . VAL A 1 321 ? 17.232 -20.827 -18.443 1.00 61.03 321 VAL A N 1
ATOM 2652 C CA . VAL A 1 321 ? 16.276 -21.938 -18.457 1.00 61.03 321 VAL A CA 1
ATOM 2653 C C . VAL A 1 321 ? 16.363 -22.647 -17.114 1.00 61.03 321 VAL A C 1
ATOM 2655 O O . VAL A 1 321 ? 17.461 -22.844 -16.584 1.00 61.03 321 VAL A O 1
ATOM 2658 N N . PHE A 1 322 ? 15.218 -23.034 -16.556 1.00 63.25 322 PHE A N 1
ATOM 2659 C CA . PHE A 1 322 ? 15.160 -23.685 -15.256 1.00 63.25 322 PHE A CA 1
ATOM 2660 C C . PHE A 1 322 ? 16.019 -24.961 -15.209 1.00 63.25 322 PHE A C 1
ATOM 2662 O O . PHE A 1 322 ? 15.933 -25.833 -16.077 1.00 63.25 322 PHE A O 1
ATOM 2669 N N . SER A 1 323 ? 16.843 -25.112 -14.166 1.00 63.25 323 SER A N 1
ATOM 2670 C CA . SER A 1 323 ? 17.806 -26.221 -14.058 1.00 63.25 323 SER A CA 1
ATOM 2671 C C . SER A 1 323 ? 17.138 -27.600 -14.076 1.00 63.25 323 SER A C 1
ATOM 2673 O O . SER A 1 323 ? 17.677 -28.534 -14.672 1.00 63.25 323 SER A O 1
ATOM 2675 N N . LYS A 1 324 ? 15.930 -27.728 -13.504 1.00 66.12 324 LYS A N 1
ATOM 2676 C CA . LYS A 1 324 ? 15.143 -28.972 -13.578 1.00 66.12 324 LYS A CA 1
ATOM 2677 C C . LYS A 1 324 ? 14.679 -29.288 -14.999 1.00 66.12 324 LYS A C 1
ATOM 2679 O O . LYS A 1 324 ? 14.668 -30.457 -15.363 1.00 66.12 324 LYS A O 1
ATOM 2684 N N . PHE A 1 325 ? 14.351 -28.280 -15.806 1.00 77.12 325 PHE A N 1
ATOM 2685 C CA . PHE A 1 325 ? 13.999 -28.494 -17.209 1.00 77.12 325 PHE A CA 1
ATOM 2686 C C . PHE A 1 325 ? 15.219 -28.954 -18.017 1.00 77.12 325 PHE A C 1
ATOM 2688 O O . PHE A 1 325 ? 15.123 -29.895 -18.793 1.00 77.12 325 PHE A O 1
ATOM 2695 N N . ILE A 1 326 ? 16.406 -28.396 -17.758 1.00 78.81 326 ILE A N 1
ATOM 2696 C CA . ILE A 1 326 ? 17.655 -28.874 -18.381 1.00 78.81 326 ILE A CA 1
ATOM 2697 C C . ILE A 1 326 ? 17.942 -30.336 -18.001 1.00 78.81 326 ILE A C 1
ATOM 2699 O O . ILE A 1 326 ? 18.340 -31.134 -18.851 1.00 78.81 326 ILE A O 1
ATOM 2703 N N . LEU A 1 327 ? 17.741 -30.712 -16.734 1.00 76.44 327 LEU A N 1
ATOM 2704 C CA . LEU A 1 327 ? 17.859 -32.108 -16.296 1.00 76.44 327 LEU A CA 1
ATOM 2705 C C . LEU A 1 327 ? 16.827 -33.008 -16.991 1.00 76.44 327 LEU A C 1
ATOM 2707 O O . LEU A 1 327 ? 17.172 -34.106 -17.426 1.00 76.44 327 LEU A O 1
ATOM 2711 N N . HIS A 1 328 ? 15.600 -32.520 -17.165 1.00 79.50 328 HIS A N 1
ATOM 2712 C CA . HIS A 1 328 ? 14.550 -33.213 -17.901 1.00 79.50 328 HIS A CA 1
ATOM 2713 C C . HIS A 1 328 ? 14.923 -33.420 -19.383 1.00 79.50 328 HIS A C 1
ATOM 2715 O O . HIS A 1 328 ? 14.858 -34.546 -19.874 1.00 79.50 328 HIS A O 1
ATOM 2721 N N . LEU A 1 329 ? 15.473 -32.405 -20.062 1.00 82.75 329 LEU A N 1
ATOM 2722 C CA . LEU A 1 329 ? 16.008 -32.534 -21.427 1.00 82.75 329 LEU A CA 1
ATOM 2723 C C . LEU A 1 329 ? 17.156 -33.550 -21.530 1.00 82.75 329 LEU A C 1
ATOM 2725 O O . LEU A 1 329 ? 17.315 -34.214 -22.550 1.00 82.75 329 LEU A O 1
ATOM 2729 N N . LYS A 1 330 ? 17.979 -33.704 -20.487 1.00 83.38 330 LYS A N 1
ATOM 2730 C CA . LYS A 1 330 ? 19.007 -34.758 -20.461 1.00 83.38 330 LYS A CA 1
ATOM 2731 C C . LYS A 1 330 ? 18.388 -36.149 -20.321 1.00 83.38 330 LYS A C 1
ATOM 2733 O O . LYS A 1 330 ? 18.906 -37.090 -20.917 1.00 83.38 330 LYS A O 1
ATOM 2738 N N . SER A 1 331 ? 17.300 -36.277 -19.559 1.00 79.25 331 SER A N 1
ATOM 2739 C CA . SER A 1 331 ? 16.574 -37.544 -19.403 1.00 79.25 331 SER A CA 1
ATOM 2740 C C . SER A 1 331 ? 15.871 -37.990 -20.689 1.00 79.25 331 SER A C 1
ATOM 2742 O O . SER A 1 331 ? 15.789 -39.191 -20.935 1.00 79.25 331 SER A O 1
ATOM 2744 N N . LEU A 1 332 ? 15.505 -37.039 -21.558 1.00 81.25 332 LEU A N 1
ATOM 2745 C CA . LEU A 1 332 ? 14.937 -37.308 -22.881 1.00 81.25 332 LEU A CA 1
ATOM 2746 C C . LEU A 1 332 ? 15.845 -38.112 -23.815 1.00 81.25 332 LEU A C 1
ATOM 2748 O O . LEU A 1 332 ? 15.373 -38.735 -24.752 1.00 81.25 332 LEU A O 1
ATOM 2752 N N . LYS A 1 333 ? 17.156 -38.147 -23.554 1.00 79.62 333 LYS A N 1
ATOM 2753 C CA . LYS A 1 333 ? 18.079 -39.005 -24.315 1.00 79.62 333 LYS A CA 1
ATOM 2754 C C . LYS A 1 333 ? 17.878 -40.500 -24.051 1.00 79.62 333 LYS A C 1
ATOM 2756 O O . LYS A 1 333 ? 18.463 -41.312 -24.756 1.00 79.62 333 LYS A O 1
ATOM 2761 N N . ARG A 1 334 ? 17.171 -40.852 -22.972 1.00 81.12 334 ARG A N 1
ATOM 2762 C CA . ARG A 1 334 ? 16.971 -42.234 -22.511 1.00 81.12 334 ARG A CA 1
ATOM 2763 C C . ARG A 1 334 ? 15.504 -42.648 -22.500 1.00 81.12 334 ARG A C 1
ATOM 2765 O O . ARG A 1 334 ? 15.241 -43.839 -22.557 1.00 81.12 334 ARG A O 1
ATOM 2772 N N . ASN A 1 335 ? 14.589 -41.687 -22.393 1.00 78.94 335 ASN A N 1
ATOM 2773 C CA . ASN A 1 335 ? 13.152 -41.918 -22.334 1.00 78.94 335 ASN A CA 1
ATOM 2774 C C . ASN A 1 335 ? 12.455 -40.939 -23.275 1.00 78.94 335 ASN A C 1
ATOM 2776 O O . ASN A 1 335 ? 12.667 -39.732 -23.153 1.00 78.94 335 ASN A O 1
ATOM 2780 N N . ASP A 1 336 ? 11.603 -41.445 -24.157 1.00 80.75 336 ASP A N 1
ATOM 2781 C CA . ASP A 1 336 ? 10.815 -40.602 -25.050 1.00 80.75 336 ASP A CA 1
ATOM 2782 C C . ASP A 1 336 ? 9.704 -39.869 -24.280 1.00 80.75 336 ASP A C 1
ATOM 2784 O O . ASP A 1 336 ? 9.182 -40.364 -23.277 1.00 80.75 336 ASP A O 1
ATOM 2788 N N . ILE A 1 337 ? 9.327 -38.682 -24.762 1.00 82.50 337 ILE A N 1
ATOM 2789 C CA . ILE A 1 337 ? 8.108 -37.986 -24.336 1.00 82.50 337 ILE A CA 1
ATOM 2790 C C . ILE A 1 337 ? 7.155 -37.948 -25.518 1.00 82.50 337 ILE A C 1
ATOM 2792 O O . ILE A 1 337 ? 7.487 -37.429 -26.583 1.00 82.50 337 ILE A O 1
ATOM 2796 N N . TYR A 1 338 ? 5.953 -38.464 -25.296 1.00 83.94 338 TYR A N 1
ATOM 2797 C CA . TYR A 1 338 ? 4.854 -38.349 -26.238 1.00 83.94 338 TYR A CA 1
ATOM 2798 C C . TYR A 1 338 ? 4.188 -36.989 -26.053 1.00 83.94 338 TYR A C 1
ATOM 2800 O O . TYR A 1 338 ? 3.734 -36.676 -24.954 1.00 83.94 338 TYR A O 1
ATOM 2808 N N . ILE A 1 339 ? 4.171 -36.200 -27.127 1.00 87.38 339 ILE A N 1
ATOM 2809 C CA . ILE A 1 339 ? 3.466 -34.920 -27.201 1.00 87.38 339 ILE A CA 1
ATOM 2810 C C . ILE A 1 339 ? 2.317 -35.027 -28.203 1.00 87.38 339 ILE A C 1
ATOM 2812 O O . ILE A 1 339 ? 2.501 -35.564 -29.296 1.00 87.38 339 ILE A O 1
ATOM 2816 N N . ASP A 1 340 ? 1.142 -34.516 -27.852 1.00 88.44 340 ASP A N 1
ATOM 2817 C CA . ASP A 1 340 ? -0.045 -34.524 -28.717 1.00 88.44 340 ASP A CA 1
ATOM 2818 C C . ASP A 1 340 ? -0.238 -33.220 -29.518 1.00 88.44 340 ASP A C 1
ATOM 2820 O O . ASP A 1 340 ? -0.962 -33.207 -30.514 1.00 88.44 340 ASP A O 1
ATOM 2824 N N . ALA A 1 341 ? 0.466 -32.142 -29.150 1.00 89.06 341 ALA A N 1
ATOM 2825 C CA . ALA A 1 341 ? 0.402 -30.842 -29.814 1.00 89.06 341 ALA A CA 1
ATOM 2826 C C . ALA A 1 341 ? 1.786 -30.347 -30.276 1.00 89.06 341 ALA A C 1
ATOM 2828 O O . ALA A 1 341 ? 2.254 -29.282 -29.850 1.00 89.06 341 ALA A O 1
ATOM 2829 N N . PRO A 1 342 ? 2.445 -31.051 -31.221 1.00 85.62 342 PRO A N 1
ATOM 2830 C CA . PRO A 1 342 ? 3.745 -30.636 -31.755 1.00 85.62 342 PRO A CA 1
ATOM 2831 C C . PRO A 1 342 ? 3.705 -29.254 -32.430 1.00 85.62 342 PRO A C 1
ATOM 2833 O O . PRO A 1 342 ? 4.719 -28.557 -32.475 1.00 85.62 342 PRO A O 1
ATOM 2836 N N . GLY A 1 343 ? 2.528 -28.811 -32.893 1.00 88.31 343 GLY A N 1
ATOM 2837 C CA . GLY A 1 343 ? 2.320 -27.479 -33.469 1.00 88.31 343 GLY A CA 1
ATOM 2838 C C . GLY A 1 343 ? 2.670 -26.325 -32.521 1.00 88.31 343 GLY A C 1
ATOM 2839 O O . GLY A 1 343 ? 3.055 -25.254 -32.988 1.00 88.31 343 GLY A O 1
ATOM 2840 N N . LEU A 1 344 ? 2.640 -26.543 -31.200 1.00 90.81 344 LEU A N 1
ATOM 2841 C CA . LEU A 1 344 ? 3.089 -25.539 -30.234 1.00 90.81 344 LEU A CA 1
ATOM 2842 C C . LEU A 1 344 ? 4.564 -25.174 -30.438 1.00 90.81 344 LEU A C 1
ATOM 2844 O O . LEU A 1 344 ? 4.929 -24.009 -30.306 1.00 90.81 344 LEU A O 1
ATOM 2848 N N . LEU A 1 345 ? 5.416 -26.124 -30.833 1.00 85.81 345 LEU A N 1
ATOM 2849 C CA . LEU A 1 345 ? 6.837 -25.857 -31.067 1.00 85.81 345 LEU A CA 1
ATOM 2850 C C . LEU A 1 345 ? 7.068 -24.910 -32.253 1.00 85.81 345 LEU A C 1
ATOM 2852 O O . LEU A 1 345 ? 8.046 -24.168 -32.251 1.00 85.81 345 LEU A O 1
ATOM 2856 N N . VAL A 1 346 ? 6.148 -24.860 -33.219 1.00 88.25 346 VAL A N 1
ATOM 2857 C CA . VAL A 1 346 ? 6.219 -23.931 -34.359 1.00 88.25 346 VAL A CA 1
ATOM 2858 C C . VAL A 1 346 ? 6.041 -22.478 -33.904 1.00 88.25 346 VAL A C 1
ATOM 2860 O O . VAL A 1 346 ? 6.640 -21.568 -34.481 1.00 88.25 346 VAL A O 1
ATOM 2863 N N . LEU A 1 347 ? 5.291 -22.240 -32.819 1.00 89.25 347 LEU A N 1
ATOM 2864 C CA . LEU A 1 347 ? 5.075 -20.896 -32.270 1.00 89.25 347 LEU A CA 1
ATOM 2865 C C . LEU A 1 347 ? 6.381 -20.220 -31.838 1.00 89.25 347 LEU A C 1
ATOM 2867 O O . LEU A 1 347 ? 6.467 -18.992 -31.874 1.00 89.25 347 LEU A O 1
ATOM 2871 N N . TRP A 1 348 ? 7.419 -20.992 -31.497 1.00 85.00 348 TRP A N 1
ATOM 2872 C CA . TRP A 1 348 ? 8.733 -20.440 -31.161 1.00 85.00 348 TRP A CA 1
ATOM 2873 C C . TRP A 1 348 ? 9.314 -19.571 -32.273 1.00 85.00 348 TRP A C 1
ATOM 2875 O O . TRP A 1 348 ? 9.855 -18.508 -31.977 1.00 85.00 348 TRP A O 1
ATOM 2885 N N . VAL A 1 349 ? 9.132 -19.963 -33.536 1.00 85.81 349 VAL A N 1
ATOM 2886 C CA . VAL A 1 349 ? 9.623 -19.203 -34.696 1.00 85.81 349 VAL A CA 1
ATOM 2887 C C . VAL A 1 349 ? 8.976 -17.816 -34.748 1.00 85.81 349 VAL A C 1
ATOM 2889 O O . VAL A 1 349 ? 9.632 -16.818 -35.048 1.00 85.81 349 VAL A O 1
ATOM 2892 N N . TYR A 1 350 ? 7.687 -17.728 -34.419 1.00 87.12 350 TYR A N 1
ATOM 2893 C CA . TYR A 1 350 ? 6.965 -16.457 -34.383 1.00 87.12 350 TYR A CA 1
ATOM 2894 C C . TYR A 1 350 ? 7.385 -15.601 -33.188 1.00 87.12 350 TYR A C 1
ATOM 2896 O O . TYR A 1 350 ? 7.625 -14.405 -33.348 1.00 87.12 350 TYR A O 1
ATOM 2904 N N . LEU A 1 351 ? 7.533 -16.206 -32.006 1.00 88.81 351 LEU A N 1
ATOM 2905 C CA . LEU A 1 351 ? 7.997 -15.510 -30.803 1.00 88.81 351 LEU A CA 1
ATOM 2906 C C . LEU A 1 351 ? 9.415 -14.950 -30.960 1.00 88.81 351 LEU A C 1
ATOM 2908 O O . LEU A 1 351 ? 9.708 -13.862 -30.457 1.00 88.81 351 LEU A O 1
ATOM 2912 N N . GLU A 1 352 ? 10.274 -15.666 -31.685 1.00 86.00 352 GLU A N 1
ATOM 2913 C CA . GLU A 1 352 ? 11.619 -15.222 -32.037 1.00 86.00 352 GLU A CA 1
ATOM 2914 C C . GLU A 1 352 ? 11.586 -14.051 -33.025 1.00 86.00 352 GLU A C 1
ATOM 2916 O O . GLU A 1 352 ? 12.199 -13.017 -32.758 1.00 86.00 352 GLU A O 1
ATOM 2921 N N . LYS A 1 353 ? 10.799 -14.143 -34.109 1.00 87.44 353 LYS A N 1
ATOM 2922 C CA . LYS A 1 353 ? 10.625 -13.032 -35.067 1.00 87.44 353 LYS A CA 1
ATOM 2923 C C . LYS A 1 353 ? 10.099 -11.757 -34.404 1.00 87.44 353 LYS A C 1
ATOM 2925 O O . LYS A 1 353 ? 10.536 -10.657 -34.752 1.00 87.44 353 LYS A O 1
ATOM 2930 N N . LEU A 1 354 ? 9.183 -11.901 -33.446 1.00 89.44 354 LEU A N 1
ATOM 2931 C CA . LEU A 1 354 ? 8.627 -10.799 -32.656 1.00 89.44 354 LEU A CA 1
ATOM 2932 C C . LEU A 1 354 ? 9.607 -10.230 -31.614 1.00 89.44 354 LEU A C 1
ATOM 2934 O O . LEU A 1 354 ? 9.293 -9.229 -30.969 1.00 89.44 354 LEU A O 1
ATOM 2938 N N . GLU A 1 355 ? 10.780 -10.844 -31.439 1.00 89.12 355 GLU A N 1
ATOM 2939 C CA . GLU A 1 355 ? 11.794 -10.442 -30.458 1.00 89.12 355 GLU A CA 1
ATOM 2940 C C . GLU A 1 355 ? 11.215 -10.297 -29.037 1.00 89.12 355 GLU A C 1
ATOM 2942 O O . GLU A 1 355 ? 11.632 -9.446 -28.246 1.00 89.12 355 GLU A O 1
ATOM 2947 N N . ILE A 1 356 ? 10.258 -11.165 -28.687 1.00 87.75 356 ILE A N 1
ATOM 2948 C CA . ILE A 1 356 ? 9.603 -11.154 -27.372 1.00 87.75 356 ILE A CA 1
ATOM 2949 C C . ILE A 1 356 ? 10.617 -11.412 -26.265 1.00 87.75 356 ILE A C 1
ATOM 2951 O O . ILE A 1 356 ? 10.625 -10.721 -25.250 1.00 87.75 356 ILE A O 1
ATOM 2955 N N . PHE A 1 357 ? 11.496 -12.393 -26.464 1.00 84.75 357 PHE A N 1
ATOM 2956 C CA . PHE A 1 357 ? 12.458 -12.791 -25.445 1.00 84.75 357 PHE A CA 1
ATOM 2957 C C . PHE A 1 357 ? 13.442 -11.659 -25.075 1.00 84.75 357 PHE A C 1
ATOM 2959 O O . PHE A 1 357 ? 13.511 -11.322 -23.892 1.00 84.75 357 PHE A O 1
ATOM 2966 N N . PRO A 1 358 ? 14.134 -10.992 -26.025 1.00 83.88 358 PRO A N 1
ATOM 2967 C CA . PRO A 1 358 ? 14.955 -9.818 -25.717 1.00 83.88 358 PRO A CA 1
ATOM 2968 C C . PRO A 1 358 ? 14.191 -8.698 -25.001 1.00 83.88 358 PRO A C 1
ATOM 2970 O O . PRO A 1 358 ? 14.741 -8.056 -24.106 1.00 83.88 358 PRO A O 1
ATOM 2973 N N . MET A 1 359 ? 12.929 -8.458 -25.373 1.00 87.12 359 MET A N 1
ATOM 2974 C CA . MET A 1 359 ? 12.108 -7.427 -24.737 1.00 87.12 359 MET A CA 1
ATOM 2975 C C . MET A 1 359 ? 11.775 -7.787 -23.284 1.00 87.12 359 MET A C 1
ATOM 2977 O O . MET A 1 359 ? 11.959 -6.967 -22.387 1.00 87.12 359 MET A O 1
ATOM 2981 N N . LEU A 1 360 ? 11.354 -9.026 -23.025 1.00 88.44 360 LEU A N 1
ATOM 2982 C CA . LEU A 1 360 ? 11.059 -9.503 -21.671 1.00 88.44 360 LEU A CA 1
ATOM 2983 C C . LEU A 1 360 ? 12.317 -9.601 -20.801 1.00 88.44 360 LEU A C 1
ATOM 2985 O O . LEU A 1 360 ? 12.251 -9.334 -19.602 1.00 88.44 360 LEU A O 1
ATOM 2989 N N . TYR A 1 361 ? 13.467 -9.931 -21.394 1.00 84.50 361 TYR A N 1
ATOM 2990 C CA . TYR A 1 361 ? 14.758 -9.911 -20.708 1.00 84.50 361 TYR A CA 1
ATOM 2991 C C . TYR A 1 361 ? 15.097 -8.502 -20.212 1.00 84.50 361 TYR A C 1
ATOM 2993 O O . TYR A 1 361 ? 15.345 -8.324 -19.023 1.00 84.50 361 TYR A O 1
ATOM 3001 N N . LYS A 1 362 ? 14.974 -7.481 -21.074 1.00 84.50 362 LYS A N 1
ATOM 3002 C CA . LYS A 1 362 ? 15.152 -6.065 -20.691 1.00 84.50 362 LYS A CA 1
ATOM 3003 C C . LYS A 1 362 ? 14.190 -5.604 -19.592 1.00 84.50 362 LYS A C 1
ATOM 3005 O O . LYS A 1 362 ? 14.486 -4.647 -18.887 1.00 84.50 362 LYS A O 1
ATOM 3010 N N . MET A 1 363 ? 13.032 -6.251 -19.459 1.00 86.12 363 MET A N 1
ATOM 3011 C CA . MET A 1 363 ? 12.050 -5.963 -18.409 1.00 86.12 363 MET A CA 1
ATOM 3012 C C . MET A 1 363 ? 12.295 -6.723 -17.099 1.00 86.12 363 MET A C 1
ATOM 3014 O O . MET A 1 363 ? 11.522 -6.529 -16.161 1.00 86.12 363 MET A O 1
ATOM 3018 N N . GLY A 1 364 ? 13.304 -7.599 -17.034 1.00 85.56 364 GLY A N 1
ATOM 3019 C CA . GLY A 1 364 ? 13.556 -8.461 -15.876 1.00 85.56 364 GLY A CA 1
ATOM 3020 C C . GLY A 1 364 ? 12.536 -9.594 -15.706 1.00 85.56 364 GLY A C 1
ATOM 3021 O O . GLY A 1 364 ? 12.399 -10.142 -14.622 1.00 85.56 364 GLY A O 1
ATOM 3022 N N . LEU A 1 365 ? 11.795 -9.959 -16.760 1.00 86.88 365 LEU A N 1
ATOM 3023 C CA . LEU A 1 365 ? 10.693 -10.937 -16.696 1.00 86.88 365 LEU A CA 1
ATOM 3024 C C . LEU A 1 365 ? 11.115 -12.373 -17.058 1.00 86.88 365 LEU A C 1
ATOM 3026 O O . LEU A 1 365 ? 10.275 -13.263 -17.189 1.00 86.88 365 LEU A O 1
ATOM 3030 N N . THR A 1 366 ? 12.415 -12.606 -17.243 1.00 83.31 366 THR A N 1
ATOM 3031 C CA . THR A 1 366 ? 12.972 -13.900 -17.684 1.00 83.31 366 THR A CA 1
ATOM 3032 C C . THR A 1 366 ? 13.787 -14.614 -16.607 1.00 83.31 366 THR A C 1
ATOM 3034 O O . THR A 1 366 ? 14.113 -15.787 -16.775 1.00 83.31 366 THR A O 1
ATOM 3037 N N . SER A 1 367 ? 14.092 -13.947 -15.493 1.00 74.25 367 SER A N 1
ATOM 3038 C CA . SER A 1 367 ? 14.849 -14.503 -14.373 1.00 74.25 367 SER A CA 1
ATOM 3039 C C . SER A 1 367 ? 13.946 -14.733 -13.158 1.00 74.25 367 SER A C 1
ATOM 3041 O O . SER A 1 367 ? 12.971 -14.021 -12.927 1.00 74.25 367 SER A O 1
ATOM 3043 N N . THR A 1 368 ? 14.256 -15.763 -12.372 1.00 68.00 368 THR A N 1
ATOM 3044 C CA . THR A 1 368 ? 13.652 -15.988 -11.053 1.00 68.00 368 THR A CA 1
ATOM 3045 C C . THR A 1 368 ? 14.663 -16.657 -10.129 1.00 68.00 368 THR A C 1
ATOM 3047 O O . THR A 1 368 ? 15.502 -17.438 -10.579 1.00 68.00 368 THR A O 1
ATOM 3050 N N . THR A 1 369 ? 14.587 -16.365 -8.830 1.00 54.47 369 THR A N 1
ATOM 3051 C CA . THR A 1 369 ? 15.396 -17.048 -7.807 1.00 54.47 369 THR A CA 1
ATOM 3052 C C . THR A 1 369 ? 14.715 -18.280 -7.228 1.00 54.47 369 THR A C 1
ATOM 3054 O O . THR A 1 369 ? 15.406 -19.174 -6.738 1.00 54.47 369 THR A O 1
ATOM 3057 N N . LYS A 1 370 ? 13.377 -18.361 -7.285 1.00 61.84 370 LYS A N 1
ATOM 3058 C CA . LYS A 1 370 ? 12.585 -19.511 -6.825 1.00 61.84 370 LYS A CA 1
ATOM 3059 C C . LYS A 1 370 ? 11.274 -19.615 -7.610 1.00 61.84 370 LYS A C 1
ATOM 3061 O O . LYS A 1 370 ? 10.558 -18.630 -7.745 1.00 61.84 370 LYS A O 1
ATOM 3066 N N . GLY A 1 371 ? 10.923 -20.828 -8.036 1.00 73.75 371 GLY A N 1
ATOM 3067 C CA . GLY A 1 371 ? 9.673 -21.102 -8.755 1.00 73.75 371 GLY A CA 1
ATOM 3068 C C . GLY A 1 371 ? 9.779 -20.853 -10.260 1.00 73.75 371 GLY A C 1
ATOM 3069 O O . GLY A 1 371 ? 10.853 -21.032 -10.827 1.00 73.75 371 GLY A O 1
ATOM 3070 N N . TYR A 1 372 ? 8.657 -20.477 -10.874 1.00 80.44 372 TYR A N 1
ATOM 3071 C CA . TYR A 1 372 ? 8.541 -20.177 -12.304 1.00 80.44 372 TYR A CA 1
ATOM 3072 C C . TYR A 1 372 ? 8.856 -18.704 -12.567 1.00 80.44 372 TYR A C 1
ATOM 3074 O O . TYR A 1 372 ? 8.470 -17.843 -11.770 1.00 80.44 372 TYR A O 1
ATOM 3082 N N . CYS A 1 373 ? 9.544 -18.392 -13.664 1.00 85.56 373 CYS A N 1
ATOM 3083 C CA . CYS A 1 373 ? 9.691 -17.002 -14.094 1.00 85.56 373 CYS A CA 1
ATOM 3084 C C . CYS A 1 373 ? 8.460 -16.553 -14.895 1.00 85.56 373 CYS A C 1
ATOM 3086 O O . CYS A 1 373 ? 7.680 -17.367 -15.395 1.00 85.56 373 CYS A O 1
ATOM 3088 N N . TRP A 1 374 ? 8.270 -15.238 -15.031 1.00 90.31 374 TRP A N 1
ATOM 3089 C CA . TRP A 1 374 ? 7.099 -14.706 -15.731 1.00 90.31 374 TRP A CA 1
ATOM 3090 C C . TRP A 1 374 ? 7.042 -15.174 -17.193 1.00 90.31 374 TRP A C 1
ATOM 3092 O O . TRP A 1 374 ? 5.971 -15.513 -17.688 1.00 90.31 374 TRP A O 1
ATOM 3102 N N . PHE A 1 375 ? 8.192 -15.261 -17.870 1.00 89.75 375 PHE A N 1
ATOM 3103 C CA . PHE A 1 375 ? 8.278 -15.744 -19.248 1.00 89.75 375 PHE A CA 1
ATOM 3104 C C . PHE A 1 375 ? 7.773 -17.185 -19.422 1.00 89.75 375 PHE A C 1
ATOM 3106 O O . PHE A 1 375 ? 7.050 -17.456 -20.376 1.00 89.75 375 PHE A O 1
ATOM 3113 N N . GLU A 1 376 ? 8.091 -18.096 -18.502 1.00 89.62 376 GLU A N 1
ATOM 3114 C CA . GLU A 1 376 ? 7.602 -19.485 -18.537 1.00 89.62 376 GLU A CA 1
ATOM 3115 C C . GLU A 1 376 ? 6.075 -19.530 -18.407 1.00 89.62 376 GLU A C 1
ATOM 3117 O O . GLU A 1 376 ? 5.390 -20.177 -19.199 1.00 89.62 376 GLU A O 1
ATOM 3122 N N . LEU A 1 377 ? 5.517 -18.763 -17.466 1.00 92.56 377 LEU A N 1
ATOM 3123 C CA . LEU A 1 377 ? 4.067 -18.657 -17.287 1.00 92.56 377 LEU A CA 1
ATOM 3124 C C . LEU A 1 377 ? 3.387 -18.001 -18.496 1.00 92.56 377 LEU A C 1
ATOM 3126 O O . LEU A 1 377 ? 2.296 -18.403 -18.900 1.00 92.56 377 LEU A O 1
ATOM 3130 N N . PHE A 1 378 ? 4.034 -17.015 -19.111 1.00 92.50 378 PHE A N 1
ATOM 3131 C CA . PHE A 1 378 ? 3.555 -16.386 -20.334 1.00 92.50 378 PHE A CA 1
ATOM 3132 C C . PHE A 1 378 ? 3.502 -17.380 -21.499 1.00 92.50 378 PHE A C 1
ATOM 3134 O O . PHE A 1 378 ? 2.476 -17.467 -22.176 1.00 92.50 378 PHE A O 1
ATOM 3141 N N . LEU A 1 379 ? 4.551 -18.186 -21.691 1.00 92.81 379 LEU A N 1
ATOM 3142 C CA . LEU A 1 379 ? 4.553 -19.265 -22.680 1.00 92.81 379 LEU A CA 1
ATOM 3143 C C . LEU A 1 379 ? 3.475 -20.306 -22.383 1.00 92.81 379 LEU A C 1
ATOM 3145 O O . LEU A 1 379 ? 2.799 -20.756 -23.304 1.00 92.81 379 LEU A O 1
ATOM 3149 N N . LEU A 1 380 ? 3.264 -20.653 -21.113 1.00 93.69 380 LEU A N 1
ATOM 3150 C CA . LEU A 1 380 ? 2.206 -21.581 -20.725 1.00 93.69 380 LEU A CA 1
ATOM 3151 C C . LEU A 1 380 ? 0.821 -21.031 -21.084 1.00 93.69 380 LEU A C 1
ATOM 3153 O O . LEU A 1 380 ? -0.028 -21.770 -21.576 1.00 93.69 380 LEU A O 1
ATOM 3157 N N . ASN A 1 381 ? 0.592 -19.729 -20.897 1.00 94.56 381 ASN A N 1
ATOM 3158 C CA . ASN A 1 381 ? -0.660 -19.093 -21.297 1.00 94.56 381 ASN A CA 1
ATOM 3159 C C . ASN A 1 381 ? -0.827 -19.023 -22.824 1.00 94.56 381 ASN A C 1
ATOM 3161 O O . ASN A 1 381 ? -1.939 -19.205 -23.313 1.00 94.56 381 ASN A O 1
ATOM 3165 N N . ILE A 1 382 ? 0.253 -18.807 -23.582 1.00 93.81 382 ILE A N 1
ATOM 3166 C CA . ILE A 1 382 ? 0.222 -18.910 -25.049 1.00 93.81 382 ILE A CA 1
ATOM 3167 C C . ILE A 1 382 ? -0.149 -20.334 -25.463 1.00 93.81 382 ILE A C 1
ATOM 3169 O O . ILE A 1 382 ? -1.101 -20.513 -26.218 1.00 93.81 382 ILE A O 1
ATOM 3173 N N . ALA A 1 383 ? 0.547 -21.342 -24.934 1.00 93.19 383 ALA A N 1
ATOM 3174 C CA . ALA A 1 383 ? 0.265 -22.740 -25.237 1.00 93.19 383 ALA A CA 1
ATOM 3175 C C . ALA A 1 383 ? -1.181 -23.099 -24.917 1.00 93.19 383 ALA A C 1
ATOM 3177 O O . ALA A 1 383 ? -1.867 -23.650 -25.765 1.00 93.19 383 ALA A O 1
ATOM 3178 N N . ARG A 1 384 ? -1.676 -22.696 -23.744 1.00 94.12 384 ARG A N 1
ATOM 3179 C CA . ARG A 1 384 ? -3.077 -22.859 -23.348 1.00 94.12 384 ARG A CA 1
ATOM 3180 C C . ARG A 1 384 ? -4.046 -22.326 -24.406 1.00 94.12 384 ARG A C 1
ATOM 3182 O O . ARG A 1 384 ? -5.007 -23.014 -24.743 1.00 94.12 384 ARG A O 1
ATOM 3189 N N . ILE A 1 385 ? -3.815 -21.108 -24.902 1.00 93.06 385 ILE A N 1
ATOM 3190 C CA . ILE A 1 385 ? -4.686 -20.468 -25.898 1.00 93.06 385 ILE A CA 1
ATOM 3191 C C . ILE A 1 385 ? -4.649 -21.241 -27.220 1.00 93.06 385 ILE A C 1
ATOM 3193 O O . ILE A 1 385 ? -5.706 -21.578 -27.744 1.00 93.06 385 ILE A O 1
ATOM 3197 N N . PHE A 1 386 ? -3.459 -21.563 -27.731 1.00 92.38 386 PHE A N 1
ATOM 3198 C CA . PHE A 1 386 ? -3.306 -22.258 -29.016 1.00 92.38 386 PHE A CA 1
ATOM 3199 C C . PHE A 1 386 ? -3.722 -23.728 -28.973 1.00 92.38 386 PHE A C 1
ATOM 3201 O O . PHE A 1 386 ? -4.166 -24.268 -29.980 1.00 92.38 386 PHE A O 1
ATOM 3208 N N . TYR A 1 387 ? -3.623 -24.357 -27.808 1.00 91.88 387 TYR A N 1
ATOM 3209 C CA . TYR A 1 387 ? -4.133 -25.699 -27.568 1.00 91.88 387 TYR A CA 1
ATOM 3210 C C . TYR A 1 387 ? -5.670 -25.713 -27.420 1.00 91.88 387 TYR A C 1
ATOM 3212 O O . TYR A 1 387 ? -6.305 -26.749 -27.578 1.00 91.88 387 TYR A O 1
ATOM 3220 N N . GLY A 1 388 ? -6.302 -24.567 -27.134 1.00 90.81 388 GLY A N 1
ATOM 3221 C CA . GLY A 1 388 ? -7.761 -24.449 -27.009 1.00 90.81 388 GLY A CA 1
ATOM 3222 C C . GLY A 1 388 ? -8.311 -24.670 -25.594 1.00 90.81 388 GLY A C 1
ATOM 3223 O O . GLY A 1 388 ? -9.502 -24.928 -25.416 1.00 90.81 388 GLY A O 1
ATOM 3224 N N . ILE A 1 389 ? -7.482 -24.544 -24.553 1.00 91.56 389 ILE A N 1
ATOM 3225 C CA . ILE A 1 389 ? -7.922 -24.676 -23.157 1.00 91.56 389 ILE A CA 1
ATOM 3226 C C . ILE A 1 389 ? -8.428 -23.322 -22.638 1.00 91.56 389 ILE A C 1
ATOM 3228 O O . ILE A 1 389 ? -7.670 -22.401 -22.340 1.00 91.56 389 ILE A O 1
ATOM 3232 N N . SER A 1 390 ? -9.742 -23.192 -22.458 1.00 85.94 390 SER A N 1
ATOM 3233 C CA . SER A 1 390 ? -10.371 -21.921 -22.060 1.00 85.94 390 SER A CA 1
ATOM 3234 C C . SER A 1 390 ? -10.070 -21.476 -20.622 1.00 85.94 390 SER A C 1
ATOM 3236 O O . SER A 1 390 ? -10.072 -20.277 -20.344 1.00 85.94 390 SER A O 1
ATOM 3238 N N . SER A 1 391 ? -9.767 -22.411 -19.716 1.00 88.25 391 SER A N 1
ATOM 3239 C CA . SER A 1 391 ? -9.584 -22.152 -18.282 1.00 88.25 391 SER A CA 1
ATOM 3240 C C . SER A 1 391 ? -8.131 -22.306 -17.816 1.00 88.25 391 SER A C 1
ATOM 3242 O O . SER A 1 391 ? -7.462 -23.293 -18.130 1.00 88.25 391 SER A O 1
ATOM 3244 N N . TYR A 1 392 ? -7.679 -21.380 -16.965 1.00 87.69 392 TYR A N 1
ATOM 3245 C CA . TYR A 1 392 ? -6.402 -21.486 -16.251 1.00 87.69 392 TYR A CA 1
ATOM 3246 C C . TYR A 1 392 ? -6.349 -22.727 -15.346 1.00 87.69 392 TYR A C 1
ATOM 3248 O O . TYR A 1 392 ? -5.357 -23.449 -15.367 1.00 87.69 392 TYR A O 1
ATOM 3256 N N . SER A 1 393 ? -7.438 -23.060 -14.642 1.00 88.00 393 SER A N 1
ATOM 3257 C CA . SER A 1 393 ? -7.469 -24.233 -13.757 1.00 88.00 393 SER A CA 1
ATOM 3258 C C . SER A 1 393 ? -7.326 -25.546 -14.525 1.00 88.00 393 SER A C 1
ATOM 3260 O O . SER A 1 393 ? -6.582 -26.425 -14.099 1.00 88.00 393 SER A O 1
ATOM 3262 N N . ARG A 1 394 ? -7.960 -25.650 -15.702 1.00 88.69 394 ARG A N 1
ATOM 3263 C CA . ARG A 1 394 ? -7.818 -26.815 -16.593 1.00 88.69 394 ARG A CA 1
ATOM 3264 C C . ARG A 1 394 ? -6.399 -26.966 -17.132 1.00 88.69 394 ARG A C 1
ATOM 3266 O O . ARG A 1 394 ? -5.971 -28.084 -17.378 1.00 88.69 394 ARG A O 1
ATOM 3273 N N . THR A 1 395 ? -5.679 -25.856 -17.286 1.00 90.62 395 THR A N 1
ATOM 3274 C CA . THR A 1 395 ? -4.264 -25.862 -17.687 1.00 90.62 395 THR A CA 1
ATOM 3275 C C . THR A 1 395 ? -3.391 -26.458 -16.589 1.00 90.62 395 THR A C 1
ATOM 3277 O O . THR A 1 395 ? -2.525 -27.278 -16.862 1.00 90.62 395 THR A O 1
ATOM 3280 N N . SER A 1 396 ? -3.655 -26.091 -15.333 1.00 88.00 396 SER A N 1
ATOM 3281 C CA . SER A 1 396 ? -2.919 -26.588 -14.166 1.00 88.00 396 SER A CA 1
ATOM 3282 C C . SER A 1 396 ? -3.124 -28.076 -13.882 1.00 88.00 396 SER A C 1
ATOM 3284 O O . SER A 1 396 ? -2.259 -28.704 -13.282 1.00 88.00 396 SER A O 1
ATOM 3286 N N . THR A 1 397 ? -4.263 -28.641 -14.284 1.00 86.88 397 THR A N 1
ATOM 3287 C CA . THR A 1 397 ? -4.567 -30.075 -14.144 1.00 86.88 397 THR A CA 1
ATOM 3288 C C . THR A 1 397 ? -4.325 -30.861 -15.430 1.00 86.88 397 THR A C 1
ATOM 3290 O O . THR A 1 397 ? -4.697 -32.031 -15.507 1.00 86.88 397 THR A O 1
ATOM 3293 N N . HIS A 1 398 ? -3.778 -30.221 -16.465 1.00 87.38 398 HIS A N 1
ATOM 3294 C CA . HIS A 1 398 ? -3.527 -30.875 -17.738 1.00 87.38 398 HIS A CA 1
ATOM 3295 C C . HIS A 1 398 ? -2.368 -31.863 -17.579 1.00 87.38 398 HIS A C 1
ATOM 3297 O O . HIS A 1 398 ? -1.299 -31.497 -17.095 1.00 87.38 398 HIS A O 1
ATOM 3303 N N . GLN A 1 399 ? -2.614 -33.126 -17.923 1.00 84.88 399 GLN A N 1
ATOM 3304 C CA . GLN A 1 399 ? -1.653 -34.209 -17.699 1.00 84.88 399 GLN A CA 1
ATOM 3305 C C . GLN A 1 399 ? -0.703 -34.412 -18.877 1.00 84.88 399 GLN A C 1
ATOM 3307 O O . GLN A 1 399 ? 0.396 -34.928 -18.689 1.00 84.88 399 GLN A O 1
ATOM 3312 N N . GLU A 1 400 ? -1.125 -34.026 -20.078 1.00 88.69 400 GLU A N 1
ATOM 3313 C CA . GLU A 1 400 ? -0.321 -34.185 -21.278 1.00 88.69 400 GLU A CA 1
ATOM 3314 C C . GLU A 1 400 ? 0.827 -33.144 -21.293 1.00 88.69 400 GLU A C 1
ATOM 3316 O O . GLU A 1 400 ? 0.643 -31.992 -20.869 1.00 88.69 400 GLU A O 1
ATOM 3321 N N . PRO A 1 401 ? 2.054 -33.548 -21.680 1.00 88.19 401 PRO A N 1
ATOM 3322 C CA . PRO A 1 401 ? 3.245 -32.739 -21.455 1.00 88.19 401 PRO A CA 1
ATOM 3323 C C . PRO A 1 401 ? 3.490 -31.629 -22.486 1.00 88.19 401 PRO A C 1
ATOM 3325 O O . PRO A 1 401 ? 4.361 -30.804 -22.226 1.00 88.19 401 PRO A O 1
ATOM 3328 N N . SER A 1 402 ? 2.776 -31.535 -23.613 1.00 90.44 402 SER A N 1
ATOM 3329 C CA . SER A 1 402 ? 3.005 -30.537 -24.675 1.00 90.44 402 SER A CA 1
ATOM 3330 C C . SER A 1 402 ? 3.015 -29.107 -24.147 1.00 90.44 402 SER A C 1
ATOM 3332 O O . SER A 1 402 ? 3.912 -28.325 -24.477 1.00 90.44 402 SER A O 1
ATOM 3334 N N . LEU A 1 403 ? 2.049 -28.755 -23.291 1.00 92.25 403 LEU A N 1
ATOM 3335 C CA . LEU A 1 403 ? 1.960 -27.413 -22.706 1.00 92.25 403 LEU A CA 1
ATOM 3336 C C . LEU A 1 403 ? 3.159 -27.112 -21.808 1.00 92.25 403 LEU A C 1
ATOM 3338 O O . LEU A 1 403 ? 3.778 -26.048 -21.918 1.00 92.25 403 LEU A O 1
ATOM 3342 N N . ALA A 1 404 ? 3.480 -28.051 -20.917 1.00 89.69 404 ALA A N 1
ATOM 3343 C CA . ALA A 1 404 ? 4.582 -27.923 -19.974 1.00 89.69 404 ALA A CA 1
ATOM 3344 C C . ALA A 1 404 ? 5.923 -27.844 -20.719 1.00 89.69 404 ALA A C 1
ATOM 3346 O O . ALA A 1 404 ? 6.722 -26.933 -20.506 1.00 89.69 404 ALA A O 1
ATOM 3347 N N . PHE A 1 405 ? 6.108 -28.735 -21.689 1.00 89.56 405 PHE A N 1
ATOM 3348 C CA . PHE A 1 405 ? 7.298 -28.827 -22.513 1.00 89.56 405 PHE A CA 1
ATOM 3349 C C . PHE A 1 405 ? 7.537 -27.552 -23.329 1.00 89.56 405 PHE A C 1
ATOM 3351 O O . PHE A 1 405 ? 8.631 -26.987 -23.270 1.00 89.56 405 PHE A O 1
ATOM 3358 N N . PHE A 1 406 ? 6.513 -27.032 -24.018 1.00 90.44 406 PHE A N 1
ATOM 3359 C CA . PHE A 1 406 ? 6.611 -25.765 -24.752 1.00 90.44 406 PHE A CA 1
ATOM 3360 C C . PHE A 1 406 ? 6.986 -24.589 -23.839 1.00 90.44 406 PHE A C 1
ATOM 3362 O O . PHE A 1 406 ? 7.823 -23.754 -24.197 1.00 90.44 406 PHE A O 1
ATOM 3369 N N . SER A 1 407 ? 6.382 -24.536 -22.651 1.00 90.06 407 SER A N 1
ATOM 3370 C CA . SER A 1 407 ? 6.611 -23.475 -21.665 1.00 90.06 407 SER A CA 1
ATOM 3371 C C . SER A 1 407 ? 7.874 -23.648 -20.827 1.00 90.06 407 SER A C 1
ATOM 3373 O O . SER A 1 407 ? 8.177 -22.779 -20.013 1.00 90.06 407 SER A O 1
ATOM 3375 N N . GLN A 1 408 ? 8.662 -24.695 -21.093 1.00 86.38 408 GLN A N 1
ATOM 3376 C CA . GLN A 1 408 ? 9.923 -25.011 -20.414 1.00 86.38 408 GLN A CA 1
ATOM 3377 C C . GLN A 1 408 ? 9.766 -25.351 -18.932 1.00 86.38 408 GLN A C 1
ATOM 3379 O O . GLN A 1 408 ? 10.695 -25.189 -18.137 1.00 86.38 408 GLN A O 1
ATOM 3384 N N . VAL A 1 409 ? 8.598 -25.857 -18.555 1.00 85.75 409 VAL A N 1
ATOM 3385 C CA . VAL A 1 409 ? 8.334 -26.362 -17.212 1.00 85.75 409 VAL A CA 1
ATOM 3386 C C . VAL A 1 409 ? 8.234 -27.881 -17.257 1.00 85.75 409 VAL A C 1
ATOM 3388 O O . VAL A 1 409 ? 7.887 -28.472 -18.273 1.00 85.75 409 VAL A O 1
ATOM 3391 N N . VAL A 1 410 ? 8.577 -28.542 -16.152 1.00 82.12 410 VAL A N 1
ATOM 3392 C CA . VAL A 1 410 ? 8.471 -30.011 -16.076 1.00 82.12 410 VAL A CA 1
ATOM 3393 C C . VAL A 1 410 ? 7.009 -30.432 -15.897 1.00 82.12 410 VAL A C 1
ATOM 3395 O O . VAL A 1 410 ? 6.587 -31.441 -16.443 1.00 82.12 410 VAL A O 1
ATOM 3398 N N . TRP A 1 411 ? 6.238 -29.636 -15.153 1.00 83.06 411 TRP A N 1
ATOM 3399 C CA . TRP A 1 411 ? 4.815 -29.843 -14.899 1.00 83.06 411 TRP A CA 1
ATOM 3400 C C . TRP A 1 411 ? 4.105 -28.488 -14.845 1.00 83.06 411 TRP A C 1
ATOM 3402 O O . TRP A 1 411 ? 4.740 -27.505 -14.439 1.00 83.06 411 TRP A O 1
ATOM 3412 N N . PRO A 1 412 ? 2.812 -28.411 -15.205 1.00 87.25 412 PRO A N 1
ATOM 3413 C CA . PRO A 1 412 ? 2.051 -27.183 -15.045 1.00 87.25 412 PRO A CA 1
ATOM 3414 C C . PRO A 1 412 ? 2.031 -26.709 -13.575 1.00 87.25 412 PRO A C 1
ATOM 3416 O O . PRO A 1 412 ? 1.886 -27.523 -12.658 1.00 87.25 412 PRO A O 1
ATOM 3419 N N . PRO A 1 413 ? 2.164 -25.398 -13.309 1.00 88.44 413 PRO A N 1
ATOM 3420 C CA . PRO A 1 413 ? 1.953 -24.821 -11.984 1.00 88.44 413 PRO A CA 1
ATOM 3421 C C . PRO A 1 413 ? 0.517 -25.042 -11.498 1.00 88.44 413 PRO A C 1
ATOM 3423 O O . PRO A 1 413 ? -0.419 -25.090 -12.299 1.00 88.44 413 PRO A O 1
ATOM 3426 N N . CYS A 1 414 ? 0.316 -25.054 -10.176 1.00 88.81 414 CYS A N 1
ATOM 3427 C CA . CYS A 1 414 ? -1.030 -24.943 -9.615 1.00 88.81 414 CYS A CA 1
ATOM 3428 C C . CYS A 1 414 ? -1.681 -23.607 -10.016 1.00 88.81 414 CYS A C 1
ATOM 3430 O O . CYS A 1 414 ? -0.986 -22.628 -10.304 1.00 88.81 414 CYS A O 1
ATOM 3432 N N . ASN A 1 415 ? -3.015 -23.563 -10.006 1.00 88.25 415 ASN A N 1
ATOM 3433 C CA . ASN A 1 415 ? -3.785 -22.416 -10.495 1.00 88.25 415 ASN A CA 1
ATOM 3434 C C . ASN A 1 415 ? -3.367 -21.096 -9.823 1.00 88.25 415 ASN A C 1
ATOM 3436 O O . ASN A 1 415 ? -3.169 -20.091 -10.502 1.00 88.25 415 ASN A O 1
ATOM 3440 N N . ASP A 1 416 ? -3.136 -21.118 -8.510 1.00 85.50 416 ASP A N 1
ATOM 3441 C CA . ASP A 1 416 ? -2.708 -19.932 -7.762 1.00 85.50 416 ASP A CA 1
ATOM 3442 C C . ASP A 1 416 ? -1.313 -19.463 -8.177 1.00 85.50 416 ASP A C 1
ATOM 3444 O O . ASP A 1 416 ? -1.092 -18.267 -8.354 1.00 85.50 416 ASP A O 1
ATOM 3448 N N . SER A 1 417 ? -0.367 -20.387 -8.379 1.00 86.38 417 SER A N 1
ATOM 3449 C CA . SER A 1 417 ? 0.981 -20.032 -8.844 1.00 86.38 417 SER A CA 1
ATOM 3450 C C . SER A 1 417 ? 0.948 -19.467 -10.261 1.00 86.38 417 SER A C 1
ATOM 3452 O O . SER A 1 417 ? 1.687 -18.534 -10.570 1.00 86.38 417 SER A O 1
ATOM 3454 N N . PHE A 1 418 ? 0.068 -20.001 -11.112 1.00 89.62 418 PHE A N 1
ATOM 3455 C CA . PHE A 1 418 ? -0.095 -19.522 -12.476 1.00 89.62 418 PHE A CA 1
ATOM 3456 C C . PHE A 1 418 ? -0.671 -18.099 -12.507 1.00 89.62 418 PHE A C 1
ATOM 3458 O O . PHE A 1 418 ? -0.082 -17.204 -13.114 1.00 89.62 418 PHE A O 1
ATOM 3465 N N . LEU A 1 419 ? -1.789 -17.871 -11.812 1.00 86.88 419 LEU A N 1
ATOM 3466 C CA . LEU A 1 419 ? -2.484 -16.583 -11.801 1.00 86.88 419 LEU A CA 1
ATOM 3467 C C . LEU A 1 419 ? -1.677 -15.499 -11.086 1.00 86.88 419 LEU A C 1
ATOM 3469 O O . LEU A 1 419 ? -1.483 -14.419 -11.645 1.00 86.88 419 LEU A O 1
ATOM 3473 N N . ASN A 1 420 ? -1.161 -15.787 -9.887 1.00 85.69 420 ASN A N 1
ATOM 3474 C CA . ASN A 1 420 ? -0.361 -14.818 -9.136 1.00 85.69 420 ASN A CA 1
ATOM 3475 C C . ASN A 1 420 ? 0.942 -14.490 -9.866 1.00 85.69 420 ASN A C 1
ATOM 3477 O O . ASN A 1 420 ? 1.364 -13.337 -9.868 1.00 85.69 420 ASN A O 1
ATOM 3481 N N . GLY A 1 421 ? 1.553 -15.481 -10.521 1.00 87.12 421 GLY A N 1
ATOM 3482 C CA . GLY A 1 421 ? 2.761 -15.273 -11.305 1.00 87.12 421 GLY A CA 1
ATOM 3483 C C . GLY A 1 421 ? 2.518 -14.410 -12.545 1.00 87.12 421 GLY A C 1
ATOM 3484 O O . GLY A 1 421 ? 3.262 -13.459 -12.769 1.00 87.12 421 GLY A O 1
ATOM 3485 N N . LEU A 1 422 ? 1.444 -14.650 -13.311 1.00 87.25 422 LEU A N 1
ATOM 3486 C CA . LEU A 1 422 ? 1.079 -13.774 -14.435 1.00 87.25 422 LEU A CA 1
ATOM 3487 C C . LEU A 1 422 ? 0.756 -12.345 -13.977 1.00 87.25 422 LEU A C 1
ATOM 3489 O O . LEU A 1 422 ? 1.127 -11.394 -14.666 1.00 87.25 422 LEU A O 1
ATOM 3493 N N . ALA A 1 423 ? 0.130 -12.191 -12.806 1.00 85.50 423 ALA A N 1
ATOM 3494 C CA . ALA A 1 423 ? -0.211 -10.898 -12.213 1.00 85.50 423 ALA A CA 1
ATOM 3495 C C . ALA A 1 423 ? 1.006 -10.077 -11.738 1.00 85.50 423 ALA A C 1
ATOM 3497 O O . ALA A 1 423 ? 0.840 -8.915 -11.371 1.00 85.50 423 ALA A O 1
ATOM 3498 N N . MET A 1 424 ? 2.225 -10.634 -11.763 1.00 86.81 424 MET A N 1
ATOM 3499 C CA . MET A 1 424 ? 3.446 -9.895 -11.414 1.00 86.81 424 MET A CA 1
ATOM 3500 C C . MET A 1 424 ? 3.834 -8.826 -12.445 1.00 86.81 424 MET A C 1
ATOM 3502 O O . MET A 1 424 ? 4.602 -7.923 -12.113 1.00 86.81 424 MET A O 1
ATOM 3506 N N . ILE A 1 425 ? 3.334 -8.903 -13.687 1.00 88.56 425 ILE A N 1
ATOM 3507 C CA . ILE A 1 425 ? 3.613 -7.871 -14.693 1.00 88.56 425 ILE A CA 1
ATOM 3508 C C . ILE A 1 425 ? 2.952 -6.547 -14.302 1.00 88.56 425 ILE A C 1
ATOM 3510 O O . ILE A 1 425 ? 1.761 -6.475 -14.004 1.00 88.56 425 ILE A O 1
ATOM 3514 N N . THR A 1 426 ? 3.729 -5.468 -14.331 1.00 88.19 426 THR A N 1
ATOM 3515 C CA . THR A 1 426 ? 3.206 -4.127 -14.048 1.00 88.19 426 THR A CA 1
ATOM 3516 C C . THR A 1 426 ? 2.456 -3.549 -15.250 1.00 88.19 426 THR A C 1
ATOM 3518 O O . THR A 1 426 ? 2.769 -3.857 -16.400 1.00 88.19 426 THR A O 1
ATOM 3521 N N . GLU A 1 427 ? 1.523 -2.622 -15.002 1.00 83.62 427 GLU A N 1
ATOM 3522 C CA . GLU A 1 427 ? 0.809 -1.879 -16.059 1.00 83.62 427 GLU A CA 1
ATOM 3523 C C . GLU A 1 427 ? 1.785 -1.219 -17.049 1.00 83.62 427 GLU A C 1
ATOM 3525 O O . GLU A 1 427 ? 1.603 -1.294 -18.261 1.00 83.62 427 GLU A O 1
ATOM 3530 N N . LYS A 1 428 ? 2.883 -0.647 -16.538 1.00 87.50 428 LYS A N 1
ATOM 3531 C CA . LYS A 1 428 ? 3.927 -0.025 -17.359 1.00 87.50 428 LYS A CA 1
ATOM 3532 C C . LYS A 1 428 ? 4.640 -1.039 -18.259 1.00 87.50 428 LYS A C 1
ATOM 3534 O O . LYS A 1 428 ? 4.862 -0.746 -19.428 1.00 87.50 428 LYS A O 1
ATOM 3539 N N . GLN A 1 429 ? 5.008 -2.210 -17.734 1.00 90.94 429 GLN A N 1
ATOM 3540 C CA . GLN A 1 429 ? 5.653 -3.263 -18.530 1.00 90.94 429 GLN A CA 1
ATOM 3541 C C . GLN A 1 429 ? 4.706 -3.803 -19.607 1.00 90.94 429 GLN A C 1
ATOM 3543 O O . GLN A 1 429 ? 5.115 -3.931 -20.758 1.00 90.94 429 GLN A O 1
ATOM 3548 N N . ALA A 1 430 ? 3.438 -4.051 -19.263 1.00 89.31 430 ALA A N 1
ATOM 3549 C CA . ALA A 1 430 ? 2.427 -4.493 -20.222 1.00 89.31 430 ALA A CA 1
ATOM 3550 C C . ALA A 1 430 ? 2.225 -3.465 -21.350 1.00 89.31 430 ALA A C 1
ATOM 3552 O O . ALA A 1 430 ? 2.221 -3.825 -22.527 1.00 89.31 430 ALA A O 1
ATOM 3553 N N . PHE A 1 431 ? 2.142 -2.179 -21.003 1.00 89.88 431 PHE A N 1
ATOM 3554 C CA . PHE A 1 431 ? 2.013 -1.081 -21.959 1.00 89.88 431 PHE A CA 1
ATOM 3555 C C . PHE A 1 431 ? 3.221 -0.966 -22.903 1.00 89.88 431 PHE A C 1
ATOM 3557 O O . PHE A 1 431 ? 3.057 -0.843 -24.118 1.00 89.88 431 PHE A O 1
ATOM 3564 N N . GLU A 1 432 ? 4.447 -1.057 -22.377 1.00 91.12 432 GLU A N 1
ATOM 3565 C CA . GLU A 1 432 ? 5.663 -1.048 -23.202 1.00 91.12 432 GLU A CA 1
ATOM 3566 C C . GLU A 1 432 ? 5.759 -2.283 -24.108 1.00 91.12 432 GLU A C 1
ATOM 3568 O O . GLU A 1 432 ? 6.181 -2.165 -25.260 1.00 91.12 432 GLU A O 1
ATOM 3573 N N . LEU A 1 433 ? 5.322 -3.456 -23.635 1.00 91.62 433 LEU A N 1
ATOM 3574 C CA . LEU A 1 433 ? 5.283 -4.679 -24.439 1.00 91.62 433 LEU A CA 1
ATOM 3575 C C . LEU A 1 433 ? 4.291 -4.552 -25.602 1.00 91.62 433 LEU A C 1
ATOM 3577 O O . LEU A 1 433 ? 4.619 -4.915 -26.730 1.00 91.62 433 LEU A O 1
ATOM 3581 N N . GLN A 1 434 ? 3.107 -3.985 -25.361 1.00 91.38 434 GLN A N 1
ATOM 3582 C CA . GLN A 1 434 ? 2.130 -3.709 -26.419 1.00 91.38 434 GLN A CA 1
ATOM 3583 C C . GLN A 1 434 ? 2.682 -2.718 -27.453 1.00 91.38 434 GLN A C 1
ATOM 3585 O O . GLN A 1 434 ? 2.591 -2.969 -28.653 1.00 91.38 434 GLN A O 1
ATOM 3590 N N . LYS A 1 435 ? 3.322 -1.623 -27.017 1.00 92.44 435 LYS A N 1
ATOM 3591 C CA . LYS A 1 435 ? 3.959 -0.663 -27.939 1.00 92.44 435 LYS A CA 1
ATOM 3592 C C . LYS A 1 435 ? 5.073 -1.298 -28.761 1.00 92.44 435 LYS A C 1
ATOM 3594 O O . LYS A 1 435 ? 5.207 -0.994 -29.947 1.00 92.44 435 LYS A O 1
ATOM 3599 N N . TRP A 1 436 ? 5.874 -2.159 -28.137 1.00 93.25 436 TRP A N 1
ATOM 3600 C CA . TRP A 1 436 ? 6.905 -2.929 -28.822 1.00 93.25 436 TRP A CA 1
ATOM 3601 C C . TRP A 1 436 ? 6.303 -3.816 -29.911 1.00 93.25 436 TRP A C 1
ATOM 3603 O O . TRP A 1 436 ? 6.739 -3.744 -31.056 1.00 93.25 436 TRP A O 1
ATOM 3613 N N . LEU A 1 437 ? 5.261 -4.580 -29.575 1.00 92.69 437 LEU A N 1
ATOM 3614 C CA . LEU A 1 437 ? 4.564 -5.463 -30.507 1.00 92.69 437 LEU A CA 1
ATOM 3615 C C . LEU A 1 437 ? 4.018 -4.714 -31.723 1.00 92.69 437 LEU A C 1
ATOM 3617 O O . LEU A 1 437 ? 4.268 -5.138 -32.846 1.00 92.69 437 LEU A O 1
ATOM 3621 N N . VAL A 1 438 ? 3.346 -3.576 -31.525 1.00 93.69 438 VAL A N 1
ATOM 3622 C CA . VAL A 1 438 ? 2.808 -2.775 -32.639 1.00 93.69 438 VAL A CA 1
ATOM 3623 C C . VAL A 1 438 ? 3.921 -2.317 -33.584 1.00 93.69 438 VAL A C 1
ATOM 3625 O O . VAL A 1 438 ? 3.815 -2.490 -34.797 1.00 93.69 438 VAL A O 1
ATOM 3628 N N . ARG A 1 439 ? 5.020 -1.769 -33.046 1.00 92.50 439 ARG A N 1
ATOM 3629 C CA . ARG A 1 439 ? 6.172 -1.360 -33.870 1.00 92.50 439 ARG A CA 1
ATOM 3630 C C . ARG A 1 439 ? 6.765 -2.550 -34.609 1.00 92.50 439 ARG A C 1
ATOM 3632 O O . ARG A 1 439 ? 6.979 -2.479 -35.812 1.00 92.50 439 ARG A O 1
ATOM 3639 N N . ARG A 1 440 ? 6.957 -3.664 -33.903 1.00 92.75 440 ARG A N 1
ATOM 3640 C CA . ARG A 1 440 ? 7.587 -4.848 -34.472 1.00 92.75 440 ARG A CA 1
ATOM 3641 C C . ARG A 1 440 ? 6.746 -5.483 -35.575 1.00 92.75 440 ARG A C 1
ATOM 3643 O O . ARG A 1 440 ? 7.298 -5.900 -36.586 1.00 92.75 440 ARG A O 1
ATOM 3650 N N . LEU A 1 441 ? 5.425 -5.530 -35.417 1.00 91.94 441 LEU A N 1
ATOM 3651 C CA . LEU A 1 441 ? 4.515 -5.998 -36.462 1.00 91.94 441 LEU A CA 1
ATOM 3652 C C . LEU A 1 441 ? 4.613 -5.131 -37.722 1.00 91.94 441 LEU A C 1
ATOM 3654 O O . LEU A 1 441 ? 4.605 -5.679 -38.825 1.00 91.94 441 LEU A O 1
ATOM 3658 N N . LYS A 1 442 ? 4.744 -3.805 -37.566 1.00 92.31 442 LYS A N 1
ATOM 3659 C CA . LYS A 1 442 ? 4.969 -2.891 -38.694 1.00 92.31 442 LYS A CA 1
ATOM 3660 C C . LYS A 1 442 ? 6.311 -3.169 -39.367 1.00 92.31 442 LYS A C 1
ATOM 3662 O O . LYS A 1 442 ? 6.353 -3.318 -40.582 1.00 92.31 442 LYS A O 1
ATOM 3667 N N . ASP A 1 443 ? 7.387 -3.269 -38.591 1.00 91.94 443 ASP A N 1
ATOM 3668 C CA . ASP A 1 443 ? 8.741 -3.490 -39.117 1.00 91.94 443 AS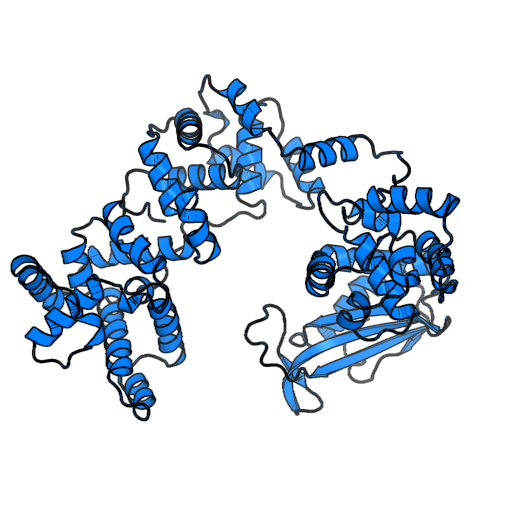P A CA 1
ATOM 3669 C C . ASP A 1 443 ? 8.850 -4.818 -39.883 1.00 91.94 443 ASP A C 1
ATOM 3671 O O . ASP A 1 443 ? 9.565 -4.914 -40.877 1.00 91.94 443 ASP A O 1
ATOM 3675 N N . LEU A 1 444 ? 8.103 -5.838 -39.449 1.00 91.31 444 LEU A N 1
ATOM 3676 C CA . LEU A 1 444 ? 8.004 -7.134 -40.125 1.00 91.31 444 LEU A CA 1
ATOM 3677 C C . LEU A 1 444 ? 7.031 -7.136 -41.319 1.00 91.31 444 LEU A C 1
ATOM 3679 O O . LEU A 1 444 ? 6.926 -8.148 -42.009 1.00 91.31 444 LEU A O 1
ATOM 3683 N N . GLY A 1 445 ? 6.310 -6.039 -41.563 1.00 90.12 445 GLY A N 1
ATOM 3684 C CA . GLY A 1 445 ? 5.356 -5.907 -42.666 1.00 90.12 445 GLY A CA 1
ATOM 3685 C C . GLY A 1 445 ? 4.027 -6.648 -42.472 1.00 90.12 445 GLY A C 1
ATOM 3686 O O . GLY A 1 445 ? 3.265 -6.770 -43.429 1.00 90.12 445 GLY A O 1
ATOM 3687 N N . TYR A 1 446 ? 3.721 -7.127 -41.260 1.00 91.12 446 TYR A N 1
ATOM 3688 C CA . TYR A 1 446 ? 2.435 -7.775 -40.954 1.00 91.12 446 TYR A CA 1
ATOM 3689 C C . TYR A 1 446 ? 1.278 -6.777 -40.843 1.00 91.12 446 TYR A C 1
ATOM 3691 O O . TYR A 1 446 ? 0.115 -7.153 -40.971 1.00 91.12 446 TYR A O 1
ATOM 3699 N N . ILE A 1 447 ? 1.595 -5.501 -40.622 1.00 93.44 447 ILE A N 1
ATOM 3700 C CA . ILE A 1 447 ? 0.646 -4.387 -40.644 1.00 93.44 447 ILE A CA 1
ATOM 3701 C C . ILE A 1 447 ? 1.238 -3.243 -41.476 1.00 93.44 447 ILE A C 1
ATOM 3703 O O . ILE A 1 447 ? 2.426 -2.934 -41.381 1.00 93.44 447 ILE A O 1
ATOM 3707 N N . ARG A 1 448 ? 0.402 -2.637 -42.315 1.00 89.50 448 ARG A N 1
ATOM 3708 C CA . ARG A 1 448 ? 0.706 -1.565 -43.271 1.00 89.50 448 ARG A CA 1
ATOM 3709 C C . ARG A 1 448 ? 0.206 -0.207 -42.785 1.00 89.50 448 ARG A C 1
ATOM 3711 O O . ARG A 1 448 ? 0.867 0.803 -43.016 1.00 89.50 448 ARG A O 1
ATOM 3718 N N . GLY A 1 449 ? -0.926 -0.176 -42.083 1.00 87.88 449 GLY A N 1
ATOM 3719 C CA . GLY A 1 449 ? -1.461 1.024 -41.439 1.00 87.88 449 GLY A CA 1
ATOM 3720 C C . GLY A 1 449 ? -2.164 2.026 -42.355 1.00 87.88 449 GLY A C 1
ATOM 3721 O O . GLY A 1 449 ? -2.433 3.143 -41.915 1.00 87.88 449 GLY A O 1
ATOM 3722 N N . ARG A 1 450 ? -2.463 1.654 -43.608 1.00 90.06 450 ARG A N 1
ATOM 3723 C CA . ARG A 1 450 ? -3.135 2.532 -44.583 1.00 90.06 450 ARG A CA 1
ATOM 3724 C C . ARG A 1 450 ? -4.635 2.629 -44.350 1.00 90.06 450 ARG A C 1
ATOM 3726 O O . ARG A 1 450 ? -5.202 3.720 -44.381 1.00 90.06 450 ARG A O 1
ATOM 3733 N N . ARG A 1 451 ? -5.274 1.486 -44.093 1.00 91.81 451 ARG A N 1
ATOM 3734 C CA . ARG A 1 451 ? -6.717 1.372 -43.863 1.00 91.81 451 ARG A CA 1
ATOM 3735 C C . ARG A 1 451 ? -6.959 0.749 -42.499 1.00 91.81 451 ARG A C 1
ATOM 3737 O O . ARG A 1 451 ? -6.786 -0.454 -42.330 1.00 91.81 451 ARG A O 1
ATOM 3744 N N . LEU A 1 452 ? -7.340 1.571 -41.527 1.00 91.06 452 LEU A N 1
ATOM 3745 C CA . LEU A 1 452 ? -7.507 1.133 -40.143 1.00 91.06 452 LEU A CA 1
ATOM 3746 C C . LEU A 1 452 ? -8.972 1.096 -39.737 1.00 91.06 452 LEU A C 1
ATOM 3748 O O . LEU A 1 452 ? -9.691 2.061 -39.968 1.00 91.06 452 LEU A O 1
ATOM 3752 N N . ALA A 1 453 ? -9.387 0.011 -39.089 1.00 90.06 453 ALA A N 1
ATOM 3753 C CA . ALA A 1 453 ? -10.663 -0.077 -38.393 1.00 90.06 453 ALA A CA 1
ATOM 3754 C C . ALA A 1 453 ? -10.461 0.003 -36.886 1.00 90.06 453 ALA A C 1
ATOM 3756 O O . ALA A 1 453 ? -9.496 -0.534 -36.335 1.00 90.06 453 ALA A O 1
ATOM 3757 N N . PHE A 1 454 ? -11.415 0.649 -36.233 1.00 88.38 454 PHE A N 1
ATOM 3758 C CA . PHE A 1 454 ? -11.451 0.794 -34.795 1.00 88.38 454 PHE A CA 1
ATOM 3759 C C . PHE A 1 454 ? -12.784 0.324 -34.243 1.00 88.38 454 PHE A C 1
ATOM 3761 O O . PHE A 1 454 ? -13.833 0.745 -34.728 1.00 88.38 454 PHE A O 1
ATOM 3768 N N . ASP A 1 455 ? -12.717 -0.500 -33.202 1.00 84.25 455 ASP A N 1
ATOM 3769 C CA . ASP A 1 455 ? -13.891 -0.965 -32.474 1.00 84.25 455 ASP A CA 1
ATOM 3770 C C . ASP A 1 455 ? -13.771 -0.637 -30.982 1.00 84.25 455 ASP A C 1
ATOM 3772 O O . ASP A 1 455 ? -12.698 -0.753 -30.368 1.00 84.25 455 ASP A O 1
ATOM 3776 N N . PHE A 1 456 ? -14.895 -0.202 -30.413 1.00 78.50 456 PHE A N 1
ATOM 3777 C CA . PHE A 1 456 ? -15.032 0.215 -29.026 1.00 78.50 456 PHE A CA 1
ATOM 3778 C C . PHE A 1 456 ? -16.337 -0.309 -28.465 1.00 78.50 456 PHE A C 1
ATOM 3780 O O . PHE A 1 456 ? -17.417 0.085 -28.891 1.00 78.50 456 PHE A O 1
ATOM 3787 N N . HIS A 1 457 ? -16.241 -1.107 -27.410 1.00 75.19 457 HIS A N 1
ATOM 3788 C CA . HIS A 1 457 ? -17.424 -1.569 -26.699 1.00 75.19 457 HIS A CA 1
ATOM 3789 C C . HIS A 1 457 ? -17.352 -1.204 -25.220 1.00 75.19 457 HIS A C 1
ATOM 3791 O O . HIS A 1 457 ? -16.268 -1.002 -24.679 1.00 75.19 457 HIS A O 1
ATOM 3797 N N . HIS A 1 458 ? -18.497 -1.098 -24.546 1.00 73.75 458 HIS A N 1
ATOM 3798 C CA . HIS A 1 458 ? -18.547 -1.096 -23.085 1.00 73.75 458 HIS A CA 1
ATOM 3799 C C . HIS A 1 458 ? -19.037 -2.461 -22.624 1.00 73.75 458 HIS A C 1
ATOM 3801 O O . HIS A 1 458 ? -20.143 -2.863 -22.968 1.00 73.75 458 HIS A O 1
ATOM 3807 N N . ILE A 1 459 ? -18.217 -3.161 -21.846 1.00 75.31 459 ILE A N 1
ATOM 3808 C CA . ILE A 1 459 ? -18.592 -4.449 -21.271 1.00 75.31 459 ILE A CA 1
ATOM 3809 C C . ILE A 1 459 ? -19.019 -4.204 -19.825 1.00 75.31 459 ILE A C 1
ATOM 3811 O O . ILE A 1 459 ? -18.188 -3.849 -18.981 1.00 75.31 459 ILE A O 1
ATOM 3815 N N . ASP A 1 460 ? -20.320 -4.377 -19.576 1.00 73.31 460 ASP A N 1
ATOM 3816 C CA . ASP A 1 460 ? -20.913 -4.362 -18.239 1.00 73.31 460 ASP A CA 1
ATOM 3817 C C . ASP A 1 460 ? -20.331 -5.517 -17.414 1.00 73.31 460 ASP A C 1
ATOM 3819 O O . ASP A 1 460 ? -20.309 -6.665 -17.861 1.00 73.31 460 ASP A O 1
ATOM 3823 N N . LEU A 1 461 ? -19.893 -5.228 -16.191 1.00 69.56 461 LEU A N 1
ATOM 3824 C CA . LEU A 1 461 ? -19.469 -6.244 -15.234 1.00 69.56 461 LEU A CA 1
ATOM 3825 C C . LEU A 1 461 ? -20.507 -6.390 -14.130 1.00 69.56 461 LEU A C 1
ATOM 3827 O O . LEU A 1 461 ? -20.653 -5.499 -13.293 1.00 69.56 461 LEU A O 1
ATOM 3831 N N . ASP A 1 462 ? -21.179 -7.540 -14.098 1.00 61.84 462 ASP A N 1
ATOM 3832 C CA . ASP A 1 462 ? -22.136 -7.924 -13.052 1.00 61.84 462 ASP A CA 1
ATOM 3833 C C . ASP A 1 462 ? -21.406 -8.384 -11.774 1.00 61.84 462 ASP A C 1
ATOM 3835 O O . ASP A 1 462 ? -21.615 -9.481 -11.264 1.00 61.84 462 ASP A O 1
ATOM 3839 N N . VAL A 1 463 ? -20.481 -7.560 -11.275 1.00 58.12 463 VAL A N 1
ATOM 3840 C CA . VAL A 1 463 ? -19.709 -7.841 -10.061 1.00 58.12 463 VAL A CA 1
ATOM 3841 C C . VAL A 1 463 ? -19.718 -6.604 -9.158 1.00 58.12 463 VAL A C 1
ATOM 3843 O O . VAL A 1 463 ? -19.454 -5.482 -9.608 1.00 58.12 463 VAL A O 1
ATOM 3846 N N . GLU A 1 464 ? -20.010 -6.802 -7.869 1.00 50.75 464 GLU A N 1
ATOM 3847 C CA . GLU A 1 464 ? -19.858 -5.796 -6.806 1.00 50.75 464 GLU A CA 1
ATOM 3848 C C . GLU A 1 464 ? -18.357 -5.518 -6.579 1.00 50.75 464 GLU A C 1
ATOM 3850 O O . GLU A 1 464 ? -17.664 -6.153 -5.784 1.00 50.75 464 GLU A O 1
ATOM 3855 N N . LEU A 1 465 ? -17.809 -4.626 -7.413 1.00 50.94 465 LEU A N 1
ATOM 3856 C CA . LEU A 1 465 ? -16.380 -4.294 -7.511 1.00 50.94 465 LEU A CA 1
ATOM 3857 C C . LEU A 1 465 ? -15.978 -3.067 -6.681 1.00 50.94 465 LEU A C 1
ATOM 3859 O O . LEU A 1 465 ? -14.972 -2.420 -6.964 1.00 50.94 465 LEU A O 1
ATOM 3863 N N . ASP A 1 466 ? -16.719 -2.744 -5.628 1.00 43.88 466 ASP A N 1
ATOM 3864 C CA . ASP A 1 466 ? -16.445 -1.649 -4.686 1.00 43.88 466 ASP A CA 1
ATOM 3865 C C . ASP A 1 466 ? -15.093 -1.786 -3.952 1.00 43.88 466 ASP A C 1
ATOM 3867 O O . ASP A 1 466 ? -14.616 -0.831 -3.335 1.00 43.88 466 ASP A O 1
ATOM 3871 N N . LYS A 1 467 ? -14.412 -2.935 -4.089 1.00 43.38 467 LYS A N 1
ATOM 3872 C CA . LYS A 1 467 ? -13.101 -3.221 -3.480 1.00 43.38 467 LYS A CA 1
ATOM 3873 C C . LYS A 1 467 ? -11.902 -3.189 -4.438 1.00 43.38 467 LYS A C 1
ATOM 3875 O O . LYS A 1 467 ? -10.772 -3.101 -3.957 1.00 43.38 467 LYS A O 1
ATOM 3880 N N . LEU A 1 468 ? -12.089 -3.222 -5.762 1.00 46.97 468 LEU A N 1
ATOM 3881 C CA . LEU A 1 468 ? -10.970 -3.208 -6.717 1.00 46.97 468 LEU A CA 1
ATOM 3882 C C . LEU A 1 468 ? -10.682 -1.777 -7.200 1.00 46.97 468 LEU A C 1
ATOM 3884 O O . LEU A 1 468 ? -11.357 -1.230 -8.072 1.00 46.97 468 LEU A O 1
ATOM 3888 N N . ARG A 1 469 ? -9.645 -1.150 -6.622 1.00 43.31 469 ARG A N 1
ATOM 3889 C CA . ARG A 1 469 ? -9.147 0.170 -7.049 1.00 43.31 469 ARG A CA 1
ATOM 3890 C C . ARG A 1 469 ? -8.792 0.135 -8.540 1.00 43.31 469 ARG A C 1
ATOM 3892 O O . ARG A 1 469 ? -7.907 -0.607 -8.940 1.00 43.31 469 ARG A O 1
ATOM 3899 N N . GLY A 1 470 ? -9.428 0.989 -9.344 1.00 50.34 470 GLY A N 1
ATOM 3900 C CA . GLY A 1 470 ? -9.059 1.200 -10.750 1.00 50.34 470 GLY A CA 1
ATOM 3901 C C . GLY A 1 470 ? -10.162 0.918 -11.767 1.00 50.34 470 GLY A C 1
ATOM 3902 O O . GLY A 1 470 ? -10.045 1.403 -12.891 1.00 50.34 470 GLY A O 1
ATOM 3903 N N . PHE A 1 471 ? -11.243 0.241 -11.378 1.00 58.28 471 PHE A N 1
ATOM 3904 C CA . PHE A 1 471 ? -12.434 0.095 -12.216 1.00 58.28 471 PHE A CA 1
ATOM 3905 C C . PHE A 1 471 ? -13.339 1.322 -12.070 1.00 58.28 471 PHE A C 1
ATOM 3907 O O . PHE A 1 471 ? -13.502 1.871 -10.981 1.00 58.28 471 PHE A O 1
ATOM 3914 N N . GLY A 1 472 ? -13.866 1.813 -13.191 1.00 60.84 472 GLY A N 1
ATOM 3915 C CA . GLY A 1 472 ? -14.652 3.043 -13.247 1.00 60.84 472 GLY A CA 1
ATOM 3916 C C . GLY A 1 472 ? -16.089 2.781 -13.680 1.00 60.84 472 GLY A C 1
ATOM 3917 O O . GLY A 1 472 ? -16.324 1.884 -14.483 1.00 60.84 472 GLY A O 1
ATOM 3918 N N . LYS A 1 473 ? -17.038 3.588 -13.191 1.00 70.75 473 LYS A N 1
ATOM 3919 C CA . LYS A 1 473 ? -18.427 3.571 -13.670 1.00 70.75 473 LYS A CA 1
ATOM 3920 C C . LYS A 1 473 ? -18.551 4.376 -14.958 1.00 70.75 473 LYS A C 1
ATOM 3922 O O . LYS A 1 473 ? -18.268 5.571 -14.936 1.00 70.75 473 LYS A O 1
ATOM 3927 N N . GLY A 1 474 ? -18.961 3.740 -16.048 1.00 70.31 474 GLY A N 1
ATOM 3928 C CA . GLY A 1 474 ? -19.205 4.386 -17.340 1.00 70.31 474 GLY A CA 1
ATOM 3929 C C . GLY A 1 474 ? -20.662 4.253 -17.772 1.00 70.31 474 GLY A C 1
ATOM 3930 O O . GLY A 1 474 ? -21.337 3.355 -17.283 1.00 70.31 474 GLY A O 1
ATOM 3931 N N . PRO A 1 475 ? -21.168 5.113 -18.671 1.00 68.69 475 PRO A N 1
ATOM 3932 C CA . PRO A 1 475 ? -22.518 4.957 -19.206 1.00 68.69 475 PRO A CA 1
ATOM 3933 C C . PRO A 1 475 ? -22.637 3.608 -19.927 1.00 68.69 475 PRO A C 1
ATOM 3935 O O . PRO A 1 475 ? -21.888 3.355 -20.872 1.00 68.69 475 PRO A O 1
ATOM 3938 N N . SER A 1 476 ? -23.554 2.762 -19.452 1.00 69.88 476 SER A N 1
ATOM 3939 C CA . SER A 1 476 ? -23.869 1.466 -20.053 1.00 69.88 476 SER A CA 1
ATOM 3940 C C . SER A 1 476 ? -24.961 1.631 -21.116 1.00 69.88 476 SER A C 1
ATOM 3942 O O . SER A 1 476 ? -26.055 2.102 -20.778 1.00 69.88 476 SER A O 1
ATOM 3944 N N . PRO A 1 477 ? -24.720 1.209 -22.374 1.00 65.19 477 PRO A N 1
ATOM 3945 C CA . PRO A 1 477 ? -25.748 1.201 -23.417 1.00 65.19 477 PRO A CA 1
ATOM 3946 C C . PRO A 1 477 ? -26.930 0.285 -23.069 1.00 65.19 477 PRO A C 1
ATOM 3948 O O . PRO A 1 477 ? -28.076 0.599 -23.382 1.00 65.19 477 PRO A O 1
ATOM 3951 N N . LYS A 1 478 ? -26.661 -0.829 -22.372 1.00 72.19 478 LYS A N 1
ATOM 3952 C CA . LYS A 1 478 ? -27.660 -1.842 -22.003 1.00 72.19 478 LYS A CA 1
ATOM 3953 C C . LYS A 1 478 ? -28.519 -1.403 -20.819 1.00 72.19 478 LYS A C 1
ATOM 3955 O O . LYS A 1 478 ? -29.733 -1.579 -20.843 1.00 72.19 478 LYS A O 1
ATOM 3960 N N . LYS A 1 479 ? -27.899 -0.835 -19.779 1.00 69.31 479 LYS A N 1
ATOM 3961 C CA . LYS A 1 479 ? -28.589 -0.481 -18.523 1.00 69.31 479 LYS A CA 1
ATOM 3962 C C . LYS A 1 479 ? -29.090 0.964 -18.483 1.00 69.31 479 LYS A C 1
ATOM 3964 O O . LYS A 1 479 ? -29.807 1.319 -17.554 1.00 69.31 479 LYS A O 1
ATOM 3969 N N . LYS A 1 480 ? -28.723 1.799 -19.466 1.00 68.06 480 LYS A N 1
ATOM 3970 C CA . LYS A 1 480 ? -29.074 3.233 -19.554 1.00 68.06 480 LYS A CA 1
ATOM 3971 C C . LYS A 1 480 ? -28.682 4.058 -18.311 1.00 68.06 480 LYS A C 1
ATOM 3973 O O . LYS A 1 480 ? -29.195 5.151 -18.098 1.00 68.06 480 LYS A O 1
ATOM 3978 N N . VAL A 1 481 ? -27.746 3.552 -17.505 1.00 74.19 481 VAL A N 1
ATOM 3979 C CA . VAL A 1 481 ? -27.179 4.195 -16.308 1.00 74.19 481 VAL A CA 1
ATOM 3980 C C . VAL A 1 481 ? -25.668 3.965 -16.262 1.00 74.19 481 VAL A C 1
ATOM 3982 O O . VAL A 1 481 ? -25.137 3.113 -16.977 1.00 74.19 481 VAL A O 1
ATOM 3985 N N . CYS A 1 482 ? -24.953 4.715 -15.421 1.00 74.88 482 CYS A N 1
ATOM 3986 C CA . CYS A 1 482 ? -23.532 4.465 -15.197 1.00 74.88 482 CYS A CA 1
ATOM 3987 C C . CYS A 1 482 ? -23.324 3.138 -14.449 1.00 74.88 482 CYS A C 1
ATOM 3989 O O . CYS A 1 482 ? -23.777 2.991 -13.313 1.00 74.88 482 CYS A O 1
ATOM 3991 N N . TYR A 1 483 ? -22.603 2.202 -15.061 1.00 72.06 483 TYR A N 1
ATOM 3992 C CA . TYR A 1 483 ? -22.370 0.858 -14.543 1.00 72.06 483 TYR A CA 1
ATOM 3993 C C . TYR A 1 483 ? -20.875 0.521 -14.490 1.00 72.06 483 TYR A C 1
ATOM 3995 O O . TYR A 1 483 ? -20.057 1.149 -15.168 1.00 72.06 483 TYR A O 1
ATOM 4003 N N . ASN A 1 484 ? -20.499 -0.429 -13.629 1.00 73.62 484 ASN A N 1
ATOM 4004 C CA . ASN A 1 484 ? -19.118 -0.903 -13.551 1.00 73.62 484 ASN A CA 1
ATOM 4005 C C . ASN A 1 484 ? -18.777 -1.671 -14.830 1.00 73.62 484 ASN A C 1
ATOM 4007 O O . ASN A 1 484 ? -19.541 -2.533 -15.255 1.00 73.62 484 ASN A O 1
ATOM 4011 N N . GLY A 1 485 ? -17.616 -1.391 -15.417 1.00 74.88 485 GLY A N 1
ATOM 4012 C CA . GLY A 1 485 ? -17.188 -2.100 -16.615 1.00 74.88 485 GLY A CA 1
ATOM 4013 C C . GLY A 1 485 ? -15.811 -1.688 -17.117 1.00 74.88 485 GLY A C 1
ATOM 4014 O O . GLY A 1 485 ? -15.115 -0.861 -16.515 1.00 74.88 485 GLY A O 1
ATOM 4015 N N . PHE A 1 486 ? -15.437 -2.243 -18.264 1.00 77.50 486 PHE A N 1
ATOM 4016 C CA . PHE A 1 486 ? -14.257 -1.842 -19.030 1.00 77.50 486 PHE A CA 1
ATOM 4017 C C . PHE A 1 486 ? -14.623 -1.556 -20.483 1.00 77.50 486 PHE A C 1
ATOM 4019 O O . PHE A 1 486 ? -15.681 -1.951 -20.972 1.00 77.50 486 PHE A O 1
ATOM 4026 N N . ARG A 1 487 ? -13.748 -0.814 -21.162 1.00 77.31 487 ARG A N 1
ATOM 4027 C CA . ARG A 1 487 ? -13.897 -0.479 -22.576 1.00 77.31 487 ARG A CA 1
ATOM 4028 C C . ARG A 1 487 ? -12.756 -1.104 -23.380 1.00 77.31 487 ARG A C 1
ATOM 4030 O O . ARG A 1 487 ? -11.669 -0.514 -23.366 1.00 77.31 487 ARG A O 1
ATOM 4037 N N . PRO A 1 488 ? -12.930 -2.275 -24.025 1.00 82.38 488 PRO A N 1
ATOM 4038 C CA . PRO A 1 488 ? -11.974 -2.729 -25.027 1.00 82.38 488 PRO A CA 1
ATOM 4039 C C . PRO A 1 488 ? -11.853 -1.681 -26.135 1.00 82.38 488 PRO A C 1
ATOM 4041 O O . PRO A 1 488 ? -12.852 -1.159 -26.623 1.00 82.38 488 PRO A O 1
ATOM 4044 N N . HIS A 1 489 ? -10.616 -1.350 -26.471 1.00 85.81 489 HIS A N 1
ATOM 4045 C CA . HIS A 1 489 ? -10.236 -0.557 -27.628 1.00 85.81 489 HIS A CA 1
ATOM 4046 C C . HIS A 1 489 ? -9.457 -1.489 -28.543 1.00 85.81 489 HIS A C 1
ATOM 4048 O O . HIS A 1 489 ? -8.414 -2.014 -28.141 1.00 85.81 489 HIS A O 1
ATOM 4054 N N . ILE A 1 490 ? -9.986 -1.726 -29.737 1.00 89.38 490 ILE A N 1
ATOM 4055 C CA . ILE A 1 490 ? -9.384 -2.622 -30.717 1.00 89.38 490 ILE A CA 1
ATOM 4056 C C . ILE A 1 490 ? -9.042 -1.800 -31.951 1.00 89.38 490 ILE A C 1
ATOM 4058 O O . ILE A 1 490 ? -9.865 -1.028 -32.439 1.00 89.38 490 ILE A O 1
ATOM 4062 N N . ALA A 1 491 ? -7.817 -1.965 -32.441 1.00 91.62 491 ALA A N 1
ATOM 4063 C CA . ALA A 1 491 ? -7.395 -1.449 -33.734 1.00 91.62 491 ALA A CA 1
ATOM 4064 C C . ALA A 1 491 ? -7.047 -2.613 -34.654 1.00 91.62 491 ALA A C 1
ATOM 4066 O O . ALA A 1 491 ? -6.332 -3.537 -34.253 1.00 91.62 491 ALA A O 1
ATOM 4067 N N . TRP A 1 492 ? -7.517 -2.534 -35.889 1.00 93.06 492 TRP A N 1
ATOM 4068 C CA . TRP A 1 492 ? -7.357 -3.566 -36.899 1.00 93.06 492 TRP A CA 1
ATOM 4069 C C . TRP A 1 492 ? -6.810 -2.954 -38.186 1.00 93.06 492 TRP A C 1
ATOM 4071 O O . TRP A 1 492 ? -7.286 -1.910 -38.632 1.00 93.06 492 TRP A O 1
ATOM 4081 N N . ASP A 1 493 ? -5.821 -3.606 -38.792 1.00 92.62 493 ASP A N 1
ATOM 4082 C CA . ASP A 1 493 ? -5.368 -3.274 -40.139 1.00 92.62 493 ASP A CA 1
ATOM 4083 C C . ASP A 1 493 ? -6.217 -4.026 -41.162 1.00 92.62 493 ASP A C 1
ATOM 4085 O O . ASP A 1 493 ? -6.128 -5.251 -41.285 1.00 92.62 493 ASP A O 1
ATOM 4089 N N . ILE A 1 494 ? -7.088 -3.307 -41.867 1.00 92.88 494 ILE A N 1
ATOM 4090 C CA . ILE A 1 494 ? -8.032 -3.915 -42.811 1.00 92.88 494 ILE A CA 1
ATOM 4091 C C . ILE A 1 494 ? -7.293 -4.527 -43.995 1.00 92.88 494 ILE A C 1
ATOM 4093 O O . ILE A 1 494 ? -7.736 -5.532 -44.543 1.00 92.88 494 ILE A O 1
ATOM 4097 N N . GLU A 1 495 ? -6.169 -3.938 -44.393 1.00 88.81 495 GLU A N 1
ATOM 4098 C CA . GLU A 1 495 ? -5.437 -4.382 -45.572 1.00 88.81 495 GLU A CA 1
ATOM 4099 C C . GLU A 1 495 ? -4.793 -5.751 -45.347 1.00 88.81 495 GLU A C 1
ATOM 4101 O O . GLU A 1 495 ? -4.789 -6.592 -46.244 1.00 88.81 495 GLU A O 1
ATOM 4106 N N . THR A 1 496 ? -4.271 -5.987 -44.142 1.00 91.50 496 THR A N 1
ATOM 4107 C CA . THR A 1 496 ? -3.605 -7.249 -43.797 1.00 91.50 496 THR A CA 1
ATOM 4108 C C . THR A 1 496 ? -4.484 -8.207 -43.001 1.00 91.50 496 THR A C 1
ATOM 4110 O O . THR A 1 496 ? -4.068 -9.330 -42.726 1.00 91.50 496 THR A O 1
ATOM 4113 N N . GLY A 1 497 ? -5.683 -7.787 -42.593 1.00 90.69 497 GLY A N 1
ATOM 4114 C CA . GLY A 1 497 ? -6.559 -8.600 -41.754 1.00 90.69 497 GLY A CA 1
ATOM 4115 C C . GLY A 1 497 ? -5.987 -8.863 -40.354 1.00 90.69 497 GLY A C 1
ATOM 4116 O O . GLY A 1 497 ? -6.402 -9.817 -39.705 1.00 90.69 497 GLY A O 1
ATOM 4117 N N . THR A 1 498 ? -5.042 -8.045 -39.880 1.00 91.38 498 THR A N 1
ATOM 4118 C CA . THR A 1 498 ? -4.317 -8.288 -38.625 1.00 91.38 498 THR A CA 1
ATOM 4119 C C . THR A 1 498 ? -4.738 -7.310 -37.529 1.00 91.38 498 THR A C 1
ATOM 4121 O O . THR A 1 498 ? -4.788 -6.096 -37.737 1.00 91.38 498 THR A O 1
ATOM 4124 N N . VAL A 1 499 ? -4.989 -7.831 -36.323 1.00 91.69 499 VAL A N 1
ATOM 4125 C CA . VAL A 1 499 ? -5.198 -7.007 -35.124 1.00 91.69 499 VAL A CA 1
ATOM 4126 C C . VAL A 1 499 ? -3.896 -6.288 -34.782 1.00 91.69 499 VAL A C 1
ATOM 4128 O O . VAL A 1 499 ? -2.873 -6.919 -34.527 1.00 91.69 499 VAL A O 1
ATOM 4131 N N . ILE A 1 500 ? -3.946 -4.960 -34.739 1.00 91.81 500 ILE A N 1
ATOM 4132 C CA . ILE A 1 500 ? -2.799 -4.119 -34.391 1.00 91.81 500 ILE A CA 1
ATOM 4133 C C . ILE A 1 500 ? -2.602 -4.128 -32.880 1.00 91.81 500 ILE A C 1
ATOM 4135 O O . ILE A 1 500 ? -1.517 -4.420 -32.385 1.00 91.81 500 ILE A O 1
ATOM 4139 N N . VAL A 1 501 ? -3.653 -3.783 -32.135 1.00 91.94 501 VAL A N 1
ATOM 4140 C CA . VAL A 1 501 ? -3.605 -3.714 -30.674 1.00 91.94 501 VAL A CA 1
ATOM 4141 C C . VAL A 1 501 ? -4.998 -3.886 -30.077 1.00 91.94 501 VAL A C 1
ATOM 4143 O O . VAL A 1 501 ? -6.000 -3.461 -30.650 1.00 91.94 501 VAL A O 1
ATOM 4146 N N . THR A 1 502 ? -5.050 -4.521 -28.909 1.00 89.31 502 THR A N 1
ATOM 4147 C CA . THR A 1 502 ? -6.236 -4.605 -28.055 1.00 89.31 502 THR A CA 1
ATOM 4148 C C . THR A 1 502 ? -5.863 -4.121 -26.663 1.00 89.31 502 THR A C 1
ATOM 4150 O O . THR A 1 502 ? -4.935 -4.647 -26.047 1.00 89.31 502 THR A O 1
ATOM 4153 N N . GLU A 1 503 ? -6.579 -3.122 -26.156 1.00 86.06 503 GLU A N 1
ATOM 4154 C CA . GLU A 1 503 ? -6.331 -2.556 -24.832 1.00 86.06 503 GLU A CA 1
ATOM 4155 C C . GLU A 1 503 ? -7.638 -2.338 -24.068 1.00 86.06 503 GLU A C 1
ATOM 4157 O O . GLU A 1 503 ? -8.617 -1.816 -24.597 1.00 86.06 503 GLU A O 1
ATOM 4162 N N . PHE A 1 504 ? -7.649 -2.704 -22.789 1.00 79.94 504 PHE A N 1
ATOM 4163 C CA . PHE A 1 504 ? -8.793 -2.491 -21.910 1.00 79.94 504 PHE A CA 1
ATOM 4164 C C . PHE A 1 504 ? -8.628 -1.181 -21.144 1.00 79.94 504 PHE A C 1
ATOM 4166 O O . PHE A 1 504 ? -7.724 -1.038 -20.324 1.00 79.94 504 PHE A O 1
ATOM 4173 N N . ARG A 1 505 ? -9.525 -0.219 -21.382 1.00 77.88 505 ARG A N 1
ATOM 4174 C CA . ARG A 1 505 ? -9.493 1.095 -20.722 1.00 77.88 505 ARG A CA 1
ATOM 4175 C C . ARG A 1 505 ? -10.609 1.252 -19.695 1.00 77.88 505 ARG A C 1
ATOM 4177 O O . ARG A 1 505 ? -11.661 0.613 -19.772 1.00 77.88 505 ARG A O 1
ATOM 4184 N N . LYS A 1 506 ? -10.382 2.139 -18.719 1.00 74.31 506 LYS A N 1
ATOM 4185 C CA . LYS A 1 506 ? -11.345 2.445 -17.648 1.00 74.31 506 LYS A CA 1
ATOM 4186 C C . LYS A 1 506 ? -12.645 2.988 -18.230 1.00 74.31 506 LYS A C 1
ATOM 4188 O O . LYS A 1 506 ? -12.627 3.953 -18.991 1.00 74.31 506 LYS A O 1
ATOM 4193 N N . ALA A 1 507 ? -13.776 2.429 -17.806 1.00 72.44 507 ALA A N 1
ATOM 4194 C CA . ALA A 1 507 ? -15.069 2.845 -18.333 1.00 72.44 507 ALA A CA 1
ATOM 4195 C C . ALA A 1 507 ? -15.541 4.231 -17.865 1.00 72.44 507 ALA A C 1
ATOM 4197 O O . ALA A 1 507 ? -16.382 4.820 -18.541 1.00 72.44 507 ALA A O 1
ATOM 4198 N N . SER A 1 508 ? -14.996 4.766 -16.763 1.00 66.75 508 SER A N 1
ATOM 4199 C CA . SER A 1 508 ? -15.381 6.077 -16.210 1.00 66.75 508 SER A CA 1
ATOM 4200 C C . SER A 1 508 ? -14.953 7.284 -17.030 1.00 66.75 508 SER A C 1
ATOM 4202 O O . SER A 1 508 ? -15.445 8.388 -16.806 1.00 66.75 508 SER A O 1
ATOM 4204 N N . VAL A 1 509 ? -14.030 7.106 -17.969 1.00 67.75 509 VAL A N 1
ATOM 4205 C CA . VAL A 1 509 ? -13.577 8.189 -18.836 1.00 67.75 509 VAL A CA 1
ATOM 4206 C C . VAL A 1 509 ? -14.455 8.204 -20.088 1.00 67.75 509 VAL A C 1
ATOM 4208 O O . VAL A 1 509 ? -14.771 7.154 -20.646 1.00 67.75 509 VAL A O 1
ATOM 4211 N N . ARG A 1 510 ? -14.865 9.401 -20.535 1.00 67.94 510 ARG A N 1
ATOM 4212 C CA . ARG A 1 510 ? -15.646 9.564 -21.775 1.00 67.94 510 ARG A CA 1
ATOM 4213 C C . ARG A 1 510 ? -14.910 8.903 -22.945 1.00 67.94 510 ARG A C 1
ATOM 4215 O O . ARG A 1 510 ? -13.710 9.129 -23.106 1.00 67.94 510 ARG A O 1
ATOM 4222 N N . GLY A 1 511 ? -15.642 8.163 -23.782 1.00 66.19 511 GLY A N 1
ATOM 4223 C CA . GLY A 1 511 ? -15.057 7.356 -24.859 1.00 66.19 511 GLY A CA 1
ATOM 4224 C C . GLY A 1 511 ? -14.175 8.150 -25.831 1.00 66.19 511 GLY A C 1
ATOM 4225 O O . GLY A 1 511 ? -13.112 7.683 -26.214 1.00 66.19 511 GLY A O 1
ATOM 4226 N N . THR A 1 512 ? -14.509 9.413 -26.117 1.00 71.12 512 THR A N 1
ATOM 4227 C CA . THR A 1 512 ? -13.680 10.289 -26.969 1.00 71.12 512 THR A CA 1
ATOM 4228 C C . THR A 1 512 ? -12.303 10.584 -26.357 1.00 71.12 512 THR A C 1
ATOM 4230 O O . THR A 1 512 ? -11.308 10.671 -27.069 1.00 71.12 512 THR A O 1
ATOM 4233 N N . GLY A 1 513 ? -12.219 10.711 -25.027 1.00 72.75 513 GLY A N 1
ATOM 4234 C CA . GLY A 1 513 ? -10.959 10.949 -24.320 1.00 72.75 513 GLY A CA 1
ATOM 4235 C C . GLY A 1 513 ? -10.096 9.691 -24.197 1.00 72.75 513 GLY A C 1
ATOM 4236 O O . GLY A 1 513 ? -8.871 9.775 -24.294 1.00 72.75 513 GLY A O 1
ATOM 4237 N N . THR A 1 514 ? -10.711 8.519 -24.007 1.00 76.06 514 THR A N 1
ATOM 4238 C CA . THR A 1 514 ? -9.973 7.245 -23.986 1.00 76.06 514 THR A CA 1
ATOM 4239 C C . THR A 1 514 ? -9.477 6.860 -25.369 1.00 76.06 514 THR A C 1
ATOM 4241 O O . THR A 1 514 ? -8.330 6.422 -25.474 1.00 76.06 514 THR A O 1
ATOM 4244 N N . PHE A 1 515 ? -10.295 7.092 -26.398 1.00 79.19 515 PHE A N 1
ATOM 4245 C CA . PHE A 1 515 ? -9.963 6.822 -27.789 1.00 79.19 515 PHE A CA 1
ATOM 4246 C C . PHE A 1 515 ? -8.828 7.719 -28.294 1.00 79.19 515 PHE A C 1
ATOM 4248 O O . PHE A 1 515 ? -7.829 7.198 -28.780 1.00 79.19 515 PHE A O 1
ATOM 4255 N N . SER A 1 516 ? -8.893 9.038 -28.064 1.00 80.75 516 SER A N 1
ATOM 4256 C CA . SER A 1 516 ? -7.794 9.948 -28.430 1.00 80.75 516 SER A CA 1
ATOM 4257 C C . SER A 1 516 ? -6.464 9.506 -27.818 1.00 80.75 516 SER A C 1
ATOM 4259 O O . SER A 1 516 ? -5.438 9.448 -28.491 1.00 80.75 516 SER A O 1
ATOM 4261 N N . ARG A 1 517 ? -6.466 9.129 -26.534 1.00 84.00 517 ARG A N 1
ATOM 4262 C CA . ARG A 1 517 ? -5.259 8.612 -25.881 1.00 84.00 517 ARG A CA 1
ATOM 4263 C C . ARG A 1 517 ? -4.798 7.288 -26.497 1.00 84.00 517 ARG A C 1
ATOM 4265 O O . ARG A 1 517 ? -3.612 7.134 -26.719 1.00 84.00 517 ARG A O 1
ATOM 4272 N N . PHE A 1 518 ? -5.710 6.367 -26.803 1.00 87.38 518 PHE A N 1
ATOM 4273 C CA . PHE A 1 518 ? -5.388 5.074 -27.423 1.00 87.38 518 PHE A CA 1
ATOM 4274 C C . PHE A 1 518 ? -4.688 5.254 -28.772 1.00 87.38 518 PHE A C 1
ATOM 4276 O O . PHE A 1 518 ? -3.627 4.679 -29.013 1.00 87.38 518 PHE A O 1
ATOM 4283 N N . VAL A 1 519 ? -5.236 6.133 -29.608 1.00 87.19 519 VAL A N 1
ATOM 4284 C CA . VAL A 1 519 ? -4.663 6.494 -30.906 1.00 87.19 519 VAL A CA 1
ATOM 4285 C C . VAL A 1 519 ? -3.289 7.148 -30.738 1.00 87.19 519 VAL A C 1
ATOM 4287 O O . VAL A 1 519 ? -2.335 6.744 -31.402 1.00 87.19 519 VAL A O 1
ATOM 4290 N N . ASN A 1 520 ? -3.149 8.094 -29.806 1.00 87.94 520 ASN A N 1
ATOM 4291 C CA . ASN A 1 520 ? -1.867 8.736 -29.497 1.00 87.94 520 ASN A CA 1
ATOM 4292 C C . ASN A 1 520 ? -0.818 7.766 -28.931 1.00 87.94 520 ASN A C 1
ATOM 4294 O O . ASN A 1 520 ? 0.376 7.950 -29.159 1.00 87.94 520 ASN A O 1
ATOM 4298 N N . ASP A 1 521 ? -1.243 6.745 -28.190 1.00 88.94 521 ASP A N 1
ATOM 4299 C CA . ASP A 1 521 ? -0.343 5.789 -27.558 1.00 88.94 521 ASP A CA 1
ATOM 4300 C C . ASP A 1 521 ? 0.198 4.764 -28.559 1.00 88.94 521 ASP A C 1
ATOM 4302 O O . ASP A 1 521 ? 1.410 4.532 -28.591 1.00 88.94 521 ASP A O 1
ATOM 4306 N N . PHE A 1 522 ? -0.679 4.157 -29.364 1.00 90.31 522 PHE A N 1
ATOM 4307 C CA . PHE A 1 522 ? -0.341 2.975 -30.166 1.00 90.31 522 PHE A CA 1
ATOM 4308 C C . PHE A 1 522 ? -0.310 3.223 -31.671 1.00 90.31 522 PHE A C 1
ATOM 4310 O O . PHE A 1 522 ? 0.457 2.572 -32.373 1.00 90.31 522 PHE A O 1
ATOM 4317 N N . ILE A 1 523 ? -1.117 4.155 -32.176 1.00 90.88 523 ILE A N 1
ATOM 4318 C CA . ILE A 1 523 ? -1.372 4.277 -33.615 1.00 90.88 523 ILE A CA 1
ATOM 4319 C C . ILE A 1 523 ? -0.529 5.394 -34.227 1.00 90.88 523 ILE A C 1
ATOM 4321 O O . ILE A 1 523 ? 0.324 5.139 -35.077 1.00 90.88 523 ILE A O 1
ATOM 4325 N N . LEU A 1 524 ? -0.711 6.636 -33.771 1.00 88.69 524 LEU A N 1
ATOM 4326 C CA . LEU A 1 524 ? -0.025 7.803 -34.331 1.00 88.69 524 LEU A CA 1
ATOM 4327 C C . LEU A 1 524 ? 1.506 7.693 -34.290 1.00 88.69 524 LEU A C 1
ATOM 4329 O O . LEU A 1 524 ? 2.128 7.999 -35.306 1.00 88.69 524 LEU A O 1
ATOM 4333 N N . PRO A 1 525 ? 2.151 7.212 -33.209 1.00 88.94 525 PRO A N 1
ATOM 4334 C CA . PRO A 1 525 ? 3.609 7.097 -33.182 1.00 88.94 525 PRO A CA 1
ATOM 4335 C C . PRO A 1 525 ? 4.180 6.174 -34.263 1.00 88.94 525 PRO A C 1
ATOM 4337 O O . PRO A 1 525 ? 5.361 6.267 -34.581 1.00 88.94 525 PRO A O 1
ATOM 4340 N N . VAL A 1 526 ? 3.361 5.263 -34.790 1.00 87.31 526 VAL A N 1
ATOM 4341 C CA . VAL A 1 526 ? 3.787 4.196 -35.696 1.00 87.31 526 VAL A CA 1
ATOM 4342 C C . VAL A 1 526 ? 3.349 4.480 -37.133 1.00 87.31 526 VAL A C 1
ATOM 4344 O O . VAL A 1 526 ? 4.122 4.228 -38.056 1.00 87.31 526 VAL A O 1
ATOM 4347 N N . PHE A 1 527 ? 2.161 5.051 -37.337 1.00 85.69 527 PHE A N 1
ATOM 4348 C CA . PHE A 1 527 ? 1.530 5.170 -38.658 1.00 85.69 527 PHE A CA 1
ATOM 4349 C C . PHE A 1 527 ? 1.281 6.608 -39.127 1.00 85.69 527 PHE A C 1
ATOM 4351 O O . PHE A 1 527 ? 0.676 6.810 -40.178 1.00 85.69 527 PHE A O 1
ATOM 4358 N N . LYS A 1 528 ? 1.738 7.626 -38.385 1.00 83.94 528 LYS A N 1
ATOM 4359 C CA . LYS A 1 528 ? 1.569 9.029 -38.791 1.00 83.94 528 LYS A CA 1
ATOM 4360 C C . LYS A 1 528 ? 2.068 9.257 -40.223 1.00 83.94 528 LYS A C 1
ATOM 4362 O O . LYS A 1 528 ? 3.212 8.947 -40.540 1.00 83.94 528 LYS A O 1
ATOM 4367 N N . GLY A 1 529 ? 1.199 9.832 -41.056 1.00 81.31 529 GLY A N 1
ATOM 4368 C CA . GLY A 1 529 ? 1.476 10.109 -42.468 1.00 81.31 529 GLY A CA 1
ATOM 4369 C C . GLY A 1 529 ? 1.248 8.930 -43.420 1.00 81.31 529 GLY A C 1
ATOM 4370 O O . GLY A 1 529 ? 1.511 9.079 -44.605 1.00 81.31 529 GLY A O 1
ATOM 4371 N N . LEU A 1 530 ? 0.766 7.782 -42.927 1.00 85.25 530 LEU A N 1
ATOM 4372 C CA . LEU A 1 530 ? 0.477 6.596 -43.745 1.00 85.25 530 LEU A CA 1
ATOM 4373 C C . LEU A 1 530 ? -1.023 6.329 -43.933 1.00 85.25 530 LEU A C 1
ATOM 4375 O O . LEU A 1 530 ? -1.376 5.460 -44.721 1.00 85.25 530 LEU A O 1
ATOM 4379 N N . PHE A 1 531 ? -1.898 7.036 -43.210 1.00 83.75 531 PHE A N 1
ATOM 4380 C CA . PHE A 1 531 ? -3.339 6.783 -43.246 1.00 83.75 531 PHE A CA 1
ATOM 4381 C C . PHE A 1 531 ? -3.965 7.261 -44.559 1.00 83.75 531 PHE A C 1
ATOM 4383 O O . PHE A 1 531 ? -3.871 8.436 -44.904 1.00 83.75 531 PHE A O 1
ATOM 4390 N N . GLU A 1 532 ? -4.672 6.361 -45.233 1.00 87.56 532 GLU A N 1
ATOM 4391 C CA . GLU A 1 532 ? -5.533 6.655 -46.383 1.00 87.56 532 GLU A CA 1
ATOM 4392 C C . GLU A 1 532 ? -7.009 6.645 -45.969 1.00 87.56 532 GLU A C 1
ATOM 4394 O O . GLU A 1 532 ? -7.808 7.453 -46.436 1.00 87.56 532 GLU A O 1
ATOM 4399 N N . THR A 1 533 ? -7.405 5.722 -45.085 1.00 86.44 533 THR A N 1
ATOM 4400 C CA . THR A 1 533 ? -8.792 5.615 -44.614 1.00 86.44 533 THR A CA 1
ATOM 4401 C C . THR A 1 533 ? -8.856 5.113 -43.179 1.00 86.44 533 THR A C 1
ATOM 4403 O O . THR A 1 533 ? -8.167 4.168 -42.796 1.00 86.44 533 THR A O 1
ATOM 4406 N N . VAL A 1 534 ? -9.742 5.720 -42.394 1.00 86.62 534 VAL A N 1
ATOM 4407 C CA . VAL A 1 534 ? -10.046 5.309 -41.025 1.00 86.62 534 VAL A CA 1
ATOM 4408 C C . VAL A 1 534 ? -11.528 4.975 -40.930 1.00 86.62 534 VAL A C 1
ATOM 4410 O O . VAL A 1 534 ? -12.378 5.814 -41.217 1.00 86.62 534 VAL A O 1
ATOM 4413 N N . TYR A 1 535 ? -11.828 3.762 -40.484 1.00 86.75 535 TYR A N 1
ATOM 4414 C CA . TYR A 1 535 ? -13.172 3.300 -40.173 1.00 86.75 535 TYR A CA 1
ATOM 4415 C C . TYR A 1 535 ? -13.370 3.379 -38.667 1.00 86.75 535 TYR A C 1
ATOM 4417 O O . TYR A 1 535 ? -12.623 2.776 -37.894 1.00 86.75 535 TYR A O 1
ATOM 4425 N N . ILE A 1 536 ? -14.368 4.149 -38.256 1.00 81.62 536 ILE A N 1
ATOM 4426 C CA . ILE A 1 536 ? -14.714 4.351 -36.857 1.00 81.62 536 ILE A CA 1
ATOM 4427 C C . ILE A 1 536 ? -16.229 4.409 -36.717 1.00 81.62 536 ILE A C 1
ATOM 4429 O O . ILE A 1 536 ? -16.916 4.917 -37.605 1.00 81.62 536 ILE A O 1
ATOM 4433 N N . ASP A 1 537 ? -16.740 3.902 -35.600 1.00 71.62 537 ASP A N 1
ATOM 4434 C CA . ASP A 1 537 ? -18.153 4.025 -35.269 1.00 71.62 537 ASP A CA 1
ATOM 4435 C C . ASP A 1 537 ? -18.592 5.503 -35.184 1.00 71.62 537 ASP A C 1
ATOM 4437 O O . ASP A 1 537 ? -17.881 6.383 -34.683 1.00 71.62 537 ASP A O 1
ATOM 4441 N N . SER A 1 538 ? -19.801 5.749 -35.684 1.00 61.66 538 SER A N 1
ATOM 4442 C CA . SER A 1 538 ? -20.501 7.028 -35.771 1.00 61.66 538 SER A CA 1
ATOM 4443 C C . SER A 1 538 ? -20.592 7.782 -34.441 1.00 61.66 538 SER A C 1
ATOM 4445 O O . SER A 1 538 ? -20.533 9.009 -34.439 1.00 61.66 538 SER A O 1
ATOM 4447 N N . GLU A 1 539 ? -20.641 7.084 -33.302 1.00 61.31 539 GLU A N 1
ATOM 4448 C CA . GLU A 1 539 ? -20.641 7.706 -31.968 1.00 61.31 539 GLU A CA 1
ATOM 4449 C C . GLU A 1 539 ? -19.373 8.542 -31.681 1.00 61.31 539 GLU A C 1
ATOM 4451 O O . GLU A 1 539 ? -19.367 9.398 -30.788 1.00 61.31 539 GLU A O 1
ATOM 4456 N N . TYR A 1 540 ? -18.296 8.327 -32.446 1.00 61.94 540 TYR A N 1
ATOM 4457 C CA . TYR A 1 540 ? -16.981 8.934 -32.228 1.00 61.94 540 TYR A CA 1
ATOM 4458 C C . TYR A 1 540 ? -16.495 9.809 -33.393 1.00 61.94 540 TYR A C 1
ATOM 4460 O O . TYR A 1 540 ? -15.405 10.375 -33.306 1.00 61.94 540 TYR A O 1
ATOM 4468 N N . THR A 1 541 ? -17.305 9.988 -34.441 1.00 56.41 541 THR A N 1
ATOM 4469 C CA . THR A 1 541 ? -16.986 10.832 -35.611 1.00 56.41 541 THR A CA 1
ATOM 4470 C C . THR A 1 541 ? -17.071 12.334 -35.314 1.00 56.41 541 THR A C 1
ATOM 4472 O O . THR A 1 541 ? -16.433 13.140 -35.984 1.00 56.41 541 THR A O 1
ATOM 4475 N N . GLY A 1 542 ? -17.833 12.727 -34.287 1.00 49.38 542 GLY A N 1
ATOM 4476 C CA . GLY A 1 542 ? -18.222 14.121 -34.043 1.00 49.38 542 GLY A CA 1
ATOM 4477 C C . GLY A 1 542 ? -17.250 14.992 -33.241 1.00 49.38 542 GLY A C 1
ATOM 4478 O O . GLY A 1 542 ? -17.643 16.069 -32.798 1.00 49.38 542 GLY A O 1
ATOM 4479 N N . LYS A 1 543 ? -16.015 14.559 -32.965 1.00 51.41 543 LYS A N 1
ATOM 4480 C CA . LYS A 1 543 ? -15.044 15.363 -32.195 1.00 51.41 543 LYS A CA 1
ATOM 4481 C C . LYS A 1 543 ? -13.663 15.263 -32.826 1.00 51.41 543 LYS A C 1
ATOM 4483 O O . LYS A 1 543 ? -13.344 14.243 -33.422 1.00 51.41 543 LYS A O 1
ATOM 4488 N N . HIS A 1 544 ? -12.851 16.308 -32.673 1.00 55.81 544 HIS A N 1
ATOM 4489 C CA . HIS A 1 544 ? -11.442 16.375 -33.084 1.00 55.81 544 HIS A CA 1
ATOM 4490 C C . HIS A 1 544 ? -10.593 15.306 -32.367 1.00 55.81 544 HIS A C 1
ATOM 4492 O O . HIS A 1 544 ? -9.869 15.607 -31.419 1.00 55.81 544 HIS A O 1
ATOM 4498 N N . VAL A 1 545 ? -10.767 14.036 -32.728 1.00 55.84 545 VAL A N 1
ATOM 4499 C CA . VAL A 1 545 ? -10.076 12.900 -32.108 1.00 55.84 545 VAL A CA 1
ATOM 4500 C C . VAL A 1 545 ? -8.893 12.415 -32.957 1.00 55.84 545 VAL A C 1
ATOM 4502 O O . VAL A 1 545 ? -8.019 11.729 -32.424 1.00 55.84 545 VAL A O 1
ATOM 4505 N N . TRP A 1 546 ? -8.849 12.819 -34.227 1.00 54.66 546 TRP A N 1
ATOM 4506 C CA . TRP A 1 546 ? -7.801 12.512 -35.199 1.00 54.66 546 TRP A CA 1
ATOM 4507 C C . TRP A 1 546 ? -6.874 13.695 -35.442 1.00 54.66 546 TRP A C 1
ATOM 4509 O O . TRP A 1 546 ? -7.401 14.826 -35.563 1.00 54.66 546 TRP A O 1
#

Foldseek 3Di:
DFLFFVLVVVQFVVLQPDPFFSQLSHLLNLLLQLLVVVVVDDHPVSSPPDDDDPVLSVQLNVLCVFQNSLRSVCSSCVLRGGDPPDDPLLLLLLVLLCLQFLPDQLQVSQQQSVLLVDRDDSVRSVSSCVLQLSDPVSVVVVVVDGSLQVRQLSVQSSVLNPDGNPPPQSVQLNLLVVLVVVLSVDDPPCNVVSNVVSVDDPVVNVQLVVLCRNGPSSSSGDGHDRSDDADLQGSNLLNVLLLVCLLPVPDDLVNSQVVVVLVVRHDDSVVSVVSCVSSVSVSRHHPCSVVCVVSVPPPVVVVVVVVVVVPPPDDDQDQDADPVLVVVVVCCVPDPADAPCPVLVVVVVVCVLLVVVVLCVSVVQRDDPDDDGLQLLVQLVVCCVVVPPPDLQCSQVDPHCNSCNRSRHPHRDHSCCSVVNNVPDDPVSVLVSLQSNLQSCVVVVLAQQAEKEKDKDWDADPDPVPPDPPAAFAQHPVVRGGGTTWIWIWMARPVNRDTSDIDIHHRNDDPLVVLLVVCVSRPCVRQPPRYNYYHYDPVNPPDPSD

Secondary structure (DSSP, 8-state):
--EE-HHHHHHHHHHHHSSS-GGGG-HHHHHHHHHHHHTTPPP-GGG------HHHHHHHHHHHHHHHHHHHHHHHHTT-SEE-SS-HHHHHHHHHHHHH-TT--HHHHHHHHHHTT----HHHHHHHHHHTT-SGGGHHHHHHS-HHHHHHHHHHHHHHHHS-TT-HHHHHHHHHHHHHHHHHHS-TTTHHHHHHHTT--HHHHHHHHHHHHHHGGGGTSPPPPPSSPPPTTHHHHHHHHHHHHHH-TT--HHHHHHHHHHTT----HHHHHHHHHHHTGGG---TTGGGGGGGG---HHHHHHHHHHTTTTSPPPP----HHHHHHHHHTTTS----S-THHHHHHHHHHHTTHHHHHHHTT-S--SSS--HHHHHHHHHHHHHHT---HHHHHT--SSHHHHHTT-SSPPPHHHHHHHHTTS-HHHHHHHHHHHHHHHHHTTS---SEEEEEE--EE--S--TTSTT-EEEE-TTTSSEEEEEEEEEEEETTTTEEEEEEEEETTS-HHHHHHHHIIIIIHHHHTT--SEEE--GGGTTSS--

Radius of gyration: 30.5 Å; chains: 1; bounding box: 69×65×90 Å

Sequence (546 aa):
MAIIHEGFFKYLIPILQKPGFAFLYDPVLALAENCMIRQGENALDFLLDRTFSDEQMESAGQAFKDRGIIGVADSYFKNKVVNNFVDISVERKLYTLKRGFNNLPATKAAKIINGFGYNLTKEQVLQIFTSYGLTRDLKPLAEKYDFIDINRRVEQLDRLTKEESDYEEVEKTHERYLAIRNYLLAQRGSRETVIKNSGMGHGLFFYFWKSFKEYGLLGLVIKGKQSFRESKIGLENEARIVIDKIQHPERKEAYYIQRLKYKGTRIERSVISKILTRWEVDQYRSNFVSNLERLEKVPELEKQEEQIESKDLKAKPVRHVFSKFILHLKSLKRNDIYIDAPGLLVLWVYLEKLEIFPMLYKMGLTSTTKGYCWFELFLLNIARIFYGISSYSRTSTHQEPSLAFFSQVVWPPCNDSFLNGLAMITEKQAFELQKWLVRRLKDLGYIRGRRLAFDFHHIDLDVELDKLRGFGKGPSPKKKVCYNGFRPHIAWDIETGTVIVTEFRKASVRGTGTFSRFVNDFILPVFKGLFETVYIDSEYTGKHVW

pLDDT: mean 82.67, std 12.96, range [35.72, 95.31]

Organism: NCBI:txid412755